Protein AF-A0A540MUZ3-F1 (afdb_monomer_lite)

Foldseek 3Di:
DDDDPVRVVVVVVVCVVCVVLPPCDQDPFQQWDWDWDADQQQKIFTATSSPRDTPDIDRDPQQDDDPVANHKGWDDKDFFADDDDVPPPDATKIKTKIFRDDDQFGWIKIWIAGRNPRDTPDIDGHPFGFPDKDFDPDAFPRRTTWIWGQGPQRKTFIPPPDPRSLVVCVVCQQVDKDWDQPQVQQKIWIKGWDAFDDDPDGPSRITDIDTPDMDHDPLQFKGWQDKEFEDPQFAAQDQWDQALVQFIWGFDFDRQKMKIKIWRNLLADDPPSDDQQSIKIKIFIAGRHNRDTLDIDMDGQWHDPKAKYDHGQKIWIWTARNVVRFIKIKMKGKTFCQCRVQGHVCCVVPNPDPPVDDDDPVDDTRMDMQMDMATEHFDFQHWDKAGANNNPAFIWIWTCTPQQWTFTDTCLLRDSPAAQDDDPSCVVVVRDHDDRHDDGDLVRTPCNPDGQPQWHYKDWAHISQRQKIWIWTHGPHTDIDIDRRRPRPVDDDPPDPPVVVVVVVVVVVVVVVVVVVVVVVVVVVVVVVVVDDPPDDDDDDDDDDDDDDDDDDDDDDDDDDDDDDDDDDDDDDDDDDDDDDDDDDDDDDDDDDDDDDDDDDDDDDDDDDDDDDDDDDDDDDDDDDDDPVVVVVVVVVVPDDDDDDDDDDDDPDPVVVVVPDDPVVVVVVVVVVVVVVVVVVDDDDDDDDDDDDDDPDPPPPPPPVVVVVVVVVVVVVVVVVVPPDDPDDDDDD

Structure (mmCIF, N/CA/C/O backbone):
data_AF-A0A540MUZ3-F1
#
_entry.id   AF-A0A540MUZ3-F1
#
loop_
_atom_site.group_PDB
_atom_site.id
_atom_site.type_symbol
_atom_site.label_atom_id
_atom_site.label_alt_id
_atom_site.label_comp_id
_atom_site.label_asym_id
_atom_site.label_entity_id
_atom_site.label_seq_id
_atom_site.pdbx_PDB_ins_code
_atom_site.Cartn_x
_atom_site.Cartn_y
_atom_site.Cartn_z
_atom_site.occupancy
_atom_site.B_iso_or_equiv
_atom_site.auth_seq_id
_atom_site.auth_comp_id
_atom_site.auth_asym_id
_atom_site.auth_atom_id
_atom_site.pdbx_PDB_model_num
ATOM 1 N N . MET A 1 1 ? -1.872 4.480 -45.339 1.00 46.44 1 MET A N 1
ATOM 2 C CA . MET A 1 1 ? -1.581 5.928 -45.387 1.00 46.44 1 MET A CA 1
ATOM 3 C C . MET A 1 1 ? -0.204 6.134 -44.788 1.00 46.44 1 MET A C 1
ATOM 5 O O . MET A 1 1 ? 0.028 5.624 -43.700 1.00 46.44 1 MET A O 1
ATOM 9 N N . LEU A 1 2 ? 0.709 6.789 -45.503 1.00 63.44 2 LEU A N 1
ATOM 10 C CA . LEU A 1 2 ? 1.987 7.240 -44.943 1.00 63.44 2 LEU A CA 1
ATOM 11 C C . LEU A 1 2 ? 1.787 8.666 -44.415 1.00 63.44 2 LEU A C 1
ATOM 13 O O . LEU A 1 2 ? 1.036 9.430 -45.019 1.00 63.44 2 LEU A O 1
ATOM 17 N N . ALA A 1 3 ? 2.407 8.992 -43.281 1.00 78.62 3 ALA A N 1
ATOM 18 C CA . ALA A 1 3 ? 2.303 10.312 -42.662 1.00 78.62 3 ALA A CA 1
ATOM 19 C C . ALA A 1 3 ? 2.871 11.400 -43.594 1.00 78.62 3 ALA A C 1
ATOM 21 O O . ALA A 1 3 ? 3.857 11.155 -44.294 1.00 78.62 3 ALA A O 1
ATOM 22 N N . SER A 1 4 ? 2.265 12.590 -43.614 1.00 90.56 4 SER A N 1
ATOM 23 C CA . SER A 1 4 ? 2.773 13.703 -44.421 1.00 90.56 4 SER A CA 1
ATOM 24 C C . SER A 1 4 ? 4.097 14.234 -43.858 1.00 90.56 4 SER A C 1
ATOM 26 O O . SER A 1 4 ? 4.431 14.011 -42.694 1.00 90.56 4 SER A O 1
ATOM 28 N N . ALA A 1 5 ? 4.859 14.983 -44.660 1.00 88.19 5 ALA A N 1
ATOM 29 C CA . ALA A 1 5 ? 6.105 15.595 -44.191 1.00 88.19 5 ALA A CA 1
ATOM 30 C C . ALA A 1 5 ? 5.888 16.531 -42.980 1.00 88.19 5 ALA A C 1
ATOM 32 O O . ALA A 1 5 ? 6.741 16.594 -42.096 1.00 88.19 5 ALA A O 1
ATOM 33 N N . ALA A 1 6 ? 4.728 17.195 -42.904 1.00 88.44 6 ALA A N 1
ATOM 34 C CA . ALA A 1 6 ? 4.339 18.019 -41.761 1.00 88.44 6 ALA A CA 1
ATOM 35 C C . ALA A 1 6 ? 4.062 17.172 -40.505 1.00 88.44 6 ALA A C 1
ATOM 37 O O . ALA A 1 6 ? 4.548 17.506 -39.426 1.00 88.44 6 ALA A O 1
ATOM 38 N N . ASP A 1 7 ? 3.365 16.039 -40.648 1.00 88.12 7 ASP A N 1
ATOM 39 C CA . ASP A 1 7 ? 3.127 15.103 -39.540 1.00 88.12 7 ASP A CA 1
ATOM 40 C C . ASP A 1 7 ? 4.447 14.525 -39.010 1.00 88.12 7 ASP A C 1
ATOM 42 O O . ASP A 1 7 ? 4.651 14.424 -37.802 1.00 88.12 7 ASP A O 1
ATOM 46 N N . VAL A 1 8 ? 5.379 14.177 -39.907 1.00 85.69 8 VAL A N 1
ATOM 47 C CA . VAL A 1 8 ? 6.711 13.675 -39.536 1.00 85.69 8 VAL A CA 1
ATOM 48 C C . VAL A 1 8 ? 7.514 14.742 -38.789 1.00 85.69 8 VAL A C 1
ATOM 50 O O . VAL A 1 8 ? 8.117 14.419 -37.765 1.00 85.69 8 VAL A O 1
ATOM 53 N N . ALA A 1 9 ? 7.487 16.001 -39.237 1.00 86.94 9 ALA A N 1
ATOM 54 C CA . ALA A 1 9 ? 8.139 17.111 -38.543 1.00 86.94 9 ALA A CA 1
ATOM 55 C C . ALA A 1 9 ? 7.531 17.353 -37.147 1.00 86.94 9 ALA A C 1
ATOM 57 O O . ALA A 1 9 ? 8.267 17.449 -36.166 1.00 86.94 9 ALA A O 1
ATOM 58 N N . ALA A 1 10 ? 6.199 17.341 -37.023 1.00 85.75 10 ALA A N 1
ATOM 59 C CA . ALA A 1 10 ? 5.514 17.454 -35.734 1.00 85.75 10 ALA A CA 1
ATOM 60 C C . ALA A 1 10 ? 5.858 16.284 -34.789 1.00 85.75 10 ALA A C 1
ATOM 62 O O . ALA A 1 10 ? 6.106 16.489 -33.600 1.00 85.75 10 ALA A O 1
ATOM 63 N N . ILE A 1 11 ? 5.945 15.053 -35.308 1.00 82.44 11 ILE A N 1
ATOM 64 C CA . ILE A 1 11 ? 6.397 13.872 -34.552 1.00 82.44 11 ILE A CA 1
ATOM 65 C C . ILE A 1 11 ? 7.861 14.014 -34.115 1.00 82.44 11 ILE A C 1
ATOM 67 O O . ILE A 1 11 ? 8.195 13.630 -32.994 1.00 82.44 11 ILE A O 1
ATOM 71 N N . GLN A 1 12 ? 8.741 14.567 -34.952 1.00 82.38 12 GLN A N 1
ATOM 72 C CA . GLN A 1 12 ? 10.135 14.836 -34.584 1.00 82.38 12 GLN A CA 1
ATOM 73 C C . GLN A 1 12 ? 10.239 15.906 -33.490 1.00 82.38 12 GLN A C 1
ATOM 75 O O . GLN A 1 12 ? 10.951 15.694 -32.510 1.00 82.38 12 GLN A O 1
ATOM 80 N N . GLU A 1 13 ? 9.485 17.001 -33.588 1.00 83.62 13 GLU A N 1
ATOM 81 C CA . GLU A 1 13 ? 9.453 18.050 -32.564 1.00 83.62 13 GLU A CA 1
ATOM 82 C C . GLU A 1 13 ? 8.910 17.520 -31.224 1.00 83.62 13 GLU A C 1
ATOM 84 O O . GLU A 1 13 ? 9.505 17.753 -30.169 1.00 83.62 13 GLU A O 1
ATOM 89 N N . MET A 1 14 ? 7.829 16.728 -31.260 1.00 77.69 14 MET A N 1
ATOM 90 C CA . MET A 1 14 ? 7.305 16.027 -30.083 1.00 77.69 14 MET A CA 1
ATOM 91 C C . MET A 1 14 ? 8.348 15.081 -29.474 1.00 77.69 14 MET A C 1
ATOM 93 O O . MET A 1 14 ? 8.531 15.091 -28.257 1.00 77.69 14 MET A O 1
ATOM 97 N N . ARG A 1 15 ? 9.077 14.314 -30.300 1.00 76.06 15 ARG A N 1
ATOM 98 C CA . ARG A 1 15 ? 10.155 13.417 -29.845 1.00 76.06 15 ARG A CA 1
ATOM 99 C C . ARG A 1 15 ? 11.307 14.172 -29.188 1.00 76.06 15 ARG A C 1
ATOM 101 O O . ARG A 1 15 ? 11.771 13.744 -28.135 1.00 76.06 15 ARG A O 1
ATOM 108 N N . LEU A 1 16 ? 11.742 15.294 -29.763 1.00 77.00 16 LEU A N 1
ATOM 109 C CA . LEU A 1 16 ? 12.796 16.143 -29.194 1.00 77.00 16 LEU A CA 1
ATOM 110 C C . LEU A 1 16 ? 12.362 16.729 -27.843 1.00 77.00 16 LEU A C 1
ATOM 112 O O . LEU A 1 16 ? 13.089 16.600 -26.860 1.00 77.00 16 LEU A O 1
ATOM 116 N N . LYS A 1 17 ? 11.135 17.259 -27.752 1.00 74.00 17 LYS A N 1
ATOM 117 C CA . LYS A 1 17 ? 10.535 17.724 -26.487 1.00 74.00 17 LYS A CA 1
ATOM 118 C C . LYS A 1 17 ? 10.377 16.600 -25.452 1.00 74.00 17 LYS A C 1
ATOM 120 O O . LYS A 1 17 ? 10.470 16.857 -24.252 1.00 74.00 17 LYS A O 1
ATOM 125 N N . SER A 1 18 ? 10.152 15.355 -25.883 1.00 66.81 18 SER A N 1
ATOM 126 C CA . SER A 1 18 ? 10.038 14.196 -24.988 1.00 66.81 18 SER A CA 1
ATOM 127 C C . SER A 1 18 ? 11.369 13.532 -24.629 1.00 66.81 18 SER A C 1
ATOM 129 O O . SER A 1 18 ? 11.394 12.776 -23.662 1.00 66.81 18 SER A O 1
ATOM 131 N N . PHE A 1 19 ? 12.461 13.795 -25.358 1.00 71.88 19 PHE A N 1
ATOM 132 C CA . PHE A 1 19 ? 13.738 13.081 -25.210 1.00 71.88 19 PHE A CA 1
ATOM 133 C C . PHE A 1 19 ? 14.279 13.141 -23.776 1.00 71.88 19 PHE A C 1
ATOM 135 O O . PHE A 1 19 ? 14.654 12.120 -23.206 1.00 71.88 19 PHE A O 1
ATOM 142 N N . GLU A 1 20 ? 14.212 14.319 -23.146 1.00 73.56 20 GLU A N 1
ATOM 143 C CA . GLU A 1 20 ? 14.474 14.518 -21.713 1.00 73.56 20 GLU A CA 1
ATOM 144 C C . GLU A 1 20 ? 13.715 13.522 -20.821 1.00 73.56 20 GLU A C 1
ATOM 146 O O . GLU A 1 20 ? 14.281 12.946 -19.893 1.00 73.56 20 GLU A O 1
ATOM 151 N N . LYS A 1 21 ? 12.428 13.293 -21.106 1.00 72.75 21 LYS A N 1
ATOM 152 C CA . LYS A 1 21 ? 11.524 12.437 -20.323 1.00 72.75 21 LYS A CA 1
ATOM 153 C C . LYS A 1 21 ? 11.673 10.945 -20.633 1.00 72.75 21 LYS A C 1
ATOM 155 O O . LYS A 1 21 ? 11.189 10.140 -19.843 1.00 72.75 21 LYS A O 1
ATOM 160 N N . SER A 1 22 ? 12.318 10.569 -21.738 1.00 74.69 22 SER A N 1
ATOM 161 C CA . SER A 1 22 ? 12.561 9.174 -22.141 1.00 74.69 22 SER A CA 1
ATOM 162 C C . SER A 1 22 ? 13.989 8.682 -21.872 1.00 74.69 22 SER A C 1
ATOM 164 O O . SER A 1 22 ? 14.303 7.539 -22.196 1.00 74.69 22 SER A O 1
ATOM 166 N N . LYS A 1 23 ? 14.867 9.512 -21.290 1.00 82.31 23 LYS A N 1
ATOM 167 C CA . LYS A 1 23 ? 16.208 9.089 -20.854 1.00 82.31 23 LYS A CA 1
ATOM 168 C C . LYS A 1 23 ? 16.097 7.947 -19.837 1.00 82.31 23 LYS A C 1
ATOM 170 O O . LYS A 1 23 ? 15.541 8.147 -18.761 1.00 82.31 23 LYS A O 1
ATOM 175 N N . LEU A 1 24 ? 16.714 6.803 -20.145 1.00 81.94 24 LEU A N 1
ATOM 176 C CA . LEU A 1 24 ? 16.804 5.618 -19.271 1.00 81.94 24 LEU A CA 1
ATOM 177 C C . LEU A 1 24 ? 17.699 5.822 -18.029 1.00 81.94 24 LEU A C 1
ATOM 179 O O . LEU A 1 24 ? 17.937 4.885 -17.272 1.00 81.94 24 LEU A O 1
ATOM 183 N N . THR A 1 25 ? 18.201 7.038 -17.803 1.00 83.50 25 THR A N 1
ATOM 184 C CA . THR A 1 25 ? 18.960 7.399 -16.607 1.00 83.50 25 THR A CA 1
ATOM 185 C C . THR A 1 25 ? 18.035 7.868 -15.489 1.00 83.50 25 THR A C 1
ATOM 187 O O . THR A 1 25 ? 17.092 8.639 -15.705 1.00 83.50 25 THR A O 1
ATOM 190 N N . ARG A 1 26 ? 18.340 7.429 -14.263 1.00 82.94 26 ARG A N 1
ATOM 191 C CA . ARG A 1 26 ? 17.652 7.861 -13.043 1.00 82.94 26 ARG A CA 1
ATOM 192 C C . ARG A 1 26 ? 17.727 9.384 -12.903 1.00 82.94 26 ARG A C 1
ATOM 194 O O . ARG A 1 26 ? 18.805 9.969 -12.954 1.00 82.94 26 ARG A O 1
ATOM 201 N N . ASP A 1 27 ? 16.581 10.021 -12.701 1.00 87.00 27 ASP A N 1
ATOM 202 C CA . ASP A 1 27 ? 16.487 11.451 -12.421 1.00 87.00 27 ASP A CA 1
ATOM 203 C C . ASP A 1 27 ? 16.794 11.764 -10.948 1.00 87.00 27 ASP A C 1
ATOM 205 O O . ASP A 1 27 ? 16.731 10.895 -10.073 1.00 87.00 27 ASP A O 1
ATOM 209 N N . HIS A 1 28 ? 17.077 13.037 -10.650 1.00 85.94 28 HIS A N 1
ATOM 210 C CA . HIS A 1 28 ? 17.389 13.461 -9.285 1.00 85.94 28 HIS A CA 1
ATOM 211 C C . HIS A 1 28 ? 16.250 13.162 -8.292 1.00 85.94 28 HIS A C 1
ATOM 213 O O . HIS A 1 28 ? 16.545 12.797 -7.152 1.00 85.94 28 HIS A O 1
ATOM 219 N N . ASN A 1 29 ? 14.987 13.260 -8.728 1.00 87.56 29 ASN A N 1
ATOM 220 C CA . ASN A 1 29 ? 13.781 13.164 -7.893 1.00 87.56 29 ASN A CA 1
ATOM 221 C C . ASN A 1 29 ? 13.195 11.736 -7.820 1.00 87.56 29 ASN A C 1
ATOM 223 O O . ASN A 1 29 ? 12.315 11.456 -7.001 1.00 87.56 29 ASN A O 1
ATOM 227 N N . GLY A 1 30 ? 13.711 10.801 -8.624 1.00 86.12 30 GLY A N 1
ATOM 228 C CA . GLY A 1 30 ? 13.271 9.405 -8.668 1.00 86.12 30 GLY A CA 1
ATOM 229 C C . GLY A 1 30 ? 11.891 9.192 -9.298 1.00 86.12 30 GLY A C 1
ATOM 230 O O . GLY A 1 30 ? 11.210 8.228 -8.937 1.00 86.12 30 GLY A O 1
ATOM 231 N N . PHE A 1 31 ? 11.470 10.079 -10.203 1.00 89.31 31 PHE A N 1
ATOM 232 C CA . PHE A 1 31 ? 10.242 9.951 -10.993 1.00 89.31 31 PHE A CA 1
ATOM 233 C C . PHE A 1 31 ? 10.398 8.993 -12.187 1.00 89.31 31 PHE A C 1
ATOM 235 O O . PHE A 1 31 ? 9.433 8.334 -12.586 1.00 89.31 31 PHE A O 1
ATOM 242 N N . ARG A 1 32 ? 11.605 8.897 -12.761 1.00 89.38 32 ARG A N 1
ATOM 243 C CA . ARG A 1 32 ? 11.942 7.988 -13.865 1.00 89.38 32 ARG A CA 1
ATOM 244 C C . ARG A 1 32 ? 12.206 6.595 -13.310 1.00 89.38 32 ARG A C 1
ATOM 246 O O . ARG A 1 32 ? 13.138 6.383 -12.534 1.00 89.38 32 ARG A O 1
ATOM 253 N N . LYS A 1 33 ? 11.355 5.649 -13.700 1.00 89.88 33 LYS A N 1
ATOM 254 C CA . LYS A 1 33 ? 11.427 4.232 -13.340 1.00 89.88 33 LYS A CA 1
ATOM 255 C C . LYS A 1 33 ? 10.989 3.383 -14.532 1.00 89.88 33 LYS A C 1
ATOM 257 O O . LYS A 1 33 ? 10.289 3.861 -15.427 1.00 89.88 33 LYS A O 1
ATOM 262 N N . LEU A 1 34 ? 11.365 2.110 -14.505 1.00 91.06 34 LEU A N 1
ATOM 263 C CA . LEU A 1 34 ? 10.821 1.091 -15.396 1.00 91.06 34 LEU A CA 1
ATOM 264 C C . LEU A 1 34 ? 9.684 0.362 -14.673 1.00 91.06 34 LEU A C 1
ATOM 266 O O . LEU A 1 34 ? 9.878 -0.192 -13.592 1.00 91.06 34 LEU A O 1
ATOM 270 N N . LEU A 1 35 ? 8.487 0.392 -15.257 1.00 92.94 35 LEU A N 1
ATOM 271 C CA . LEU A 1 35 ? 7.344 -0.404 -14.820 1.00 92.94 35 LEU A CA 1
ATOM 272 C C . LEU A 1 35 ? 7.405 -1.748 -15.542 1.00 92.94 35 LEU A C 1
ATOM 274 O O . LEU A 1 35 ? 7.167 -1.809 -16.748 1.00 92.94 35 LEU A O 1
ATOM 278 N N . ILE A 1 36 ? 7.725 -2.814 -14.811 1.00 93.44 36 ILE A N 1
ATOM 279 C CA . ILE A 1 36 ? 7.732 -4.175 -15.351 1.00 93.44 36 ILE A CA 1
ATOM 280 C C . ILE A 1 36 ? 6.342 -4.777 -15.148 1.00 93.44 36 ILE A C 1
ATOM 282 O O . ILE A 1 36 ? 5.878 -4.928 -14.019 1.00 93.44 36 ILE A O 1
ATOM 286 N N . VAL A 1 37 ? 5.669 -5.092 -16.253 1.00 93.44 37 VAL A N 1
ATOM 287 C CA . VAL A 1 37 ? 4.282 -5.566 -16.280 1.00 93.44 37 VAL A CA 1
ATOM 288 C C . VAL A 1 37 ? 4.229 -6.956 -16.905 1.00 93.44 37 VAL A C 1
ATOM 290 O O . VAL A 1 37 ? 4.627 -7.142 -18.054 1.00 93.44 37 VAL A O 1
ATOM 293 N N . LEU A 1 38 ? 3.701 -7.926 -16.157 1.00 92.31 38 LEU A N 1
ATOM 294 C CA . LEU A 1 38 ? 3.408 -9.279 -16.629 1.00 92.31 38 LEU A CA 1
ATOM 295 C C . LEU A 1 38 ? 1.941 -9.363 -17.046 1.00 92.31 38 LEU A C 1
ATOM 297 O O . LEU A 1 38 ? 1.037 -9.068 -16.267 1.00 92.31 38 LEU A O 1
ATOM 301 N N . THR A 1 39 ? 1.705 -9.789 -18.281 1.00 91.12 39 THR A N 1
ATOM 302 C CA . THR A 1 39 ? 0.358 -10.044 -18.798 1.00 91.12 39 THR A CA 1
ATOM 303 C C . THR A 1 39 ? -0.075 -11.487 -18.540 1.00 91.12 39 THR A C 1
ATOM 305 O O . THR A 1 39 ? 0.750 -12.398 -18.479 1.00 91.12 39 THR A O 1
ATOM 308 N N . ARG A 1 40 ? -1.394 -11.727 -18.487 1.00 85.38 40 ARG A N 1
ATOM 309 C CA . ARG A 1 40 ? -1.979 -13.081 -18.366 1.00 85.38 40 ARG A CA 1
ATOM 310 C C . ARG A 1 40 ? -1.540 -14.038 -19.490 1.00 85.38 40 ARG A C 1
ATOM 312 O O . ARG A 1 40 ? -1.595 -15.245 -19.304 1.00 85.38 40 ARG A O 1
ATOM 319 N N . ALA A 1 41 ? -1.085 -13.507 -20.626 1.00 85.44 41 ALA A N 1
ATOM 320 C CA . ALA A 1 41 ? -0.565 -14.266 -21.763 1.00 85.44 41 ALA A CA 1
ATOM 321 C C . ALA A 1 41 ? 0.922 -14.677 -21.630 1.00 85.44 41 ALA A C 1
ATOM 323 O O . ALA A 1 41 ? 1.511 -15.118 -22.612 1.00 85.44 41 ALA A O 1
ATOM 324 N N . GLY A 1 42 ? 1.560 -14.479 -20.468 1.00 86.94 42 GLY A N 1
ATOM 325 C CA . GLY A 1 42 ? 2.974 -14.825 -20.251 1.00 86.94 42 GLY A CA 1
ATOM 326 C C . GLY A 1 42 ? 3.974 -13.840 -20.873 1.00 86.94 42 GLY A C 1
ATOM 327 O O . GLY A 1 42 ? 5.175 -14.103 -20.893 1.00 86.94 42 GLY A O 1
ATOM 328 N N . LYS A 1 43 ? 3.505 -12.692 -21.382 1.00 91.69 43 LYS A N 1
ATOM 329 C CA . LYS A 1 43 ? 4.361 -11.645 -21.953 1.00 91.69 43 LYS A CA 1
ATOM 330 C C . LYS A 1 43 ? 4.672 -10.557 -20.924 1.00 91.69 43 LYS A C 1
ATOM 332 O O . LYS A 1 43 ? 3.750 -9.999 -20.325 1.00 91.69 43 LYS A O 1
ATOM 337 N N . LEU A 1 44 ? 5.957 -10.252 -20.772 1.00 93.94 44 LEU A N 1
ATOM 338 C CA . LEU A 1 44 ? 6.508 -9.135 -20.012 1.00 93.94 44 LEU A CA 1
ATOM 339 C C . LEU A 1 44 ? 6.693 -7.897 -20.894 1.00 93.94 44 LEU A C 1
ATOM 341 O O . LEU A 1 44 ? 7.067 -7.993 -22.066 1.00 93.94 44 LEU A O 1
ATOM 345 N N . PHE A 1 45 ? 6.507 -6.731 -20.287 1.00 94.38 45 PHE A N 1
ATOM 346 C CA . PHE A 1 45 ? 6.820 -5.425 -20.859 1.00 94.38 45 PHE A CA 1
ATOM 347 C C . PHE A 1 45 ? 7.546 -4.573 -19.819 1.00 94.38 45 PHE A C 1
ATOM 349 O O . PHE A 1 45 ? 7.120 -4.545 -18.666 1.00 94.38 45 PHE A O 1
ATOM 356 N N . ALA A 1 46 ? 8.570 -3.827 -20.235 1.00 94.50 46 ALA A N 1
ATOM 357 C CA . ALA A 1 46 ? 9.074 -2.689 -19.472 1.00 94.50 46 ALA A CA 1
ATOM 358 C C . ALA A 1 46 ? 8.548 -1.388 -20.083 1.00 94.50 46 ALA A C 1
ATOM 360 O O . ALA A 1 46 ? 8.840 -1.076 -21.238 1.00 94.50 46 ALA A O 1
ATOM 361 N N . LEU A 1 47 ? 7.778 -0.629 -19.304 1.00 93.31 47 LEU A N 1
ATOM 362 C CA . LEU A 1 47 ? 7.239 0.675 -19.690 1.00 93.31 47 LEU A CA 1
ATOM 363 C C . LEU A 1 47 ? 8.009 1.785 -18.967 1.00 93.31 47 LEU A C 1
ATOM 365 O O . LEU A 1 47 ? 8.184 1.727 -17.749 1.00 93.31 47 LEU A O 1
ATOM 369 N N . HIS A 1 48 ? 8.447 2.817 -19.686 1.00 91.81 48 HIS A N 1
ATOM 370 C CA . HIS A 1 48 ? 9.118 3.962 -19.066 1.00 91.81 48 HIS A CA 1
ATOM 371 C C . HIS A 1 48 ? 8.102 4.940 -18.453 1.00 91.81 48 HIS A C 1
ATOM 373 O O . HIS A 1 48 ? 7.251 5.464 -19.174 1.00 91.81 48 HIS A O 1
ATOM 379 N N . THR A 1 49 ? 8.206 5.263 -17.156 1.00 90.56 49 THR A N 1
ATOM 380 C CA . THR A 1 49 ? 7.222 6.132 -16.460 1.00 90.56 49 THR A CA 1
ATOM 381 C C . THR A 1 49 ? 7.064 7.532 -17.059 1.00 90.56 49 THR A C 1
ATOM 383 O O . THR A 1 49 ? 6.025 8.157 -16.873 1.00 90.56 49 THR A O 1
ATOM 386 N N . GLY A 1 50 ? 8.069 8.044 -17.778 1.00 83.88 50 GLY A N 1
ATOM 387 C CA . GLY A 1 50 ? 8.047 9.409 -18.320 1.00 83.88 50 GLY A CA 1
ATOM 388 C C . GLY A 1 50 ? 7.095 9.645 -19.504 1.00 83.88 50 GLY A C 1
ATOM 389 O O . GLY A 1 50 ? 6.692 10.787 -19.719 1.00 83.88 50 GLY A O 1
ATOM 390 N N . TYR A 1 51 ? 6.750 8.602 -20.273 1.00 80.69 51 TYR A N 1
ATOM 391 C CA . TYR A 1 51 ? 5.831 8.700 -21.429 1.00 80.69 51 TYR A CA 1
ATOM 392 C C . TYR A 1 51 ? 5.031 7.407 -21.710 1.00 80.69 51 TYR A C 1
ATOM 394 O O . TYR A 1 51 ? 4.236 7.358 -22.639 1.00 80.69 51 TYR A O 1
ATOM 402 N N . GLY A 1 52 ? 5.242 6.327 -20.950 1.00 85.00 52 GLY A N 1
ATOM 403 C CA . GLY A 1 52 ? 4.576 5.035 -21.165 1.00 85.00 52 GLY A CA 1
ATOM 404 C C . GLY A 1 52 ? 5.130 4.200 -22.328 1.00 85.00 52 GLY A C 1
ATOM 405 O O . GLY A 1 52 ? 4.585 3.139 -22.620 1.00 85.00 52 GLY A O 1
ATOM 406 N N . GLN A 1 53 ? 6.213 4.634 -22.985 1.00 87.81 53 GLN A N 1
ATOM 407 C CA . GLN A 1 53 ? 6.830 3.879 -24.079 1.00 87.81 53 GLN A CA 1
ATOM 408 C C . GLN A 1 53 ? 7.328 2.504 -23.602 1.00 87.81 53 GLN A C 1
ATOM 410 O O . GLN A 1 53 ? 7.997 2.400 -22.571 1.00 87.81 53 GLN A O 1
ATOM 415 N N . VAL A 1 54 ? 7.055 1.468 -24.403 1.00 92.62 54 VAL A N 1
ATOM 416 C CA . VAL A 1 54 ? 7.662 0.137 -24.269 1.00 92.62 54 VAL A CA 1
ATOM 417 C C . VAL A 1 54 ? 9.154 0.235 -24.595 1.00 92.62 54 VAL A C 1
ATOM 419 O O . VAL A 1 54 ? 9.520 0.532 -25.731 1.00 92.62 54 VAL A O 1
ATOM 422 N N . VAL A 1 55 ? 10.006 -0.011 -23.600 1.00 91.88 55 VAL A N 1
ATOM 423 C CA . VAL A 1 55 ? 11.471 -0.063 -23.752 1.00 91.88 55 VAL A CA 1
ATOM 424 C C . VAL A 1 55 ? 11.880 -1.408 -24.346 1.00 91.88 55 VAL A C 1
ATOM 426 O O . VAL A 1 55 ? 12.605 -1.464 -25.334 1.00 91.88 55 VAL A O 1
ATOM 429 N N . TRP A 1 56 ? 11.346 -2.490 -23.780 1.00 93.81 56 TRP A N 1
ATOM 430 C CA . TRP A 1 56 ? 11.489 -3.853 -24.276 1.00 93.81 56 TRP A CA 1
ATOM 431 C C . TRP A 1 56 ? 10.226 -4.664 -23.968 1.00 93.81 56 TRP A C 1
ATOM 433 O O . TRP A 1 56 ? 9.425 -4.308 -23.095 1.00 93.81 56 TRP A O 1
ATOM 443 N N . SER A 1 57 ? 10.037 -5.772 -24.686 1.00 94.69 57 SER A N 1
ATOM 444 C CA . SER A 1 57 ? 9.001 -6.755 -24.364 1.00 94.69 57 SER A CA 1
ATOM 445 C C . SER A 1 57 ? 9.507 -8.171 -24.617 1.00 94.69 57 SER A C 1
ATOM 447 O O . SER A 1 57 ? 9.963 -8.451 -25.725 1.00 94.69 57 SER A O 1
ATOM 449 N N . LEU A 1 58 ? 9.373 -9.053 -23.629 1.00 93.06 58 LEU A N 1
ATOM 450 C CA . LEU A 1 58 ? 9.785 -10.455 -23.699 1.00 93.06 58 LEU A CA 1
ATOM 451 C C . LEU A 1 58 ? 8.547 -11.346 -23.580 1.00 93.06 58 LEU A C 1
ATOM 453 O O . LEU A 1 58 ? 7.791 -11.227 -22.619 1.00 93.06 58 LEU A O 1
ATOM 457 N N . LEU A 1 59 ? 8.332 -12.255 -24.530 1.00 91.25 59 LEU A N 1
ATOM 458 C CA . LEU A 1 59 ? 7.434 -13.389 -24.304 1.00 91.25 59 LEU A CA 1
ATOM 459 C C . LEU A 1 59 ? 8.253 -14.481 -23.616 1.00 91.25 59 LEU A C 1
ATOM 461 O O . LEU A 1 59 ? 9.192 -14.985 -24.226 1.00 91.25 59 LEU A O 1
ATOM 465 N N . LEU A 1 60 ? 7.918 -14.815 -22.369 1.00 86.94 60 LEU A N 1
ATOM 466 C CA . LEU A 1 60 ? 8.675 -15.795 -21.594 1.00 86.94 60 LEU A CA 1
ATOM 467 C C . LEU A 1 60 ? 8.548 -17.195 -22.223 1.00 86.94 60 LEU A C 1
ATOM 469 O O . LEU A 1 60 ? 7.427 -17.708 -22.291 1.00 86.94 60 LEU A O 1
ATOM 473 N N . PRO A 1 61 ? 9.652 -17.842 -22.649 1.00 83.44 61 PRO A N 1
ATOM 474 C CA . PRO A 1 61 ? 9.642 -19.232 -23.112 1.00 83.44 61 PRO A CA 1
ATOM 475 C C . PRO A 1 61 ? 9.085 -20.177 -22.043 1.00 83.44 61 PRO A C 1
ATOM 477 O O . PRO A 1 61 ? 8.267 -21.040 -22.339 1.00 83.44 61 PRO A O 1
ATOM 480 N N . THR A 1 62 ? 9.461 -19.930 -20.788 1.00 78.12 62 THR A N 1
ATOM 481 C CA . THR A 1 62 ? 8.997 -20.613 -19.572 1.00 78.12 62 THR A CA 1
ATOM 482 C C . THR A 1 62 ? 7.489 -20.516 -19.321 1.00 78.12 62 THR A C 1
ATOM 484 O O . THR A 1 62 ? 6.926 -21.395 -18.676 1.00 78.12 62 THR A O 1
ATOM 487 N N . LEU A 1 63 ? 6.814 -19.481 -19.838 1.00 80.94 63 LEU A N 1
ATOM 488 C CA . LEU A 1 63 ? 5.354 -19.324 -19.755 1.00 80.94 63 LEU A CA 1
ATOM 489 C C . LEU A 1 63 ? 4.654 -19.518 -21.110 1.00 80.94 63 LEU A C 1
ATOM 491 O O . LEU A 1 63 ? 3.504 -19.108 -21.285 1.00 80.94 63 LEU A O 1
ATOM 495 N N . ARG A 1 64 ? 5.330 -20.142 -22.080 1.00 81.88 64 ARG A N 1
ATOM 496 C CA . ARG A 1 64 ? 4.760 -20.513 -23.376 1.00 81.88 64 ARG A CA 1
ATOM 497 C C . ARG A 1 64 ? 4.278 -21.961 -23.335 1.00 81.88 64 ARG A C 1
ATOM 499 O O . ARG A 1 64 ? 4.907 -22.807 -22.713 1.00 81.88 64 ARG A O 1
ATOM 506 N N . LYS A 1 65 ? 3.177 -22.249 -24.037 1.00 78.62 65 LYS A N 1
ATOM 507 C CA . LYS A 1 65 ? 2.713 -23.628 -24.233 1.00 78.62 65 LYS A CA 1
ATOM 508 C C . LYS A 1 65 ? 3.818 -24.480 -24.870 1.00 78.62 65 LYS A C 1
ATOM 510 O O . LYS A 1 65 ? 4.328 -24.111 -25.931 1.00 78.62 65 LYS A O 1
ATOM 515 N N . SER A 1 66 ? 4.134 -25.602 -24.240 1.00 74.12 66 SER A N 1
ATOM 516 C CA . SER A 1 66 ? 5.105 -26.612 -24.673 1.00 74.12 66 SER A CA 1
ATOM 517 C C . SER A 1 66 ? 4.508 -28.011 -24.499 1.00 74.12 66 SER A C 1
ATOM 519 O O . SER A 1 66 ? 3.494 -28.173 -23.825 1.00 74.12 66 SER A O 1
ATOM 521 N N . GLU A 1 67 ? 5.151 -29.038 -25.055 1.00 68.44 67 GLU A N 1
ATOM 522 C CA . GLU A 1 67 ? 4.768 -30.444 -24.816 1.00 68.44 67 GLU A CA 1
ATOM 523 C C . GLU A 1 67 ? 4.864 -30.825 -23.329 1.00 68.44 67 GLU A C 1
ATOM 525 O O . GLU A 1 67 ? 4.078 -31.624 -22.832 1.00 68.44 67 GLU A O 1
ATOM 530 N N . THR A 1 68 ? 5.785 -30.193 -22.596 1.00 71.50 68 THR A N 1
ATOM 531 C CA . THR A 1 68 ? 5.928 -30.324 -21.139 1.00 71.50 68 THR A CA 1
ATOM 532 C C . THR A 1 68 ? 4.921 -29.493 -20.341 1.00 71.50 68 THR A C 1
ATOM 534 O O . THR A 1 68 ? 4.770 -29.723 -19.144 1.00 71.50 68 THR A O 1
ATOM 537 N N . CYS A 1 69 ? 4.263 -28.505 -20.960 1.00 73.62 69 CYS A N 1
ATOM 538 C CA . CYS A 1 69 ? 3.401 -27.558 -20.267 1.00 73.62 69 CYS A CA 1
ATOM 539 C C . CYS A 1 69 ? 2.269 -27.003 -21.144 1.00 73.62 69 CYS A C 1
ATOM 541 O O . CYS A 1 69 ? 2.426 -26.011 -21.859 1.00 73.62 69 CYS A O 1
ATOM 543 N N . GLU A 1 70 ? 1.080 -27.597 -21.040 1.00 75.81 70 GLU A N 1
ATOM 544 C CA . GLU A 1 70 ? -0.075 -27.201 -21.858 1.00 75.81 70 GLU A CA 1
ATOM 545 C C . GLU A 1 70 ? -0.742 -25.885 -21.387 1.00 75.81 70 GLU A C 1
ATOM 547 O O . GLU A 1 70 ? -1.258 -25.107 -22.202 1.00 75.81 70 GLU A O 1
ATOM 552 N N . TYR A 1 71 ? -0.702 -25.607 -20.074 1.00 79.56 71 TYR A N 1
ATOM 553 C CA . TYR A 1 71 ? -1.365 -24.4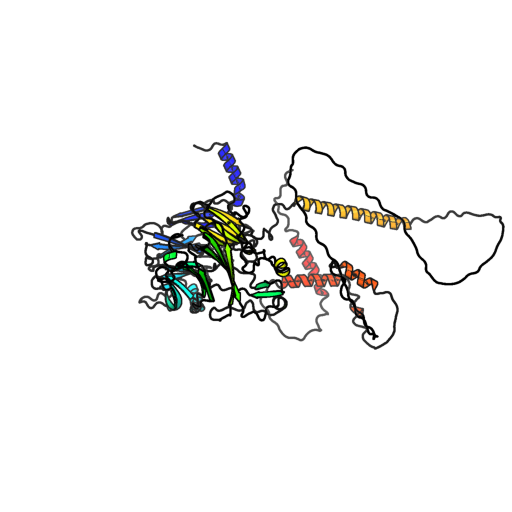61 -19.426 1.00 79.56 71 TYR A CA 1
ATOM 554 C C . TYR A 1 71 ? -0.444 -23.680 -18.463 1.00 79.56 71 TYR A C 1
ATOM 556 O O . TYR A 1 71 ? -0.720 -23.613 -17.261 1.00 79.56 71 TYR A O 1
ATOM 564 N N . PRO A 1 72 ? 0.636 -23.049 -18.955 1.00 81.00 72 PRO A N 1
ATOM 565 C CA . PRO A 1 72 ? 1.428 -22.133 -18.143 1.00 81.00 72 PRO A CA 1
ATOM 566 C C . PRO A 1 72 ? 0.604 -20.904 -17.741 1.00 81.00 72 PRO A C 1
ATOM 568 O O . PRO A 1 72 ? -0.068 -20.283 -18.567 1.00 81.00 72 PRO A O 1
ATOM 571 N N . THR A 1 73 ? 0.681 -20.514 -16.469 1.00 82.44 73 THR A N 1
ATOM 572 C CA . THR A 1 73 ? 0.086 -19.269 -15.965 1.00 82.44 73 THR A CA 1
ATOM 573 C C . THR A 1 73 ? 1.085 -18.508 -15.099 1.00 82.44 73 THR A C 1
ATOM 575 O O . THR A 1 73 ? 1.641 -19.047 -14.144 1.00 82.44 73 THR A O 1
ATOM 578 N N . GLY A 1 74 ? 1.325 -17.238 -15.437 1.00 80.12 74 GLY A N 1
ATOM 579 C CA . GLY A 1 74 ? 2.111 -16.329 -14.604 1.00 80.12 74 GLY A CA 1
ATOM 580 C C . GLY A 1 74 ? 1.314 -15.916 -13.368 1.00 80.12 74 GLY A C 1
ATOM 581 O O . GLY A 1 74 ? 0.177 -15.465 -13.501 1.00 80.12 74 GLY A O 1
ATOM 582 N N . LEU A 1 75 ? 1.902 -16.076 -12.183 1.00 82.00 75 LEU A N 1
ATOM 583 C CA . LEU A 1 75 ? 1.262 -15.781 -10.902 1.00 82.00 75 LEU A CA 1
ATOM 584 C C . LEU A 1 75 ? 1.604 -14.367 -10.428 1.00 82.00 75 LEU A C 1
ATOM 586 O O . LEU A 1 75 ? 0.711 -13.538 -10.257 1.00 82.00 75 LEU A O 1
ATOM 590 N N . LYS A 1 76 ? 2.892 -14.093 -10.181 1.00 88.50 76 LYS A N 1
ATOM 591 C CA . LYS A 1 76 ? 3.369 -12.854 -9.541 1.00 88.50 76 LYS A CA 1
ATOM 592 C C . LYS A 1 76 ? 4.780 -12.486 -10.006 1.00 88.50 76 LYS A C 1
ATOM 594 O O . LYS A 1 76 ? 5.550 -13.343 -10.435 1.00 88.50 76 LYS A O 1
ATOM 599 N N . ILE A 1 77 ? 5.107 -11.201 -9.880 1.00 92.00 77 ILE A N 1
ATOM 600 C CA . ILE A 1 77 ? 6.457 -10.655 -10.069 1.00 92.00 77 ILE A CA 1
ATOM 601 C C . ILE A 1 77 ? 6.994 -10.254 -8.697 1.00 92.00 77 ILE A C 1
ATOM 603 O O . ILE A 1 77 ? 6.295 -9.583 -7.934 1.00 92.00 77 ILE A O 1
ATOM 607 N N . TYR A 1 78 ? 8.237 -10.620 -8.414 1.00 91.69 78 TYR A N 1
ATOM 608 C CA . TYR A 1 78 ? 8.980 -10.206 -7.233 1.00 91.69 78 TYR A CA 1
ATOM 609 C C . TYR A 1 78 ? 10.305 -9.554 -7.643 1.00 91.69 78 TYR A C 1
ATOM 611 O O . TYR A 1 78 ? 10.836 -9.792 -8.728 1.00 91.69 78 TYR A O 1
ATOM 619 N N . GLN A 1 79 ? 10.843 -8.703 -6.773 1.00 89.94 79 GLN A N 1
ATOM 620 C CA . GLN A 1 79 ? 12.168 -8.126 -6.971 1.00 89.94 79 GLN A CA 1
ATOM 621 C C . GLN A 1 79 ? 13.221 -9.151 -6.547 1.00 89.94 79 GLN A C 1
ATOM 623 O O . GLN A 1 79 ? 13.270 -9.501 -5.368 1.00 89.94 79 GLN A O 1
ATOM 628 N N . TRP A 1 80 ? 14.037 -9.620 -7.494 1.00 90.19 80 TRP A N 1
ATOM 629 C CA . TRP A 1 80 ? 15.088 -10.600 -7.219 1.00 90.19 80 TRP A CA 1
ATOM 630 C C . TRP A 1 80 ? 16.332 -9.924 -6.658 1.00 90.19 80 TRP A C 1
ATOM 632 O O . TRP A 1 80 ? 16.809 -10.317 -5.605 1.00 90.19 80 TRP A O 1
ATOM 642 N N . GLN A 1 81 ? 16.800 -8.857 -7.303 1.00 87.19 81 GLN A N 1
ATOM 643 C CA . GLN A 1 81 ? 18.001 -8.130 -6.899 1.00 87.19 81 GLN A CA 1
ATOM 644 C C . GLN A 1 81 ? 17.674 -6.641 -6.737 1.00 87.19 81 GLN A C 1
ATOM 646 O O . GLN A 1 81 ? 16.924 -6.051 -7.528 1.00 87.19 81 GLN A O 1
ATOM 651 N N . VAL A 1 82 ? 18.181 -6.027 -5.670 1.00 72.69 82 VAL A N 1
ATOM 652 C CA . VAL A 1 82 ? 18.012 -4.591 -5.410 1.00 72.69 82 VAL A CA 1
ATOM 653 C C . VAL A 1 82 ? 19.335 -3.911 -5.736 1.00 72.69 82 VAL A C 1
ATOM 655 O O . VAL A 1 82 ? 20.312 -4.262 -5.099 1.00 72.69 82 VAL A O 1
ATOM 658 N N . PRO A 1 83 ? 19.399 -2.932 -6.655 1.00 65.81 83 PRO A N 1
ATOM 659 C CA . PRO A 1 83 ? 20.655 -2.243 -6.914 1.00 65.81 83 PRO A CA 1
ATOM 660 C C . PRO A 1 83 ? 21.002 -1.351 -5.713 1.00 65.81 83 PRO A C 1
ATOM 662 O O . PRO A 1 83 ? 20.332 -0.331 -5.478 1.00 65.81 83 PRO A O 1
ATOM 665 N N . HIS A 1 84 ? 22.022 -1.732 -4.941 1.00 63.53 84 HIS A N 1
ATOM 666 C CA . HIS A 1 84 ? 22.608 -0.889 -3.904 1.00 63.53 84 HIS A CA 1
ATOM 667 C C . HIS A 1 84 ? 24.069 -0.526 -4.189 1.00 63.53 84 HIS A C 1
ATOM 669 O O . HIS A 1 84 ? 24.447 -0.407 -5.350 1.00 63.53 84 HIS A O 1
ATOM 675 N N . HIS A 1 85 ? 24.840 -0.108 -3.182 1.00 50.50 85 HIS A N 1
ATOM 676 C CA . HIS A 1 85 ? 26.004 0.769 -3.395 1.00 50.50 85 HIS A CA 1
ATOM 677 C C . HIS A 1 85 ? 27.202 0.107 -4.112 1.00 50.50 85 HIS A C 1
ATOM 679 O O . HIS A 1 85 ? 28.141 0.816 -4.469 1.00 50.50 85 HIS A O 1
ATOM 685 N N . HIS A 1 86 ? 27.141 -1.199 -4.392 1.00 51.28 86 HIS A N 1
ATOM 686 C CA . HIS A 1 86 ? 28.092 -1.919 -5.250 1.00 51.28 86 HIS A CA 1
ATOM 687 C C . HIS A 1 86 ? 27.636 -2.040 -6.724 1.00 51.28 86 HIS A C 1
ATOM 689 O O . HIS A 1 86 ? 28.381 -2.543 -7.562 1.00 51.28 86 HIS A O 1
ATOM 695 N N . ALA A 1 87 ? 26.443 -1.542 -7.076 1.00 50.06 87 ALA A N 1
ATOM 696 C CA . ALA A 1 87 ? 25.822 -1.676 -8.397 1.00 50.06 87 ALA A CA 1
ATOM 697 C C . ALA A 1 87 ? 26.420 -0.750 -9.482 1.00 50.06 87 ALA A C 1
ATOM 699 O O . ALA A 1 87 ? 25.748 0.142 -10.010 1.00 50.06 87 ALA A O 1
ATOM 700 N N . LEU A 1 88 ? 27.684 -0.994 -9.834 1.00 53.81 88 LEU A N 1
ATOM 701 C CA . LEU A 1 88 ? 28.253 -0.646 -11.142 1.00 53.81 88 LEU A CA 1
ATOM 702 C C . LEU A 1 88 ? 28.554 -1.883 -12.008 1.00 53.81 88 LEU A C 1
ATOM 704 O O . LEU A 1 88 ? 28.614 -1.731 -13.226 1.00 53.81 88 LEU A O 1
ATOM 708 N N . ASP A 1 89 ? 28.663 -3.078 -11.413 1.00 58.19 89 ASP A N 1
ATOM 709 C CA . ASP A 1 89 ? 29.050 -4.304 -12.133 1.00 58.19 89 ASP A CA 1
ATOM 710 C C . ASP A 1 89 ? 27.868 -5.213 -12.541 1.00 58.19 89 ASP A C 1
ATOM 712 O O . ASP A 1 89 ? 27.976 -5.927 -13.538 1.00 58.19 89 ASP A O 1
ATOM 716 N N . GLU A 1 90 ? 26.723 -5.181 -11.839 1.00 71.44 90 GLU A N 1
ATOM 717 C CA . GLU A 1 90 ? 25.570 -6.063 -12.121 1.00 71.44 90 GLU A CA 1
ATOM 718 C C . GLU A 1 90 ? 24.247 -5.325 -12.402 1.00 71.44 90 GLU A C 1
ATOM 720 O O . GLU A 1 90 ? 23.913 -4.304 -11.793 1.00 71.44 90 GLU A O 1
ATOM 725 N N . ASN A 1 91 ? 23.453 -5.887 -13.325 1.00 79.62 91 ASN A N 1
ATOM 726 C CA . ASN A 1 91 ? 22.128 -5.378 -13.682 1.00 79.62 91 ASN A CA 1
ATOM 727 C C . ASN A 1 91 ? 21.051 -5.859 -12.687 1.00 79.62 91 ASN A C 1
ATOM 729 O O . ASN A 1 91 ? 20.979 -7.054 -12.400 1.00 79.62 91 ASN A O 1
ATOM 733 N N . PRO A 1 92 ? 20.125 -4.987 -12.241 1.00 87.81 92 PRO A N 1
ATOM 734 C CA . PRO A 1 92 ? 18.986 -5.395 -11.428 1.00 87.81 92 PRO A CA 1
ATOM 735 C C . PRO A 1 92 ? 18.093 -6.397 -12.164 1.00 87.81 92 PRO A C 1
ATOM 737 O O . PRO A 1 92 ? 17.787 -6.246 -13.348 1.00 87.81 92 PRO A O 1
ATOM 740 N N . SER A 1 93 ? 17.602 -7.385 -11.427 1.00 91.25 93 SER A N 1
ATOM 741 C CA . SER A 1 93 ? 16.828 -8.503 -11.962 1.00 91.25 93 SER A CA 1
ATOM 742 C C . SER A 1 93 ? 15.515 -8.722 -11.199 1.00 91.25 93 SER A C 1
ATOM 744 O O . SER A 1 93 ? 15.350 -8.342 -10.031 1.00 91.25 93 SER A O 1
ATOM 746 N N . VAL A 1 94 ? 14.536 -9.315 -11.884 1.00 93.31 94 VAL A N 1
ATOM 747 C CA . VAL A 1 94 ? 13.204 -9.639 -11.355 1.00 93.31 94 VAL A CA 1
ATOM 748 C C . VAL A 1 94 ? 12.929 -11.133 -11.434 1.00 93.31 94 VAL A C 1
ATOM 750 O O . VAL A 1 94 ? 13.290 -11.788 -12.410 1.00 93.31 94 VAL A O 1
ATOM 753 N N . LEU A 1 95 ? 12.246 -11.652 -10.415 1.00 93.00 95 LEU A N 1
ATOM 754 C CA . LEU A 1 95 ? 11.768 -13.026 -10.355 1.00 93.00 95 LEU A CA 1
ATOM 755 C C . LEU A 1 95 ? 10.313 -13.063 -10.824 1.00 93.00 95 LEU A C 1
ATOM 757 O O . LEU A 1 95 ? 9.429 -12.472 -10.200 1.00 93.00 95 LEU A O 1
ATOM 761 N N . ILE A 1 96 ? 10.056 -13.792 -11.901 1.00 92.94 96 ILE A N 1
ATOM 762 C CA . ILE A 1 96 ? 8.718 -14.162 -12.338 1.00 92.94 96 ILE A CA 1
ATOM 763 C C . ILE A 1 96 ? 8.417 -15.548 -11.790 1.00 92.94 96 ILE A C 1
ATOM 765 O O . ILE A 1 96 ? 9.148 -16.504 -12.042 1.00 92.94 96 ILE A O 1
ATOM 769 N N . VAL A 1 97 ? 7.307 -15.642 -11.065 1.00 90.81 97 VAL A N 1
ATOM 770 C CA . VAL A 1 97 ? 6.764 -16.898 -10.557 1.00 90.81 97 VAL A CA 1
ATOM 771 C C . VAL A 1 97 ? 5.540 -17.252 -11.387 1.00 90.81 97 VAL A C 1
ATOM 773 O O . VAL A 1 97 ? 4.606 -16.453 -11.505 1.00 90.81 97 VAL A O 1
ATOM 776 N N . GLY A 1 98 ? 5.528 -18.455 -11.943 1.00 88.50 98 GLY A N 1
ATOM 777 C CA . GLY A 1 98 ? 4.392 -19.063 -12.618 1.00 88.50 98 GLY A CA 1
ATOM 778 C C . GLY A 1 98 ? 4.157 -20.496 -12.151 1.00 88.50 98 GLY A C 1
ATOM 779 O O . GLY A 1 98 ? 4.897 -21.038 -11.332 1.00 88.50 98 GLY A O 1
ATOM 780 N N . ARG A 1 99 ? 3.109 -21.107 -12.695 1.00 87.44 99 ARG A N 1
ATOM 781 C CA . ARG A 1 99 ? 2.773 -22.523 -12.514 1.00 87.44 99 ARG A CA 1
ATOM 782 C C . ARG A 1 99 ? 2.392 -23.146 -13.848 1.00 87.44 99 ARG A C 1
ATOM 784 O O . ARG A 1 99 ? 1.843 -22.464 -14.720 1.00 87.44 99 ARG A O 1
ATOM 791 N N . CYS A 1 100 ? 2.641 -24.437 -13.981 1.00 83.94 100 CYS A N 1
ATOM 792 C CA . CYS A 1 100 ? 2.350 -25.212 -15.172 1.00 83.94 100 CYS A CA 1
ATOM 793 C C . CYS A 1 100 ? 1.108 -26.097 -14.976 1.00 83.94 100 CYS A C 1
ATOM 795 O O . CYS A 1 100 ? 1.211 -27.286 -14.696 1.00 83.94 100 CYS A O 1
ATOM 797 N N . GLY A 1 101 ? -0.085 -25.511 -15.099 1.00 79.19 101 GLY A N 1
ATOM 798 C CA . GLY A 1 101 ? -1.356 -26.208 -14.900 1.00 79.19 101 GLY A CA 1
ATOM 799 C C . GLY A 1 101 ? -2.421 -25.343 -14.228 1.00 79.19 101 GLY A C 1
ATOM 800 O O . GLY A 1 101 ? -2.176 -24.204 -13.824 1.00 79.19 101 GLY A O 1
ATOM 801 N N . GLN A 1 102 ? -3.633 -25.892 -14.121 1.00 74.81 102 GLN A N 1
ATOM 802 C CA . GLN A 1 102 ? -4.773 -25.203 -13.500 1.00 74.81 102 GLN A CA 1
ATOM 803 C C . GLN A 1 102 ? -4.902 -25.480 -11.989 1.00 74.81 102 GLN A C 1
ATOM 805 O O . GLN A 1 102 ? -5.396 -24.612 -11.266 1.00 74.81 102 GLN A O 1
ATOM 810 N N . SER A 1 103 ? -4.413 -26.633 -11.512 1.00 77.62 103 SER A N 1
ATOM 811 C CA . SER A 1 103 ? -4.375 -27.008 -10.086 1.00 77.62 103 SER A CA 1
ATOM 812 C C . SER A 1 103 ? -3.362 -26.171 -9.280 1.00 77.62 103 SER A C 1
ATOM 814 O O . SER A 1 103 ? -2.449 -25.559 -9.840 1.00 77.62 103 SER A O 1
ATOM 816 N N . SER A 1 104 ? -3.526 -26.131 -7.958 1.00 72.94 104 SER A N 1
ATOM 817 C CA . SER A 1 104 ? -2.539 -25.638 -6.979 1.00 72.94 104 SER A CA 1
ATOM 818 C C . SER A 1 104 ? -1.355 -26.600 -6.789 1.00 72.94 104 SER A C 1
ATOM 820 O O . SER A 1 104 ? -0.265 -26.172 -6.418 1.00 72.94 104 SER A O 1
ATOM 822 N N . GLU A 1 105 ? -1.551 -27.884 -7.086 1.00 78.06 105 GLU A N 1
ATOM 823 C CA . GLU A 1 105 ? -0.535 -28.950 -7.030 1.00 78.06 105 GLU A CA 1
ATOM 824 C C . GLU A 1 105 ? 0.346 -29.001 -8.291 1.00 78.06 105 GLU A C 1
ATOM 826 O O . GLU A 1 105 ? 1.293 -29.777 -8.379 1.00 78.06 105 GLU A O 1
ATOM 831 N N . ALA A 1 106 ? 0.037 -28.173 -9.290 1.00 81.56 106 ALA A N 1
ATOM 832 C CA . ALA A 1 106 ? 0.753 -28.134 -10.555 1.00 81.56 106 ALA A CA 1
ATOM 833 C C . ALA A 1 106 ? 2.193 -27.595 -10.385 1.00 81.56 106 ALA A C 1
ATOM 835 O O . ALA A 1 106 ? 2.384 -26.627 -9.639 1.00 81.56 106 ALA A O 1
ATOM 836 N N . PRO A 1 107 ? 3.197 -28.156 -11.091 1.00 84.00 107 PRO A N 1
ATOM 837 C CA . PRO A 1 107 ? 4.598 -27.805 -10.880 1.00 84.00 107 PRO A CA 1
ATOM 838 C C . PRO A 1 107 ? 4.871 -26.325 -11.159 1.00 84.00 107 PRO A C 1
ATOM 840 O O . PRO A 1 107 ? 4.323 -25.712 -12.084 1.00 84.00 107 PRO A O 1
ATOM 843 N N . GLY A 1 108 ? 5.720 -25.742 -10.319 1.00 85.06 108 GLY A N 1
ATOM 844 C CA . GLY A 1 108 ? 6.125 -24.352 -10.396 1.00 85.06 108 GLY A CA 1
ATOM 845 C C . GLY A 1 108 ? 7.061 -24.063 -11.565 1.00 85.06 108 GLY A C 1
ATOM 846 O O . GLY A 1 108 ? 7.791 -24.926 -12.043 1.00 85.06 108 GLY A O 1
ATOM 847 N N . VAL A 1 109 ? 7.083 -22.805 -12.001 1.00 88.31 109 VAL A N 1
ATOM 848 C CA . VAL A 1 109 ? 8.056 -22.308 -12.979 1.00 88.31 109 VAL A CA 1
ATOM 849 C C . VAL A 1 109 ? 8.592 -20.964 -12.500 1.00 88.31 109 VAL A C 1
ATOM 851 O O . VAL A 1 109 ? 7.823 -20.058 -12.179 1.00 88.31 109 VAL A O 1
ATOM 854 N N . LEU A 1 110 ? 9.914 -20.833 -12.450 1.00 89.69 110 LEU A N 1
ATOM 855 C CA . LEU A 1 110 ? 10.630 -19.633 -12.040 1.00 89.69 110 LEU A CA 1
ATOM 856 C C . LEU A 1 110 ? 11.476 -19.123 -13.205 1.00 89.69 110 LEU A C 1
ATOM 858 O O . LEU A 1 110 ? 12.215 -19.878 -13.836 1.00 89.69 110 LEU A O 1
ATOM 862 N N . SER A 1 111 ? 11.393 -17.827 -13.473 1.00 91.50 111 SER A N 1
ATOM 863 C CA . SER A 1 111 ? 12.203 -17.155 -14.487 1.00 91.50 111 SER A CA 1
ATOM 864 C C . SER A 1 111 ? 12.814 -15.896 -13.888 1.00 91.50 111 SER A C 1
ATOM 866 O O . SER A 1 111 ? 12.110 -15.097 -13.269 1.00 91.50 111 SER A O 1
ATOM 868 N N . ILE A 1 112 ? 14.125 -15.733 -14.041 1.00 93.06 112 ILE A N 1
ATOM 869 C CA . ILE A 1 112 ? 14.873 -14.556 -13.598 1.00 93.06 112 ILE A CA 1
ATOM 870 C C . ILE A 1 112 ? 15.211 -13.740 -14.842 1.00 93.06 112 ILE A C 1
ATOM 872 O O . ILE A 1 112 ? 15.900 -14.224 -15.741 1.00 93.06 112 ILE A O 1
ATOM 876 N N . VAL A 1 113 ? 14.727 -12.500 -14.899 1.00 92.75 113 VAL A N 1
ATOM 877 C CA . VAL A 1 113 ? 14.864 -11.606 -16.059 1.00 92.75 113 VAL A CA 1
ATOM 878 C C . VAL A 1 113 ? 15.592 -10.327 -15.655 1.00 92.75 113 VAL A C 1
ATOM 880 O O . VAL A 1 113 ? 15.292 -9.734 -14.619 1.00 92.75 113 VAL A O 1
ATOM 883 N N . ASP A 1 114 ? 16.526 -9.883 -16.493 1.00 91.69 114 ASP A N 1
ATOM 884 C CA . ASP A 1 114 ? 17.187 -8.579 -16.385 1.00 91.69 114 ASP A CA 1
ATOM 885 C C . ASP A 1 114 ? 16.166 -7.448 -16.611 1.00 91.69 114 ASP A C 1
ATOM 887 O O . ASP A 1 114 ? 15.506 -7.378 -17.652 1.00 91.69 114 ASP A O 1
ATOM 891 N N . ALA A 1 115 ? 16.040 -6.544 -15.638 1.00 89.75 115 ALA A N 1
ATOM 892 C CA . ALA A 1 115 ? 15.093 -5.435 -15.674 1.00 89.75 115 ALA A CA 1
ATOM 893 C C . ALA A 1 115 ? 15.410 -4.386 -16.761 1.00 89.75 115 ALA A C 1
ATOM 895 O O . ALA A 1 115 ? 14.490 -3.734 -17.265 1.00 89.75 115 ALA A O 1
ATOM 896 N N . TYR A 1 116 ? 16.683 -4.210 -17.130 1.00 87.31 116 TYR A N 1
ATOM 897 C CA . TYR A 1 116 ? 17.111 -3.247 -18.147 1.00 87.31 116 TYR A CA 1
ATOM 898 C C . TYR A 1 116 ? 17.067 -3.823 -19.557 1.00 87.31 116 TYR A C 1
ATOM 900 O O . TYR A 1 116 ? 16.528 -3.168 -20.449 1.00 87.31 116 TYR A O 1
ATOM 908 N N . THR A 1 117 ? 17.622 -5.019 -19.774 1.00 88.38 117 THR A N 1
ATOM 909 C CA . THR A 1 117 ? 17.710 -5.600 -21.128 1.00 88.38 117 THR A CA 1
ATOM 910 C C . THR A 1 117 ? 16.477 -6.407 -21.524 1.00 88.38 117 THR A C 1
ATOM 912 O O . THR A 1 117 ? 16.227 -6.589 -22.716 1.00 88.38 117 THR A O 1
ATOM 915 N N . GLY A 1 118 ? 15.702 -6.904 -20.555 1.00 89.88 118 GLY A N 1
ATOM 916 C CA . GLY A 1 118 ? 14.590 -7.813 -20.818 1.00 89.88 118 GLY A CA 1
ATOM 917 C C . GLY A 1 118 ? 15.025 -9.205 -21.265 1.00 89.88 118 GLY A C 1
ATOM 918 O O . GLY A 1 118 ? 14.227 -9.920 -21.868 1.00 89.88 118 GLY A O 1
ATOM 919 N N . LYS A 1 119 ? 16.282 -9.592 -21.013 1.00 91.81 119 LYS A N 1
ATOM 920 C CA . LYS A 1 119 ? 16.792 -10.940 -21.278 1.00 91.81 119 LYS A CA 1
ATOM 921 C C . LYS A 1 119 ? 16.505 -11.858 -20.085 1.00 91.81 119 LYS A C 1
ATOM 923 O O . LYS A 1 119 ? 16.762 -11.490 -18.941 1.00 91.81 119 LYS A O 1
ATOM 928 N N . GLU A 1 120 ? 16.012 -13.065 -20.353 1.00 90.50 120 GLU A N 1
ATOM 929 C CA . GLU A 1 120 ? 15.965 -14.146 -19.361 1.00 90.50 120 GLU A CA 1
ATOM 930 C C . GLU A 1 120 ? 17.405 -14.581 -19.036 1.00 90.50 120 GLU A C 1
ATOM 932 O O . GLU A 1 120 ? 18.160 -14.982 -19.924 1.00 90.50 120 GLU A O 1
ATOM 937 N N . ILE A 1 121 ? 17.803 -14.408 -17.775 1.00 88.50 121 ILE A N 1
ATOM 938 C CA . ILE A 1 121 ? 19.133 -14.747 -17.252 1.00 88.50 121 ILE A CA 1
ATOM 939 C C . ILE A 1 121 ? 19.175 -16.235 -16.914 1.00 88.50 121 ILE A C 1
ATOM 941 O O . ILE A 1 121 ? 20.110 -16.936 -17.290 1.00 88.50 121 ILE A O 1
ATOM 945 N N . ASN A 1 122 ? 18.153 -16.707 -16.197 1.00 86.12 122 ASN A N 1
ATOM 946 C CA . ASN A 1 122 ? 18.038 -18.085 -15.748 1.00 86.12 122 ASN A CA 1
ATOM 947 C C . ASN A 1 122 ? 16.564 -18.504 -15.707 1.00 86.12 122 ASN A C 1
ATOM 949 O O . ASN A 1 122 ? 15.692 -17.722 -15.326 1.00 86.12 122 ASN A O 1
ATOM 953 N N . SER A 1 123 ? 16.306 -19.756 -16.054 1.00 83.94 123 SER A N 1
ATOM 954 C CA . SER A 1 123 ? 14.992 -20.390 -16.030 1.00 83.94 123 SER A CA 1
ATOM 955 C C . SER A 1 123 ? 15.091 -21.680 -15.229 1.00 83.94 123 SER A C 1
ATOM 957 O O . SER A 1 123 ? 15.875 -22.563 -15.573 1.00 83.94 123 SER A O 1
ATOM 959 N N . MET A 1 124 ? 14.284 -21.801 -14.182 1.00 82.44 124 MET A N 1
ATOM 960 C CA . MET A 1 124 ? 14.238 -22.964 -13.302 1.00 82.44 124 MET A CA 1
ATOM 961 C C . MET A 1 124 ? 12.804 -23.488 -13.274 1.00 82.44 124 MET A C 1
ATOM 963 O O . MET A 1 124 ? 11.885 -22.761 -12.907 1.00 82.44 124 MET A O 1
ATOM 967 N N . ALA A 1 125 ? 12.601 -24.754 -13.622 1.00 73.00 125 ALA A N 1
ATOM 968 C CA . ALA A 1 125 ? 11.347 -25.455 -13.368 1.00 73.00 125 ALA A CA 1
ATOM 969 C C . ALA A 1 125 ? 11.511 -26.263 -12.067 1.00 73.00 125 ALA A C 1
ATOM 971 O O . ALA A 1 125 ? 12.033 -27.377 -12.128 1.00 73.00 125 ALA A O 1
ATOM 972 N N . PRO A 1 126 ? 11.184 -25.712 -10.878 1.00 65.19 126 PRO A N 1
ATOM 973 C CA . PRO A 1 126 ? 11.175 -26.509 -9.657 1.00 65.19 126 PRO A CA 1
ATOM 974 C C . PRO A 1 126 ? 10.221 -27.700 -9.811 1.00 65.19 126 PRO A C 1
ATOM 976 O O . PRO A 1 126 ? 9.101 -27.554 -10.292 1.00 65.19 126 PRO A O 1
ATOM 979 N N . ALA A 1 127 ? 10.649 -28.874 -9.347 1.00 63.50 127 ALA A N 1
ATOM 980 C CA . ALA A 1 127 ? 9.850 -30.102 -9.384 1.00 63.50 127 ALA A CA 1
ATOM 981 C C . ALA A 1 127 ? 8.658 -30.103 -8.397 1.00 63.50 127 ALA A C 1
ATOM 983 O O . ALA A 1 127 ? 7.935 -31.090 -8.301 1.00 63.50 127 ALA A O 1
ATOM 984 N N . HIS A 1 128 ? 8.474 -29.012 -7.652 1.00 79.12 128 HIS A N 1
ATOM 985 C CA . HIS A 1 128 ? 7.478 -28.836 -6.595 1.00 79.12 128 HIS A CA 1
ATOM 986 C C . HIS A 1 128 ? 6.401 -27.849 -7.052 1.00 79.12 128 HIS A C 1
ATOM 988 O O . HIS A 1 128 ? 6.645 -27.024 -7.942 1.00 79.12 128 HIS A O 1
ATOM 994 N N . SER A 1 129 ? 5.214 -27.905 -6.452 1.00 85.81 129 SER A N 1
ATOM 995 C CA . SER A 1 129 ? 4.172 -26.921 -6.725 1.00 85.81 129 SER A CA 1
ATOM 996 C C . SER A 1 129 ? 4.483 -25.594 -6.023 1.00 85.81 129 SER A C 1
ATOM 998 O O . SER A 1 129 ? 5.383 -25.494 -5.187 1.00 85.81 129 SER A O 1
ATOM 1000 N N . ILE A 1 130 ? 3.779 -24.524 -6.403 1.00 86.12 130 ILE A N 1
ATOM 1001 C CA . ILE A 1 130 ? 3.931 -23.210 -5.768 1.00 86.12 130 ILE A CA 1
ATOM 1002 C C . ILE A 1 130 ? 2.549 -22.680 -5.398 1.00 86.12 130 ILE A C 1
ATOM 1004 O O . ILE A 1 130 ? 1.815 -22.170 -6.247 1.00 86.12 130 ILE A O 1
ATOM 1008 N N . VAL A 1 131 ? 2.224 -22.755 -4.108 1.00 87.00 131 VAL A N 1
ATOM 1009 C CA . VAL A 1 131 ? 1.003 -22.181 -3.527 1.00 87.00 131 VAL A CA 1
ATOM 1010 C C . VAL A 1 131 ? 1.237 -20.721 -3.133 1.00 87.00 131 VAL A C 1
ATOM 1012 O O . VAL A 1 131 ? 0.438 -19.841 -3.459 1.00 87.00 131 VAL A O 1
ATOM 1015 N N . GLN A 1 132 ? 2.355 -20.434 -2.461 1.00 88.50 132 GLN A N 1
ATOM 1016 C CA . GLN A 1 132 ? 2.653 -19.107 -1.920 1.00 88.50 132 GLN A CA 1
ATOM 1017 C C . GLN A 1 132 ? 4.146 -18.784 -2.018 1.00 88.50 132 GLN A C 1
ATOM 1019 O O . GLN A 1 132 ? 4.992 -19.651 -1.841 1.00 88.50 132 GLN A O 1
ATOM 1024 N N . VAL A 1 133 ? 4.476 -17.515 -2.280 1.00 91.19 133 VAL A N 1
ATOM 1025 C CA . VAL A 1 133 ? 5.862 -17.020 -2.295 1.00 91.19 133 VAL A CA 1
ATOM 1026 C C . VAL A 1 133 ? 5.997 -15.847 -1.337 1.00 91.19 133 VAL A C 1
ATOM 1028 O O . VAL A 1 133 ? 5.273 -14.849 -1.446 1.00 91.19 133 VAL A O 1
ATOM 1031 N N . ILE A 1 134 ? 6.930 -15.991 -0.398 1.00 91.75 134 ILE A N 1
ATOM 1032 C CA . ILE A 1 134 ? 7.170 -15.089 0.724 1.00 91.75 134 ILE A CA 1
ATOM 1033 C C . ILE A 1 134 ? 8.551 -14.441 0.531 1.00 91.75 134 ILE A C 1
ATOM 1035 O O . ILE A 1 134 ? 9.570 -15.108 0.713 1.00 91.75 134 ILE A O 1
ATOM 1039 N N . PRO A 1 135 ? 8.620 -13.153 0.144 1.00 92.19 135 PRO A N 1
ATOM 1040 C CA . PRO A 1 135 ? 9.887 -12.445 0.002 1.00 92.19 135 PRO A CA 1
ATOM 1041 C C . PRO A 1 135 ? 10.421 -12.057 1.387 1.00 92.19 135 PRO A C 1
ATOM 1043 O O . PRO A 1 135 ? 9.872 -11.174 2.055 1.00 92.19 135 PRO A O 1
ATOM 1046 N N . LEU A 1 136 ? 11.512 -12.691 1.811 1.00 91.81 136 LEU A N 1
ATOM 1047 C CA . LEU A 1 136 ? 12.163 -12.428 3.094 1.00 91.81 136 LEU A CA 1
ATOM 1048 C C . LEU A 1 136 ? 12.813 -11.027 3.091 1.00 91.81 136 LEU A C 1
ATOM 1050 O O . LEU A 1 136 ? 12.986 -10.426 2.027 1.00 91.81 136 LEU A O 1
ATOM 1054 N N . PRO A 1 137 ? 13.118 -10.428 4.256 1.00 88.88 137 PRO A N 1
ATOM 1055 C CA . PRO A 1 137 ? 13.774 -9.118 4.322 1.00 88.88 137 PRO A CA 1
ATOM 1056 C C . PRO A 1 137 ? 15.293 -9.181 4.085 1.00 88.88 137 PRO A C 1
ATOM 1058 O O . PRO A 1 137 ? 15.931 -8.134 4.059 1.00 88.88 137 PRO A O 1
ATOM 1061 N N . PHE A 1 138 ? 15.857 -10.382 3.942 1.00 89.94 138 PHE A N 1
ATOM 1062 C CA . PHE A 1 138 ? 17.292 -10.629 3.838 1.00 89.94 138 PHE A CA 1
ATOM 1063 C C . PHE A 1 138 ? 17.779 -10.636 2.385 1.00 89.94 138 PHE A C 1
ATOM 1065 O O . PHE A 1 138 ? 17.036 -11.005 1.468 1.00 89.94 138 PHE A O 1
ATOM 1072 N N . THR A 1 139 ? 19.042 -10.264 2.199 1.00 89.12 139 THR A N 1
ATOM 1073 C CA . THR A 1 139 ? 19.764 -10.309 0.924 1.00 89.12 139 THR A CA 1
ATOM 1074 C C . THR A 1 139 ? 21.060 -11.085 1.086 1.00 89.12 139 THR A C 1
ATOM 1076 O O . THR A 1 139 ? 21.712 -10.986 2.123 1.00 89.12 139 THR A O 1
ATOM 1079 N N . ASP A 1 140 ? 21.411 -11.822 0.044 1.00 87.62 140 ASP A N 1
ATOM 1080 C CA . ASP A 1 140 ? 22.650 -12.571 -0.101 1.00 87.62 140 ASP A CA 1
ATOM 1081 C C . ASP A 1 140 ? 23.862 -11.644 -0.350 1.00 87.62 140 ASP A C 1
ATOM 1083 O O . ASP A 1 140 ? 23.698 -10.444 -0.596 1.00 87.62 140 ASP A O 1
ATOM 1087 N N . SER A 1 141 ? 25.076 -12.202 -0.349 1.00 85.38 141 SER A N 1
ATOM 1088 C CA . SER A 1 141 ? 26.334 -11.513 -0.686 1.00 85.38 141 SER A CA 1
ATOM 1089 C C . SER A 1 141 ? 26.328 -10.870 -2.084 1.00 85.38 141 SER A C 1
ATOM 1091 O O . SER A 1 141 ? 26.993 -9.862 -2.308 1.00 85.38 141 SER A O 1
ATOM 1093 N N . THR A 1 142 ? 25.504 -11.392 -2.998 1.00 83.38 142 THR A N 1
ATOM 1094 C CA . THR A 1 142 ? 25.250 -10.875 -4.359 1.00 83.38 142 THR A CA 1
ATOM 1095 C C . THR A 1 142 ? 24.100 -9.847 -4.440 1.00 83.38 142 THR A C 1
ATOM 1097 O O . THR A 1 142 ? 23.555 -9.589 -5.513 1.00 83.38 142 THR A O 1
ATOM 1100 N N . GLU A 1 143 ? 23.657 -9.285 -3.308 1.00 85.56 143 GLU A N 1
ATOM 1101 C CA . GLU A 1 143 ? 22.464 -8.419 -3.178 1.00 85.56 143 GLU A CA 1
ATOM 1102 C C . GLU A 1 143 ? 21.139 -9.085 -3.652 1.00 85.56 143 GLU A C 1
ATOM 1104 O O . GLU A 1 143 ? 20.102 -8.423 -3.801 1.00 85.56 143 GLU A O 1
ATOM 1109 N N . GLN A 1 144 ? 21.133 -10.412 -3.856 1.00 88.44 144 GLN A N 1
ATOM 1110 C CA . GLN A 1 144 ? 19.943 -11.192 -4.215 1.00 88.44 144 GLN A CA 1
ATOM 1111 C C . GLN A 1 144 ? 19.041 -11.398 -2.998 1.00 88.44 144 GLN A C 1
ATOM 1113 O O . GLN A 1 144 ? 19.463 -11.866 -1.947 1.00 88.44 144 GLN A O 1
ATOM 1118 N N . ARG A 1 145 ? 17.765 -11.054 -3.127 1.00 90.69 145 ARG A N 1
ATOM 1119 C CA . ARG A 1 145 ? 16.776 -11.149 -2.059 1.00 90.69 145 ARG A CA 1
ATOM 1120 C C . ARG A 1 145 ? 16.307 -12.588 -1.870 1.00 90.69 145 ARG A C 1
ATOM 1122 O O . ARG A 1 145 ? 15.867 -13.232 -2.822 1.00 90.69 145 ARG A O 1
ATOM 1129 N N . LEU A 1 146 ? 16.300 -13.053 -0.623 1.00 92.94 146 LEU A N 1
ATOM 1130 C CA . LEU A 1 146 ? 15.829 -14.395 -0.289 1.00 92.94 146 LEU A CA 1
ATOM 1131 C C . LEU A 1 146 ? 14.297 -14.496 -0.413 1.00 92.94 146 LEU A C 1
ATOM 1133 O O . LEU A 1 146 ? 13.545 -13.613 0.013 1.00 92.94 146 LEU A O 1
ATOM 1137 N N . HIS A 1 147 ? 13.831 -15.604 -0.976 1.00 92.75 147 HIS A N 1
ATOM 1138 C CA . HIS A 1 147 ? 12.431 -15.947 -1.194 1.00 92.75 147 HIS A CA 1
ATOM 1139 C C . HIS A 1 147 ? 12.170 -17.366 -0.685 1.00 92.75 147 HIS A C 1
ATOM 1141 O O . HIS A 1 147 ? 12.884 -18.301 -1.044 1.00 92.75 147 HIS A O 1
ATOM 1147 N N . LEU A 1 148 ? 11.118 -17.528 0.116 1.00 92.62 148 LEU A N 1
ATOM 1148 C CA . LEU A 1 148 ? 10.620 -18.831 0.549 1.00 92.62 148 LEU A CA 1
ATOM 1149 C C . LEU A 1 148 ? 9.382 -19.187 -0.281 1.00 92.62 148 LEU A C 1
ATOM 1151 O O . LEU A 1 148 ? 8.398 -18.439 -0.283 1.00 92.62 148 LEU A O 1
ATOM 1155 N N . LEU A 1 149 ? 9.436 -20.304 -1.004 1.00 91.88 149 LEU A N 1
ATOM 1156 C CA . LEU A 1 149 ? 8.327 -20.827 -1.801 1.00 91.88 149 LEU A CA 1
ATOM 1157 C C . LEU A 1 149 ? 7.668 -21.991 -1.067 1.00 91.88 149 LEU A C 1
ATOM 1159 O O . LEU A 1 149 ? 8.347 -22.939 -0.696 1.00 91.88 149 LEU A O 1
ATOM 1163 N N . ILE A 1 150 ? 6.357 -21.911 -0.862 1.00 91.25 150 ILE A N 1
ATOM 1164 C CA . ILE A 1 150 ? 5.568 -22.930 -0.171 1.00 91.25 150 ILE A CA 1
ATOM 1165 C C . ILE A 1 150 ? 4.890 -23.840 -1.203 1.00 91.25 150 ILE A C 1
ATOM 1167 O O . ILE A 1 150 ? 4.112 -23.362 -2.037 1.00 91.25 150 ILE A O 1
ATOM 1171 N N . ASP A 1 151 ? 5.192 -25.133 -1.119 1.00 89.44 151 ASP A N 1
ATOM 1172 C CA . ASP A 1 151 ? 4.608 -26.230 -1.901 1.00 89.44 151 ASP A CA 1
ATOM 1173 C C . ASP A 1 151 ? 3.217 -26.645 -1.372 1.00 89.44 151 ASP A C 1
ATOM 1175 O O . ASP A 1 151 ? 2.848 -26.321 -0.240 1.00 89.44 151 ASP A O 1
ATOM 1179 N N . ALA A 1 152 ? 2.439 -27.397 -2.160 1.00 87.25 152 ALA A N 1
ATOM 1180 C CA . ALA A 1 152 ? 1.147 -27.947 -1.726 1.00 87.25 152 ALA A CA 1
ATOM 1181 C C . ALA A 1 152 ? 1.264 -28.841 -0.476 1.00 87.25 152 ALA A C 1
ATOM 1183 O O . ALA A 1 152 ? 0.374 -28.827 0.374 1.00 87.25 152 ALA A O 1
ATOM 1184 N N . ASN A 1 153 ? 2.398 -29.532 -0.297 1.00 87.19 153 ASN A N 1
ATOM 1185 C CA . ASN A 1 153 ? 2.705 -30.306 0.911 1.00 87.19 153 ASN A CA 1
ATOM 1186 C C . ASN A 1 153 ? 3.153 -29.434 2.104 1.00 87.19 153 ASN A C 1
ATOM 1188 O O . ASN A 1 153 ? 3.713 -29.956 3.067 1.00 87.19 153 ASN A O 1
ATOM 1192 N N . GLN A 1 154 ? 2.965 -28.111 2.028 1.00 87.69 154 GLN A N 1
ATOM 1193 C CA . GLN A 1 154 ? 3.339 -27.112 3.039 1.00 87.69 154 GLN A CA 1
ATOM 1194 C C . GLN A 1 154 ? 4.851 -27.038 3.335 1.00 87.69 154 GLN A C 1
ATOM 1196 O O . GLN A 1 154 ? 5.285 -26.431 4.311 1.00 87.69 154 GLN A O 1
ATOM 1201 N N . ARG A 1 155 ? 5.688 -27.599 2.456 1.00 89.62 155 ARG A N 1
ATOM 1202 C CA . ARG A 1 155 ? 7.151 -27.503 2.545 1.00 89.62 155 ARG A CA 1
ATOM 1203 C C . ARG A 1 155 ? 7.628 -26.161 2.004 1.00 89.62 155 ARG A C 1
ATOM 1205 O O . ARG A 1 155 ? 7.130 -25.688 0.985 1.00 89.62 155 ARG A O 1
ATOM 1212 N N . GLY A 1 156 ? 8.590 -25.552 2.689 1.00 91.00 156 GLY A N 1
ATOM 1213 C CA . GLY A 1 156 ? 9.229 -24.308 2.279 1.00 91.00 156 GLY A CA 1
ATOM 1214 C C . GLY A 1 156 ? 10.543 -24.570 1.552 1.00 91.00 156 GLY A C 1
ATOM 1215 O O . GLY A 1 156 ? 11.451 -25.157 2.127 1.00 91.00 156 GLY A O 1
ATOM 1216 N N . HIS A 1 157 ? 10.669 -24.096 0.316 1.00 91.38 157 HIS A N 1
ATOM 1217 C CA . HIS A 1 157 ? 11.892 -24.168 -0.481 1.00 91.38 157 HIS A CA 1
ATOM 1218 C C . HIS A 1 157 ? 12.556 -22.788 -0.563 1.00 91.38 157 HIS A C 1
ATOM 1220 O O . HIS A 1 157 ? 11.913 -21.808 -0.955 1.00 91.38 157 HIS A O 1
ATOM 1226 N N . LEU A 1 158 ? 13.835 -22.704 -0.194 1.00 92.25 158 LEU A N 1
ATOM 1227 C CA . LEU A 1 158 ? 14.609 -21.462 -0.168 1.00 92.25 158 LEU A CA 1
ATOM 1228 C C . LEU A 1 158 ? 15.283 -21.173 -1.517 1.00 92.25 158 LEU A C 1
ATOM 1230 O O . LEU A 1 158 ? 15.892 -22.050 -2.129 1.00 92.25 158 LEU A O 1
ATOM 1234 N N . TYR A 1 159 ? 15.189 -19.918 -1.959 1.00 90.94 159 TYR A N 1
ATOM 1235 C CA . TYR A 1 159 ? 15.854 -19.385 -3.148 1.00 90.94 159 TYR A CA 1
ATOM 1236 C C . TYR A 1 159 ? 16.433 -17.982 -2.846 1.00 90.94 159 TYR A C 1
ATOM 1238 O O . TYR A 1 159 ? 15.754 -17.218 -2.157 1.00 90.94 159 TYR A O 1
ATOM 1246 N N . PRO A 1 160 ? 17.617 -17.583 -3.361 1.00 90.75 160 PRO A N 1
ATOM 1247 C CA . PRO A 1 160 ? 18.550 -18.361 -4.185 1.00 90.75 160 PRO A CA 1
ATOM 1248 C C . PRO A 1 160 ? 19.084 -19.616 -3.488 1.00 90.75 160 PRO A C 1
ATOM 1250 O O . PRO A 1 160 ? 19.089 -19.709 -2.264 1.00 90.75 160 PRO A O 1
ATOM 1253 N N . ARG A 1 161 ? 19.508 -20.599 -4.292 1.00 89.81 161 ARG A N 1
ATOM 1254 C CA . ARG A 1 161 ? 20.143 -21.827 -3.799 1.00 89.81 161 ARG A CA 1
ATOM 1255 C C . ARG A 1 161 ? 21.662 -21.625 -3.670 1.00 89.81 161 ARG A C 1
ATOM 1257 O O . ARG A 1 161 ? 22.428 -22.173 -4.458 1.00 89.81 161 ARG A O 1
ATOM 1264 N N . THR A 1 162 ? 22.066 -20.768 -2.733 1.00 90.56 162 THR A N 1
ATOM 1265 C CA . THR A 1 162 ? 23.466 -20.447 -2.390 1.00 90.56 162 THR A CA 1
ATOM 1266 C C . THR A 1 162 ? 23.775 -20.829 -0.937 1.00 90.56 162 THR A C 1
ATOM 1268 O O . THR A 1 162 ? 22.882 -20.828 -0.087 1.00 90.56 162 THR A O 1
ATOM 1271 N N . SER A 1 163 ? 25.044 -21.138 -0.641 1.00 91.00 163 SER A N 1
ATOM 1272 C CA . SER A 1 163 ? 25.530 -21.422 0.724 1.00 91.00 163 SER A CA 1
ATOM 1273 C C . SER A 1 163 ? 25.213 -20.278 1.682 1.00 91.00 163 SER A C 1
ATOM 1275 O O . SER A 1 163 ? 24.624 -20.476 2.739 1.00 91.00 163 SER A O 1
ATOM 1277 N N . ASP A 1 164 ? 25.542 -19.067 1.252 1.00 91.00 164 ASP A N 1
ATOM 1278 C CA . ASP A 1 164 ? 25.397 -17.827 1.998 1.00 91.00 164 ASP A CA 1
ATOM 1279 C C . ASP A 1 164 ? 23.919 -17.563 2.353 1.00 91.00 164 ASP A C 1
ATOM 1281 O O . ASP A 1 164 ? 23.600 -17.190 3.485 1.00 91.00 164 ASP A O 1
ATOM 1285 N N . ALA A 1 165 ? 22.987 -17.847 1.431 1.00 91.25 165 ALA A N 1
ATOM 1286 C CA . ALA A 1 165 ? 21.554 -17.750 1.695 1.00 91.25 165 ALA A CA 1
ATOM 1287 C C . ALA A 1 165 ? 21.067 -18.775 2.734 1.00 91.25 165 ALA A C 1
ATOM 1289 O O . ALA A 1 165 ? 20.246 -18.413 3.581 1.00 91.25 165 ALA A O 1
ATOM 1290 N N . ILE A 1 166 ? 21.576 -20.017 2.718 1.00 91.69 166 ILE A N 1
ATOM 1291 C CA . ILE A 1 166 ? 21.309 -20.994 3.789 1.00 91.69 166 ILE A CA 1
ATOM 1292 C C . ILE A 1 166 ? 21.860 -20.479 5.120 1.00 91.69 166 ILE A C 1
ATOM 1294 O O . ILE A 1 166 ? 21.120 -20.456 6.100 1.00 91.69 166 ILE A O 1
ATOM 1298 N N . ASP A 1 167 ? 23.113 -20.028 5.169 1.00 92.56 167 ASP A N 1
ATOM 1299 C CA . ASP A 1 167 ? 23.765 -19.570 6.403 1.00 92.56 167 ASP A CA 1
ATOM 1300 C C . ASP A 1 167 ? 23.034 -18.383 7.046 1.00 92.56 167 ASP A C 1
ATOM 1302 O O . ASP A 1 167 ? 22.920 -18.300 8.273 1.00 92.56 167 ASP A O 1
ATOM 1306 N N . ILE A 1 168 ? 22.517 -17.458 6.232 1.00 92.00 168 ILE A N 1
ATOM 1307 C CA . ILE A 1 168 ? 21.675 -16.344 6.687 1.00 92.00 168 ILE A CA 1
ATOM 1308 C C . ILE A 1 168 ? 20.324 -16.869 7.195 1.00 92.00 168 ILE A C 1
ATOM 1310 O O . ILE A 1 168 ? 19.862 -16.464 8.263 1.00 92.00 168 ILE A O 1
ATOM 1314 N N . PHE A 1 169 ? 19.691 -17.782 6.456 1.00 92.19 169 PHE A N 1
ATOM 1315 C CA . PHE A 1 169 ? 18.377 -18.328 6.790 1.00 92.19 169 PHE A CA 1
ATOM 1316 C C . PHE A 1 169 ? 18.392 -19.190 8.061 1.00 92.19 169 PHE A C 1
ATOM 1318 O O . PHE A 1 169 ? 17.495 -19.064 8.890 1.00 92.19 169 PHE A O 1
ATOM 1325 N N . GLN A 1 170 ? 19.425 -20.014 8.263 1.00 89.94 170 GLN A N 1
ATOM 1326 C CA . GLN A 1 170 ? 19.579 -20.867 9.445 1.00 89.94 170 GLN A CA 1
ATOM 1327 C C . GLN A 1 170 ? 19.704 -20.052 10.742 1.00 89.94 170 GLN A C 1
ATOM 1329 O O . GLN A 1 170 ? 19.153 -20.453 11.766 1.00 89.94 170 GLN A O 1
ATOM 1334 N N . ARG A 1 171 ? 20.360 -18.881 10.703 1.00 91.25 171 ARG A N 1
ATOM 1335 C CA . ARG A 1 171 ? 20.472 -17.971 11.864 1.00 91.25 171 ARG A CA 1
ATOM 1336 C C . ARG A 1 171 ? 19.119 -17.428 12.326 1.00 91.25 171 ARG A C 1
ATOM 1338 O O . ARG A 1 171 ? 18.922 -17.228 13.519 1.00 91.25 171 ARG A O 1
ATOM 1345 N N . GLU A 1 172 ? 18.201 -17.206 11.390 1.00 88.88 172 GLU A N 1
ATOM 1346 C CA . GLU A 1 172 ? 16.881 -16.605 11.631 1.00 88.88 172 GLU A CA 1
ATOM 1347 C C . GLU A 1 172 ? 15.731 -17.626 11.564 1.00 88.88 172 GLU A C 1
ATOM 1349 O O . GLU A 1 172 ? 14.559 -17.259 11.643 1.00 88.88 172 GLU A O 1
ATOM 1354 N N . PHE A 1 173 ? 16.048 -18.919 11.449 1.00 87.25 173 PHE A N 1
ATOM 1355 C CA . PHE A 1 173 ? 15.098 -20.000 11.170 1.00 87.25 173 PHE A CA 1
ATOM 1356 C C . PHE A 1 173 ? 13.896 -20.036 12.129 1.00 87.25 173 PHE A C 1
ATOM 1358 O O . PHE A 1 173 ? 12.752 -20.203 11.708 1.00 87.25 173 PHE A O 1
ATOM 1365 N N . THR A 1 174 ? 14.141 -19.812 13.423 1.00 87.00 174 THR A N 1
ATOM 1366 C CA . THR A 1 174 ? 13.124 -19.812 14.492 1.00 87.00 174 THR A CA 1
ATOM 1367 C C . THR A 1 174 ? 12.210 -18.579 14.491 1.00 87.00 174 THR A C 1
ATOM 1369 O O . THR A 1 174 ? 11.185 -18.567 15.179 1.00 87.00 174 THR A O 1
ATOM 1372 N N . ASN A 1 175 ? 12.562 -17.545 13.722 1.00 88.25 175 ASN A N 1
ATOM 1373 C CA . ASN A 1 175 ? 11.836 -16.280 13.628 1.00 88.25 175 ASN A CA 1
ATOM 1374 C C . ASN A 1 175 ? 10.935 -16.200 12.380 1.00 88.25 175 ASN A C 1
ATOM 1376 O O . ASN A 1 175 ? 10.237 -15.199 12.190 1.00 88.25 175 ASN A O 1
ATOM 1380 N N . ILE A 1 176 ? 10.930 -17.234 11.530 1.00 90.81 176 ILE A N 1
ATOM 1381 C CA . ILE A 1 176 ? 10.180 -17.263 10.270 1.00 90.81 176 ILE A CA 1
ATOM 1382 C C . ILE A 1 176 ? 8.842 -17.986 10.464 1.00 90.81 176 ILE A C 1
ATOM 1384 O O . ILE A 1 176 ? 8.773 -19.198 10.666 1.00 90.81 176 ILE A O 1
ATOM 1388 N N . TYR A 1 177 ? 7.769 -17.206 10.340 1.00 92.38 177 TYR A N 1
ATOM 1389 C CA . TYR A 1 177 ? 6.379 -17.647 10.435 1.00 92.38 177 TYR A CA 1
ATOM 1390 C C . TYR A 1 177 ? 5.646 -17.324 9.140 1.00 92.38 177 TYR A C 1
ATOM 1392 O O . TYR A 1 177 ? 5.895 -16.291 8.510 1.00 92.38 177 TYR A O 1
ATOM 1400 N N . TRP A 1 178 ? 4.693 -18.170 8.769 1.00 93.12 178 TRP A N 1
ATOM 1401 C CA . TRP A 1 178 ? 3.775 -17.903 7.668 1.00 93.12 178 TRP A CA 1
ATOM 1402 C C . TRP A 1 178 ? 2.361 -18.361 8.018 1.00 93.12 178 TRP A C 1
ATOM 1404 O O . TRP A 1 178 ? 2.144 -19.032 9.022 1.00 93.12 178 TRP A O 1
ATOM 1414 N N . TYR A 1 179 ? 1.378 -17.948 7.224 1.00 94.06 179 TYR A N 1
ATOM 1415 C CA . TYR A 1 179 ? -0.020 -18.307 7.432 1.00 94.06 179 TYR A CA 1
ATOM 1416 C C . TYR A 1 179 ? -0.666 -18.685 6.097 1.00 94.06 179 TYR A C 1
ATOM 1418 O O . TYR A 1 179 ? -0.337 -18.090 5.066 1.00 94.06 179 TYR A O 1
ATOM 1426 N N . SER A 1 180 ? -1.586 -19.648 6.131 1.00 93.38 180 SER A N 1
ATOM 1427 C CA . SER A 1 180 ? -2.452 -20.022 5.011 1.00 93.38 180 SER A CA 1
ATOM 1428 C C . SER A 1 180 ? -3.894 -19.593 5.286 1.00 93.38 180 SER A C 1
ATOM 1430 O O . SER A 1 180 ? -4.357 -19.609 6.427 1.00 93.38 180 SER A O 1
ATOM 1432 N N . VAL A 1 181 ? -4.607 -19.206 4.227 1.00 92.62 181 VAL A N 1
ATOM 1433 C CA . VAL A 1 181 ? -6.047 -18.913 4.253 1.00 92.62 181 VAL A CA 1
ATOM 1434 C C . VAL A 1 181 ? -6.720 -19.859 3.265 1.00 92.62 181 VAL A C 1
ATOM 1436 O O . VAL A 1 181 ? -6.577 -19.701 2.054 1.00 92.62 181 VAL A O 1
ATOM 1439 N N . GLU A 1 182 ? -7.438 -20.846 3.785 1.00 90.69 182 GLU A N 1
ATOM 1440 C CA . GLU A 1 182 ? -8.240 -21.803 3.024 1.00 90.69 182 GLU A CA 1
ATOM 1441 C C . GLU A 1 182 ? -9.675 -21.271 2.946 1.00 90.69 182 GLU A C 1
ATOM 1443 O O . GLU A 1 182 ? -10.530 -21.633 3.751 1.00 90.69 182 GLU A O 1
ATOM 1448 N N . ALA A 1 183 ? -9.929 -20.364 1.997 1.00 85.12 183 ALA A N 1
ATOM 1449 C CA . ALA A 1 183 ? -11.217 -19.674 1.869 1.00 85.12 183 ALA A CA 1
ATOM 1450 C C . ALA A 1 183 ? -12.394 -20.597 1.488 1.00 85.12 183 ALA A C 1
ATOM 1452 O O . ALA A 1 183 ? -13.540 -20.233 1.721 1.00 85.12 183 ALA A O 1
ATOM 1453 N N . ASP A 1 184 ? -12.125 -21.779 0.925 1.00 85.75 184 ASP A N 1
ATOM 1454 C CA . ASP A 1 184 ? -13.159 -22.770 0.592 1.00 85.75 184 ASP A CA 1
ATOM 1455 C C . ASP A 1 184 ? -13.614 -23.591 1.813 1.00 85.75 184 ASP A C 1
ATOM 1457 O O . ASP A 1 184 ? -14.754 -24.044 1.857 1.00 85.75 184 ASP A O 1
ATOM 1461 N N . ASN A 1 185 ? -12.729 -23.754 2.807 1.00 87.69 185 ASN A N 1
ATOM 1462 C CA . ASN A 1 185 ? -12.990 -24.470 4.064 1.00 87.69 185 ASN A CA 1
ATOM 1463 C C . ASN A 1 185 ? -13.288 -23.517 5.239 1.00 87.69 185 ASN A C 1
ATOM 1465 O O . ASN A 1 185 ? -13.527 -23.979 6.352 1.00 87.69 185 ASN A O 1
ATOM 1469 N N . ASP A 1 186 ? -13.176 -22.203 5.020 1.00 92.00 186 ASP A N 1
ATOM 1470 C CA . ASP A 1 186 ? -13.223 -21.154 6.045 1.00 92.00 186 ASP A CA 1
ATOM 1471 C C . ASP A 1 186 ? -12.202 -21.340 7.196 1.00 92.00 186 ASP A C 1
ATOM 1473 O O . ASP A 1 186 ? -12.463 -21.017 8.359 1.00 92.00 186 ASP A O 1
ATOM 1477 N N . ILE A 1 187 ? -10.993 -21.831 6.877 1.00 94.50 187 ILE A N 1
ATOM 1478 C CA . ILE A 1 187 ? -9.915 -22.072 7.857 1.00 94.50 187 ILE A CA 1
ATOM 1479 C C . ILE A 1 187 ? -8.722 -21.141 7.614 1.00 94.50 187 ILE A C 1
ATOM 1481 O O . ILE A 1 187 ? -8.249 -20.975 6.490 1.00 94.50 187 ILE A O 1
ATOM 1485 N N . ILE A 1 188 ? -8.170 -20.581 8.692 1.00 95.31 188 ILE A N 1
ATOM 1486 C CA . ILE A 1 188 ? -6.877 -19.888 8.693 1.00 95.31 188 ILE A CA 1
ATOM 1487 C C . ILE A 1 188 ? -5.913 -20.655 9.596 1.00 95.31 188 ILE A C 1
ATOM 1489 O O . ILE A 1 188 ? -6.228 -20.900 10.759 1.00 95.31 188 ILE A O 1
ATOM 1493 N N . LYS A 1 189 ? -4.728 -21.004 9.087 1.00 95.12 189 LYS A N 1
ATOM 1494 C CA . LYS A 1 189 ? -3.678 -21.706 9.847 1.00 95.12 189 LYS A CA 1
ATOM 1495 C C . LYS A 1 189 ? -2.414 -20.862 9.906 1.00 95.12 189 LYS A C 1
ATOM 1497 O O . LYS A 1 189 ? -2.078 -20.183 8.936 1.00 95.12 189 LYS A O 1
ATOM 1502 N N . GLY A 1 190 ? -1.705 -20.927 11.027 1.00 95.19 190 GLY A N 1
ATOM 1503 C CA . GLY A 1 190 ? -0.370 -20.358 11.183 1.00 95.19 190 GLY A CA 1
ATOM 1504 C C . GLY A 1 190 ? 0.679 -21.439 11.378 1.00 95.19 190 GLY A C 1
ATOM 1505 O O . GLY A 1 190 ? 0.479 -22.387 12.137 1.00 95.19 190 GLY A O 1
ATOM 1506 N N . HIS A 1 191 ? 1.810 -21.253 10.712 1.00 93.44 191 HIS A N 1
ATOM 1507 C CA . HIS A 1 191 ? 2.853 -22.247 10.508 1.00 93.44 191 HIS A CA 1
ATOM 1508 C C . HIS A 1 191 ? 4.215 -21.703 10.940 1.00 93.44 191 HIS A C 1
ATOM 1510 O O . HIS A 1 191 ? 4.588 -20.583 10.581 1.00 93.44 191 HIS A O 1
ATOM 1516 N N . ALA A 1 192 ? 4.976 -22.517 11.669 1.00 92.94 192 ALA A N 1
ATOM 1517 C CA . ALA A 1 192 ? 6.409 -22.319 11.897 1.00 92.94 192 ALA A CA 1
ATOM 1518 C C . ALA A 1 192 ? 7.202 -23.261 10.993 1.00 92.94 192 ALA A C 1
ATOM 1520 O O . ALA A 1 192 ? 6.707 -24.319 10.604 1.00 92.94 192 ALA A O 1
ATOM 1521 N N . LEU A 1 193 ? 8.455 -22.918 10.713 1.00 90.56 193 LEU A N 1
ATOM 1522 C CA . LEU A 1 193 ? 9.415 -23.874 10.169 1.00 90.56 193 LEU A CA 1
ATOM 1523 C C . LEU A 1 193 ? 9.972 -24.752 11.300 1.00 90.56 193 LEU A C 1
ATOM 1525 O O . LEU A 1 193 ? 10.205 -24.277 12.412 1.00 90.56 193 LEU A O 1
ATOM 1529 N N . LYS A 1 194 ? 10.131 -26.053 11.036 1.00 83.69 194 LYS A N 1
ATOM 1530 C CA . LYS A 1 194 ? 10.469 -27.073 12.045 1.00 83.69 194 LYS A CA 1
ATOM 1531 C C . LYS A 1 194 ? 11.884 -27.632 11.876 1.00 83.69 194 LYS A C 1
ATOM 1533 O O . LYS A 1 194 ? 12.586 -27.793 12.868 1.00 83.69 194 LYS A O 1
ATOM 1538 N N . GLY A 1 195 ? 12.283 -27.946 10.647 1.00 82.62 195 GLY A N 1
ATOM 1539 C CA . GLY A 1 195 ? 13.605 -28.480 10.304 1.00 82.62 195 GLY A CA 1
ATOM 1540 C C . GLY A 1 195 ? 13.753 -28.678 8.795 1.00 82.62 195 GLY A C 1
ATOM 1541 O O . GLY A 1 195 ? 12.857 -28.297 8.042 1.00 82.62 195 GLY A O 1
ATOM 1542 N N . THR A 1 196 ? 14.864 -29.265 8.355 1.00 82.69 196 THR A N 1
ATOM 1543 C CA . THR A 1 196 ? 15.080 -29.661 6.954 1.00 82.69 196 THR A CA 1
ATOM 1544 C C . THR A 1 196 ? 14.213 -30.863 6.555 1.00 82.69 196 THR A C 1
ATOM 1546 O O . THR A 1 196 ? 13.746 -31.624 7.406 1.00 82.69 196 THR A O 1
ATOM 1549 N N . CYS A 1 197 ? 13.963 -31.023 5.255 1.00 80.69 197 CYS A N 1
ATOM 1550 C CA . CYS A 1 197 ? 13.163 -32.120 4.710 1.00 80.69 197 CYS A CA 1
ATOM 1551 C C . CYS A 1 197 ? 13.907 -33.462 4.763 1.00 80.69 197 CYS A C 1
ATOM 1553 O O . CYS A 1 197 ? 14.974 -33.614 4.172 1.00 80.69 197 CYS A O 1
ATOM 1555 N N . ASN A 1 198 ? 13.294 -34.471 5.386 1.00 65.38 198 ASN A N 1
ATOM 1556 C CA . ASN A 1 198 ? 13.848 -35.826 5.436 1.00 65.38 198 ASN A CA 1
ATOM 1557 C C . ASN A 1 198 ? 13.419 -36.638 4.200 1.00 65.38 198 ASN A C 1
ATOM 1559 O O . ASN A 1 198 ? 12.434 -37.376 4.245 1.00 65.38 198 ASN A O 1
ATOM 1563 N N . GLN A 1 199 ? 14.137 -36.493 3.084 1.00 61.81 199 GLN A N 1
ATOM 1564 C CA . GLN A 1 199 ? 13.987 -37.347 1.896 1.00 61.81 199 GLN A CA 1
ATOM 1565 C C . GLN A 1 199 ? 15.317 -38.014 1.515 1.00 61.81 199 GLN A C 1
ATOM 1567 O O . GLN A 1 199 ? 16.380 -37.624 1.988 1.00 61.81 199 GLN A O 1
ATOM 1572 N N . GLU A 1 200 ? 15.245 -39.051 0.674 1.00 52.59 200 GLU A N 1
ATOM 1573 C CA . GLU A 1 200 ? 16.384 -39.909 0.290 1.00 52.59 200 GLU A CA 1
ATOM 1574 C C . GLU A 1 200 ? 17.523 -39.149 -0.416 1.00 52.59 200 GLU A C 1
ATOM 1576 O O . GLU A 1 200 ? 18.666 -39.601 -0.411 1.00 52.59 200 GLU A O 1
ATOM 1581 N N . ALA A 1 201 ? 17.223 -37.970 -0.968 1.00 56.31 201 ALA A N 1
ATOM 1582 C CA . ALA A 1 201 ? 18.202 -36.941 -1.283 1.00 56.31 201 ALA A CA 1
ATOM 1583 C C . ALA A 1 201 ? 18.048 -35.785 -0.283 1.00 56.31 201 ALA A C 1
ATOM 1585 O O . ALA A 1 201 ? 16.961 -35.216 -0.150 1.00 56.31 201 ALA A O 1
ATOM 1586 N N . VAL A 1 202 ? 19.140 -35.430 0.396 1.00 62.03 202 VAL A N 1
ATOM 1587 C CA . VAL A 1 202 ? 19.192 -34.293 1.324 1.00 62.03 202 VAL A CA 1
ATOM 1588 C C . VAL A 1 202 ? 19.173 -32.993 0.510 1.00 62.03 202 VAL A C 1
ATOM 1590 O O . VAL A 1 202 ? 20.205 -32.560 0.005 1.00 62.03 202 VAL A O 1
ATOM 1593 N N . ASP A 1 203 ? 17.993 -32.387 0.333 1.00 75.25 203 ASP A N 1
ATOM 1594 C CA . ASP A 1 203 ? 17.872 -31.017 -0.186 1.00 75.25 203 ASP A CA 1
ATOM 1595 C C . ASP A 1 203 ? 17.948 -30.037 0.992 1.00 75.25 203 ASP A C 1
ATOM 1597 O O . ASP A 1 203 ? 16.936 -29.741 1.630 1.00 75.25 203 ASP A O 1
ATOM 1601 N N . ASP A 1 204 ? 19.152 -29.528 1.275 1.00 80.69 204 ASP A N 1
ATOM 1602 C CA . ASP A 1 204 ? 19.420 -28.554 2.349 1.00 80.69 204 ASP A CA 1
ATOM 1603 C C . ASP A 1 204 ? 18.602 -27.250 2.216 1.00 80.69 204 ASP A C 1
ATOM 1605 O O . ASP A 1 204 ? 18.482 -26.481 3.171 1.00 80.69 204 ASP A O 1
ATOM 1609 N N . TYR A 1 205 ? 18.010 -27.001 1.041 1.00 86.38 205 TYR A N 1
ATOM 1610 C CA . TYR A 1 205 ? 17.152 -25.851 0.749 1.00 86.38 205 TYR A CA 1
ATOM 1611 C C . TYR A 1 205 ? 15.656 -26.130 0.990 1.00 86.38 205 TYR A C 1
ATOM 1613 O O . TYR A 1 205 ? 14.833 -25.239 0.764 1.00 86.38 205 TYR A O 1
ATOM 1621 N N . CYS A 1 206 ? 15.284 -27.344 1.412 1.00 89.25 206 CYS A N 1
ATOM 1622 C CA . CYS A 1 206 ? 13.912 -27.758 1.707 1.00 89.25 206 CYS A CA 1
ATOM 1623 C C . CYS A 1 206 ? 13.672 -27.820 3.221 1.00 89.25 206 CYS A C 1
ATOM 1625 O O . CYS A 1 206 ? 14.403 -28.489 3.952 1.00 89.25 206 CYS A O 1
ATOM 1627 N N . PHE A 1 207 ? 12.592 -27.187 3.683 1.00 89.88 207 PHE A N 1
ATOM 1628 C CA . PHE A 1 207 ? 12.212 -27.104 5.092 1.00 89.88 207 PHE A CA 1
ATOM 1629 C C . PHE A 1 207 ? 10.775 -27.587 5.330 1.00 89.88 207 PHE A C 1
ATOM 1631 O O . PHE A 1 207 ? 9.837 -27.167 4.651 1.00 89.88 207 PHE A O 1
ATOM 1638 N N . GLU A 1 208 ? 10.581 -28.442 6.333 1.00 90.81 208 GLU A N 1
ATOM 1639 C CA . GLU A 1 208 ? 9.255 -28.847 6.811 1.00 90.81 208 GLU A CA 1
ATOM 1640 C C . GLU A 1 208 ? 8.627 -27.724 7.650 1.00 90.81 208 GLU A C 1
ATOM 1642 O O . GLU A 1 208 ? 9.270 -27.188 8.562 1.00 90.81 208 GLU A O 1
ATOM 1647 N N . SER A 1 209 ? 7.357 -27.397 7.392 1.00 91.06 209 SER A N 1
ATOM 1648 C CA . SER A 1 209 ? 6.557 -26.571 8.299 1.00 91.06 209 SER A CA 1
ATOM 1649 C C . SER A 1 209 ? 5.829 -27.416 9.349 1.00 91.06 209 SER A C 1
ATOM 1651 O O . SER A 1 209 ? 5.747 -28.643 9.270 1.00 91.06 209 SER A O 1
ATOM 1653 N N . LYS A 1 210 ? 5.306 -26.736 10.367 1.00 91.69 210 LYS A N 1
ATOM 1654 C CA . LYS A 1 210 ? 4.433 -27.296 11.392 1.00 91.69 210 LYS A CA 1
ATOM 1655 C C . LYS A 1 210 ? 3.359 -26.277 11.766 1.00 91.69 210 LYS A C 1
ATOM 1657 O O . LYS A 1 210 ? 3.690 -25.162 12.177 1.00 91.69 210 LYS A O 1
ATOM 1662 N N . ASP A 1 211 ? 2.103 -26.706 11.728 1.00 93.31 211 ASP A N 1
ATOM 1663 C CA . ASP A 1 211 ? 0.954 -25.983 12.267 1.00 93.31 211 ASP A CA 1
ATOM 1664 C C . ASP A 1 211 ? 1.174 -25.634 13.754 1.00 93.31 211 ASP A C 1
ATOM 1666 O O . ASP A 1 211 ? 1.454 -26.496 14.597 1.00 93.31 211 ASP A O 1
ATOM 1670 N N . ILE A 1 212 ? 1.043 -24.349 14.081 1.00 94.00 212 ILE A N 1
ATOM 1671 C CA . ILE A 1 212 ? 1.104 -23.812 15.449 1.00 94.00 212 ILE A CA 1
ATOM 1672 C C . ILE A 1 212 ? -0.311 -23.594 15.981 1.00 94.00 212 ILE A C 1
ATOM 1674 O O . ILE A 1 212 ? -0.616 -23.925 17.126 1.00 94.00 212 ILE A O 1
ATOM 1678 N N . TRP A 1 213 ? -1.155 -22.980 15.153 1.00 95.12 213 TRP A N 1
ATOM 1679 C CA . TRP A 1 213 ? -2.503 -22.554 15.494 1.00 95.12 213 TRP A CA 1
ATOM 1680 C C . TRP A 1 213 ? -3.406 -22.647 14.265 1.00 95.12 213 TRP A C 1
ATOM 1682 O O . TRP A 1 213 ? -2.954 -22.511 13.128 1.00 95.12 213 TRP A O 1
ATOM 1692 N N . SER A 1 214 ? -4.697 -22.850 14.509 1.00 96.06 214 SER A N 1
ATOM 1693 C CA . SER A 1 214 ? -5.739 -22.847 13.486 1.00 96.06 214 SER A CA 1
ATOM 1694 C C . SER A 1 214 ? -6.969 -22.124 14.025 1.00 96.06 214 SER A C 1
ATOM 1696 O O . SER A 1 214 ? -7.333 -22.294 15.190 1.00 96.06 214 SER A O 1
ATOM 1698 N N . ILE A 1 215 ? -7.586 -21.302 13.183 1.00 95.19 215 ILE A N 1
ATOM 1699 C CA . ILE A 1 215 ? -8.860 -20.631 13.421 1.00 95.19 215 ILE A CA 1
ATOM 1700 C C . ILE A 1 215 ? -9.818 -21.156 12.358 1.00 95.19 215 ILE A C 1
ATOM 1702 O O . ILE A 1 215 ? -9.597 -20.950 11.166 1.00 95.19 215 ILE A O 1
ATOM 1706 N N . VAL A 1 216 ? -10.866 -21.841 12.803 1.00 94.88 216 VAL A N 1
ATOM 1707 C CA . VAL A 1 216 ? -11.942 -22.356 11.953 1.00 94.88 216 VAL A CA 1
ATOM 1708 C C . VAL A 1 216 ? -13.147 -21.445 12.143 1.00 94.88 216 VAL A C 1
ATOM 1710 O O . VAL A 1 216 ? -13.636 -21.311 13.268 1.00 94.88 216 VAL A O 1
ATOM 1713 N N . PHE A 1 217 ? -13.622 -20.822 11.068 1.00 93.19 217 PHE A N 1
ATOM 1714 C CA . PHE A 1 217 ? -14.909 -20.133 11.066 1.00 93.19 217 PHE A CA 1
ATOM 1715 C C . PHE A 1 217 ? -15.980 -21.154 10.649 1.00 93.19 217 PHE A C 1
ATOM 1717 O O . PHE A 1 217 ? -15.797 -21.827 9.638 1.00 93.19 217 PHE A O 1
ATOM 1724 N N . PRO A 1 218 ? -17.067 -21.359 11.418 1.00 92.12 218 PRO A N 1
ATOM 1725 C CA . PRO A 1 218 ? -18.054 -22.370 11.053 1.00 92.12 218 PRO A CA 1
ATOM 1726 C C . PRO A 1 218 ? -18.827 -21.927 9.807 1.00 92.12 218 PRO A C 1
ATOM 1728 O O . PRO A 1 218 ? -19.605 -20.971 9.888 1.00 92.12 218 PRO A O 1
ATOM 1731 N N . SER A 1 219 ? -18.658 -22.646 8.692 1.00 85.81 219 SER A N 1
ATOM 1732 C CA . SER A 1 219 ? -19.242 -22.323 7.378 1.00 85.81 219 SER A CA 1
ATOM 1733 C C . SER A 1 219 ? -20.775 -22.260 7.343 1.00 85.81 219 SER A C 1
ATOM 1735 O O . SER A 1 219 ? -21.335 -21.702 6.404 1.00 85.81 219 SER A O 1
ATOM 1737 N N . ASP A 1 220 ? -21.471 -22.769 8.366 1.00 85.94 220 ASP A N 1
ATOM 1738 C CA . ASP A 1 220 ? -22.918 -22.569 8.559 1.00 85.94 220 ASP A CA 1
ATOM 1739 C C . ASP A 1 220 ? -23.277 -21.121 8.960 1.00 85.94 220 ASP A C 1
ATOM 1741 O O . ASP A 1 220 ? -24.422 -20.688 8.821 1.00 85.94 220 ASP A O 1
ATOM 1745 N N . SER A 1 221 ? -22.306 -20.368 9.489 1.00 87.25 221 SER A N 1
ATOM 1746 C CA . SER A 1 221 ? -22.503 -19.089 10.188 1.00 87.25 221 SER A CA 1
ATOM 1747 C C . SER A 1 221 ? -21.646 -17.937 9.660 1.00 87.25 221 SER A C 1
ATOM 1749 O O . SER A 1 221 ? -22.123 -16.804 9.609 1.00 87.25 221 SER A O 1
ATOM 1751 N N . GLU A 1 222 ? -20.408 -18.204 9.242 1.00 90.88 222 GLU A N 1
ATOM 1752 C CA . GLU A 1 222 ? -19.461 -17.203 8.751 1.00 90.88 222 GLU A CA 1
ATOM 1753 C C . GLU A 1 222 ? -18.641 -17.789 7.599 1.00 90.88 222 GLU A C 1
ATOM 1755 O O . GLU A 1 222 ? -18.101 -18.885 7.716 1.00 90.88 222 GLU A O 1
ATOM 1760 N N . LYS A 1 223 ? -18.535 -17.034 6.502 1.00 92.06 223 LYS A N 1
ATOM 1761 C CA . LYS A 1 223 ? -17.730 -17.353 5.320 1.00 92.06 223 LYS A CA 1
ATOM 1762 C C . LYS A 1 223 ? -16.718 -16.245 5.040 1.00 92.06 223 LYS A C 1
ATOM 1764 O O . LYS A 1 223 ? -17.092 -15.069 5.037 1.00 92.06 223 LYS A O 1
ATOM 1769 N N . ILE A 1 224 ? -15.460 -16.587 4.771 1.00 93.81 224 ILE A N 1
ATOM 1770 C CA . ILE A 1 224 ? -14.385 -15.626 4.482 1.00 93.81 224 ILE A CA 1
ATOM 1771 C C . ILE A 1 224 ? -14.604 -14.982 3.099 1.00 93.81 224 ILE A C 1
ATOM 1773 O O . ILE A 1 224 ? -14.705 -15.673 2.089 1.00 93.81 224 ILE A O 1
ATOM 1777 N N . ILE A 1 225 ? -14.636 -13.643 3.036 1.00 92.31 225 ILE A N 1
ATOM 1778 C CA . ILE A 1 225 ? -14.725 -12.883 1.769 1.00 92.31 225 ILE A CA 1
ATOM 1779 C C . ILE A 1 225 ? -13.429 -12.152 1.431 1.00 92.31 225 ILE A C 1
ATOM 1781 O O . ILE A 1 225 ? -13.009 -12.149 0.275 1.00 92.31 225 ILE A O 1
ATOM 1785 N N . ALA A 1 226 ? -12.806 -11.490 2.408 1.00 92.94 226 ALA A N 1
ATOM 1786 C CA . ALA A 1 226 ? -11.644 -10.647 2.145 1.00 92.94 226 ALA A CA 1
ATOM 1787 C C . ALA A 1 226 ? -10.607 -10.750 3.259 1.00 92.94 226 ALA A C 1
ATOM 1789 O O . ALA A 1 226 ? -10.923 -10.626 4.441 1.00 92.94 226 ALA A O 1
ATOM 1790 N N . THR A 1 227 ? -9.344 -10.899 2.864 1.00 95.38 227 THR A N 1
ATOM 1791 C CA . THR A 1 227 ? -8.193 -10.880 3.770 1.00 95.38 227 THR A CA 1
ATOM 1792 C C . THR A 1 227 ? -7.164 -9.869 3.296 1.00 95.38 227 THR A C 1
ATOM 1794 O O . THR A 1 227 ? -6.800 -9.873 2.119 1.00 95.38 227 THR A O 1
ATOM 1797 N N . VAL A 1 228 ? -6.670 -9.018 4.195 1.00 95.25 228 VAL A N 1
ATOM 1798 C CA . VAL A 1 228 ? -5.725 -7.945 3.855 1.00 95.25 228 VAL A CA 1
ATOM 1799 C C . VAL A 1 228 ? -4.626 -7.842 4.904 1.00 95.25 228 VAL A C 1
ATOM 1801 O O . VAL A 1 228 ? -4.893 -7.803 6.102 1.00 95.25 228 VAL A O 1
ATOM 1804 N N . THR A 1 229 ? -3.382 -7.742 4.446 1.00 93.69 229 THR A N 1
ATOM 1805 C CA . THR A 1 229 ? -2.212 -7.447 5.280 1.00 93.69 229 THR A CA 1
ATOM 1806 C C . THR A 1 229 ? -1.627 -6.084 4.946 1.00 93.69 229 THR A C 1
ATOM 1808 O O . THR A 1 229 ? -1.876 -5.501 3.885 1.00 93.69 229 THR A O 1
ATOM 1811 N N . ARG A 1 230 ? -0.811 -5.565 5.865 1.00 92.12 230 ARG A N 1
ATOM 1812 C CA . ARG A 1 230 ? -0.007 -4.367 5.626 1.00 92.12 230 ARG A CA 1
ATOM 1813 C C . ARG A 1 230 ? 1.021 -4.626 4.517 1.00 92.12 230 ARG A C 1
ATOM 1815 O O . ARG A 1 230 ? 1.644 -5.685 4.468 1.00 92.12 230 ARG A O 1
ATOM 1822 N N . LYS A 1 231 ? 1.266 -3.639 3.648 1.00 89.75 231 LYS A N 1
ATOM 1823 C CA . LYS A 1 231 ? 2.333 -3.734 2.636 1.00 89.75 231 LYS A CA 1
ATOM 1824 C C . LYS A 1 231 ? 3.704 -3.807 3.324 1.00 89.75 231 LYS A C 1
ATOM 1826 O O . LYS A 1 231 ? 4.069 -2.903 4.072 1.00 89.75 231 LYS A O 1
ATOM 1831 N N . LEU A 1 232 ? 4.496 -4.843 3.028 1.00 86.56 232 LEU A N 1
ATOM 1832 C CA . LEU A 1 232 ? 5.815 -5.068 3.651 1.00 86.56 232 LEU A CA 1
ATOM 1833 C C . LEU A 1 232 ? 6.831 -3.936 3.399 1.00 86.56 232 LEU A C 1
ATOM 1835 O O . LEU A 1 232 ? 7.740 -3.746 4.204 1.00 86.56 232 LEU A O 1
ATOM 1839 N N . SER A 1 233 ? 6.668 -3.187 2.305 1.00 86.62 233 SER A N 1
ATOM 1840 C CA . SER A 1 233 ? 7.479 -2.016 1.944 1.00 86.62 233 SER A CA 1
ATOM 1841 C C . SER A 1 233 ? 7.028 -0.704 2.605 1.00 86.62 233 SER A C 1
ATOM 1843 O O . SER A 1 233 ? 7.629 0.337 2.354 1.00 86.62 233 SER A O 1
ATOM 1845 N N . GLU A 1 234 ? 5.971 -0.715 3.426 1.00 91.75 234 GLU A N 1
ATOM 1846 C CA . GLU A 1 234 ? 5.483 0.485 4.109 1.00 91.75 234 GLU A CA 1
ATOM 1847 C C . GLU A 1 234 ? 6.354 0.846 5.323 1.00 91.75 234 GLU A C 1
ATOM 1849 O O . GLU A 1 234 ? 6.378 0.133 6.338 1.00 91.75 234 GLU A O 1
ATOM 1854 N N . VAL A 1 235 ? 6.993 2.014 5.228 1.00 91.25 235 VAL A N 1
ATOM 1855 C CA . VAL A 1 235 ? 7.685 2.704 6.322 1.00 91.25 235 VAL A CA 1
ATOM 1856 C C . VAL A 1 235 ? 6.690 3.593 7.082 1.00 91.25 235 VAL A C 1
ATOM 1858 O O . VAL A 1 235 ? 5.774 4.167 6.490 1.00 91.25 235 VAL A O 1
ATOM 1861 N N . VAL A 1 236 ? 6.863 3.691 8.403 1.00 90.75 236 VAL A N 1
ATOM 1862 C CA . VAL A 1 236 ? 6.048 4.528 9.296 1.00 90.75 236 VAL A CA 1
ATOM 1863 C C . VAL A 1 236 ? 6.984 5.430 10.094 1.00 90.75 236 VAL A C 1
ATOM 1865 O O . VAL A 1 236 ? 7.766 4.928 10.899 1.00 90.75 236 VAL A O 1
ATOM 1868 N N . HIS A 1 237 ? 6.910 6.746 9.884 1.00 88.44 237 HIS A N 1
ATOM 1869 C CA . HIS A 1 237 ? 7.762 7.703 10.596 1.00 88.44 237 HIS A CA 1
ATOM 1870 C C . HIS A 1 237 ? 7.259 7.986 12.018 1.00 88.44 237 HIS A C 1
ATOM 1872 O O . HIS A 1 237 ? 8.014 7.965 12.986 1.00 88.44 237 HIS A O 1
ATOM 1878 N N . THR A 1 238 ? 5.961 8.268 12.156 1.00 85.62 238 THR A N 1
ATOM 1879 C CA . THR A 1 238 ? 5.360 8.684 13.429 1.00 85.62 238 THR A CA 1
ATOM 1880 C C . THR A 1 238 ? 4.789 7.480 14.174 1.00 85.62 238 THR A C 1
ATOM 1882 O O . THR A 1 238 ? 3.727 6.970 13.820 1.00 85.62 238 THR A O 1
ATOM 1885 N N . GLN A 1 239 ? 5.476 7.029 15.228 1.00 84.38 239 GLN A N 1
ATOM 1886 C CA . GLN A 1 239 ? 4.998 5.935 16.092 1.00 84.38 239 GLN A CA 1
ATOM 1887 C C . GLN A 1 239 ? 3.876 6.355 17.057 1.00 84.38 239 GLN A C 1
ATOM 1889 O O . GLN A 1 239 ? 3.229 5.505 17.664 1.00 84.38 239 GLN A O 1
ATOM 1894 N N . ALA A 1 240 ? 3.633 7.655 17.219 1.00 86.69 240 ALA A N 1
ATOM 1895 C CA . ALA A 1 240 ? 2.660 8.183 18.163 1.00 86.69 240 ALA A CA 1
ATOM 1896 C C . ALA A 1 240 ? 1.866 9.352 17.563 1.00 86.69 240 ALA A C 1
ATOM 1898 O O . ALA A 1 240 ? 2.318 10.003 16.619 1.00 86.69 240 ALA A O 1
ATOM 1899 N N . LYS A 1 241 ? 0.673 9.594 18.108 1.00 87.25 241 LYS A N 1
ATOM 1900 C CA . LYS A 1 241 ? -0.262 10.655 17.720 1.00 87.25 241 LYS A CA 1
ATOM 1901 C C . LYS A 1 241 ? -0.535 11.523 18.947 1.00 87.25 241 LYS A C 1
ATOM 1903 O O . LYS A 1 241 ? -1.000 11.011 19.963 1.00 87.25 241 LYS A O 1
ATOM 1908 N N . VAL A 1 242 ? -0.215 12.810 18.855 1.00 86.12 242 VAL A N 1
ATOM 1909 C CA . VAL A 1 242 ? -0.491 13.792 19.914 1.00 86.12 242 VAL A CA 1
ATOM 1910 C C . VAL A 1 242 ? -1.964 14.193 19.831 1.00 86.12 242 VAL A C 1
ATOM 1912 O O . VAL A 1 242 ? -2.444 14.512 18.745 1.00 86.12 242 VAL A O 1
ATOM 1915 N N . ILE A 1 243 ? -2.668 14.146 20.959 1.00 85.38 243 ILE A N 1
ATOM 1916 C CA . ILE A 1 243 ? -4.026 14.672 21.136 1.00 85.38 243 ILE A CA 1
ATOM 1917 C C . ILE A 1 243 ? -3.925 16.107 21.666 1.00 85.38 243 ILE A C 1
ATOM 1919 O O . ILE A 1 243 ? -2.966 16.464 22.351 1.00 85.38 243 ILE A O 1
ATOM 1923 N N . ALA A 1 244 ? -4.943 16.917 21.392 1.00 74.94 244 ALA A N 1
ATOM 1924 C CA . ALA A 1 244 ? -5.035 18.307 21.829 1.00 74.94 244 ALA A CA 1
ATOM 1925 C C . ALA A 1 244 ? -4.793 18.564 23.338 1.00 74.94 244 ALA A C 1
ATOM 1927 O O . ALA A 1 244 ? -4.208 19.588 23.683 1.00 74.94 244 ALA A O 1
ATOM 1928 N N . ASP A 1 245 ? -5.138 17.629 24.233 1.00 73.25 245 ASP A N 1
ATOM 1929 C CA . ASP A 1 245 ? -4.896 17.746 25.687 1.00 73.25 245 ASP A CA 1
ATOM 1930 C C . ASP A 1 245 ? -3.418 17.541 26.099 1.00 73.25 245 ASP A C 1
ATOM 1932 O O . ASP A 1 245 ? -3.107 17.362 27.274 1.00 73.25 245 ASP A O 1
ATOM 1936 N N . SER A 1 246 ? -2.481 17.550 25.141 1.00 72.12 246 SER A N 1
ATOM 1937 C CA . SER A 1 246 ? -1.061 17.198 25.337 1.00 72.12 246 SER A CA 1
ATOM 1938 C C . SER A 1 246 ? -0.832 15.764 25.844 1.00 72.12 246 SER A C 1
ATOM 1940 O O . SER A 1 246 ? 0.240 15.444 26.359 1.00 72.12 246 SER A O 1
ATOM 1942 N N . GLU A 1 247 ? -1.816 14.881 25.646 1.00 80.94 247 GLU A N 1
ATOM 1943 C CA . GLU A 1 247 ? -1.651 13.432 25.767 1.00 80.94 247 GLU A CA 1
ATOM 1944 C C . GLU A 1 247 ? -1.189 12.807 24.442 1.00 80.94 247 GLU A C 1
ATOM 1946 O O . GLU A 1 247 ? -1.500 13.280 23.349 1.00 80.94 247 GLU A O 1
ATOM 1951 N N . VAL A 1 248 ? -0.489 11.680 24.535 1.00 85.12 248 VAL A N 1
ATOM 1952 C CA . VAL A 1 248 ? 0.031 10.915 23.401 1.00 85.12 248 VAL A CA 1
ATOM 1953 C C . VAL A 1 248 ? -0.635 9.540 23.337 1.00 85.12 248 VAL A C 1
ATOM 1955 O O . VAL A 1 248 ? -0.576 8.769 24.293 1.00 85.12 248 VAL A O 1
ATOM 1958 N N . MET A 1 249 ? -1.200 9.185 22.179 1.00 87.75 249 MET A N 1
ATOM 1959 C CA . MET A 1 249 ? -1.563 7.799 21.859 1.00 87.75 249 MET A CA 1
ATOM 1960 C C . MET A 1 249 ? -0.448 7.143 21.043 1.00 87.75 249 MET A C 1
ATOM 1962 O O . MET A 1 249 ? -0.132 7.595 19.939 1.00 87.75 249 MET A O 1
ATOM 1966 N N . TYR A 1 250 ? 0.118 6.045 21.538 1.00 88.50 250 TYR A N 1
ATOM 1967 C CA . TYR A 1 250 ? 1.068 5.238 20.770 1.00 88.50 250 TYR A CA 1
ATOM 1968 C C . TYR A 1 250 ? 0.316 4.372 19.757 1.00 88.50 250 TYR A C 1
ATOM 1970 O O . TYR A 1 250 ? -0.633 3.674 20.107 1.00 88.50 250 TYR A O 1
ATOM 1978 N N . LYS A 1 251 ? 0.713 4.429 18.484 1.00 91.56 251 LYS A N 1
ATOM 1979 C CA . LYS A 1 251 ? 0.134 3.597 17.424 1.00 91.56 251 LYS A CA 1
ATOM 1980 C C . LYS A 1 251 ? 0.591 2.152 17.617 1.00 91.56 251 LYS A C 1
ATOM 1982 O O . LYS A 1 251 ? 1.784 1.908 17.788 1.00 91.56 251 LYS A O 1
ATOM 1987 N N . TYR A 1 252 ? -0.319 1.187 17.509 1.00 91.06 252 TYR A N 1
ATOM 1988 C CA . TYR A 1 252 ? 0.078 -0.219 17.481 1.00 91.06 252 TYR A CA 1
ATOM 1989 C C . TYR A 1 252 ? 0.553 -0.596 16.070 1.00 91.06 252 TYR A C 1
ATOM 1991 O O . TYR A 1 252 ? -0.251 -0.726 15.147 1.00 91.06 252 TYR A O 1
ATOM 1999 N N . ILE A 1 253 ? 1.870 -0.723 15.888 1.00 89.50 253 ILE A N 1
ATOM 2000 C CA . ILE A 1 253 ? 2.503 -0.971 14.585 1.00 89.50 253 ILE A CA 1
ATOM 2001 C C . ILE A 1 253 ? 3.122 -2.371 14.587 1.00 89.50 253 ILE A C 1
ATOM 2003 O O . ILE A 1 253 ? 4.238 -2.567 15.060 1.00 89.50 253 ILE A O 1
ATOM 2007 N N . SER A 1 254 ? 2.423 -3.334 13.991 1.00 88.94 254 SER A N 1
ATOM 2008 C CA . SER A 1 254 ? 2.957 -4.670 13.701 1.00 88.94 254 SER A CA 1
ATOM 2009 C C . SER A 1 254 ? 2.959 -4.927 12.188 1.00 88.94 254 SER A C 1
ATOM 2011 O O . SER A 1 254 ? 2.187 -4.326 11.435 1.00 88.94 254 SER A O 1
ATOM 2013 N N . LYS A 1 255 ? 3.890 -5.767 11.720 1.00 89.06 255 LYS A N 1
ATOM 2014 C CA . LYS A 1 255 ? 3.904 -6.300 10.342 1.00 89.06 255 LYS A CA 1
ATOM 2015 C C . LYS A 1 255 ? 3.091 -7.596 10.225 1.00 89.06 255 LYS A C 1
ATOM 2017 O O . LYS A 1 255 ? 2.699 -7.961 9.124 1.00 89.06 255 LYS A O 1
ATOM 2022 N N . ASN A 1 256 ? 2.808 -8.235 11.357 1.00 91.62 256 ASN A N 1
ATOM 2023 C CA . ASN A 1 256 ? 2.218 -9.566 11.472 1.00 91.62 256 ASN A CA 1
ATOM 2024 C C . ASN A 1 256 ? 0.692 -9.490 11.651 1.00 91.62 256 ASN A C 1
ATOM 2026 O O . ASN A 1 256 ? 0.109 -10.307 12.349 1.00 91.62 256 ASN A O 1
ATOM 2030 N N . LEU A 1 257 ? 0.038 -8.462 11.101 1.00 93.31 257 LEU A N 1
ATOM 2031 C CA . LEU A 1 257 ? -1.405 -8.268 11.250 1.00 93.31 257 LEU A CA 1
ATOM 2032 C C . LEU A 1 257 ? -2.146 -8.633 9.974 1.00 93.31 257 LEU A C 1
ATOM 2034 O O . LEU A 1 257 ? -1.862 -8.106 8.895 1.00 93.31 257 LEU A O 1
ATOM 2038 N N . LEU A 1 258 ? -3.140 -9.496 10.153 1.00 96.00 258 LEU A N 1
ATOM 2039 C CA . LEU A 1 258 ? -4.105 -9.900 9.151 1.00 96.00 258 LEU A CA 1
ATOM 2040 C C . LEU A 1 258 ? -5.473 -9.329 9.524 1.00 96.00 258 LEU A C 1
ATOM 2042 O O . LEU A 1 258 ? -6.021 -9.613 10.589 1.00 96.00 258 LEU A O 1
ATOM 2046 N N . PHE A 1 259 ? -6.027 -8.522 8.629 1.00 97.12 259 PHE A N 1
ATOM 2047 C CA . PHE A 1 259 ? -7.444 -8.193 8.628 1.00 97.12 259 PHE A CA 1
ATOM 2048 C C . PHE A 1 259 ? -8.201 -9.299 7.894 1.00 97.12 259 PHE A C 1
ATOM 2050 O O . PHE A 1 259 ? -7.814 -9.667 6.783 1.00 97.12 259 PHE A O 1
ATOM 2057 N N . VAL A 1 260 ? -9.283 -9.791 8.493 1.00 96.88 260 VAL A N 1
ATOM 2058 C CA . VAL A 1 260 ? -10.180 -10.796 7.910 1.00 96.88 260 VAL A CA 1
ATOM 2059 C C . VAL A 1 260 ? -11.608 -10.273 7.995 1.00 96.88 260 VAL A C 1
ATOM 2061 O O . VAL A 1 260 ? -12.059 -9.868 9.064 1.00 96.88 260 VAL A O 1
ATOM 2064 N N . ALA A 1 261 ? -12.321 -10.292 6.874 1.00 95.88 261 ALA A N 1
ATOM 2065 C CA . ALA A 1 261 ? -13.743 -10.001 6.797 1.00 95.88 261 ALA A CA 1
ATOM 2066 C C . ALA A 1 261 ? -14.509 -11.266 6.397 1.00 95.88 261 ALA A C 1
ATOM 2068 O O . ALA A 1 261 ? -14.206 -11.901 5.382 1.00 95.88 261 ALA A O 1
ATOM 2069 N N . THR A 1 262 ? -15.515 -11.588 7.201 1.00 94.88 262 THR A N 1
ATOM 2070 C CA . THR A 1 262 ? -16.406 -12.741 7.048 1.00 94.88 262 THR A CA 1
ATOM 2071 C C . THR A 1 262 ? -17.854 -12.269 6.978 1.00 94.88 262 THR A C 1
ATOM 2073 O O . THR A 1 262 ? -18.195 -11.246 7.573 1.00 94.88 262 THR A O 1
ATOM 2076 N N . VAL A 1 263 ? -18.720 -12.988 6.271 1.00 93.06 263 VAL A N 1
ATOM 2077 C CA . VAL A 1 263 ? -20.164 -12.696 6.234 1.00 93.06 263 VAL A CA 1
ATOM 2078 C C . VAL A 1 263 ? -20.988 -13.943 6.505 1.00 93.06 263 VAL A C 1
ATOM 2080 O O . VAL A 1 263 ? -20.512 -15.055 6.292 1.00 93.06 263 VAL A O 1
ATOM 2083 N N . ALA A 1 264 ? -22.252 -13.762 6.884 1.00 91.12 264 ALA A N 1
ATOM 2084 C CA . ALA A 1 264 ? -23.230 -14.846 6.857 1.00 91.12 264 ALA A CA 1
ATOM 2085 C C . ALA A 1 264 ? -23.266 -15.517 5.458 1.00 91.12 264 ALA A C 1
ATOM 2087 O O . ALA A 1 264 ? -23.327 -14.795 4.457 1.00 91.12 264 ALA A O 1
ATOM 2088 N N . PRO A 1 265 ? -23.287 -16.860 5.336 1.00 84.38 265 PRO A N 1
ATOM 2089 C CA . PRO A 1 265 ? -23.168 -17.560 4.049 1.00 84.38 265 PRO A CA 1
ATOM 2090 C C . PRO A 1 265 ? -24.177 -17.112 2.983 1.00 84.38 265 PRO A C 1
ATOM 2092 O O . PRO A 1 265 ? -23.809 -16.912 1.824 1.00 84.38 265 PRO A O 1
ATOM 2095 N N . LYS A 1 266 ? -25.431 -16.850 3.378 1.00 79.44 266 LYS A N 1
ATOM 2096 C CA . LYS A 1 266 ? -26.492 -16.308 2.502 1.00 79.44 266 LYS A CA 1
ATOM 2097 C C . LYS A 1 266 ? -26.166 -14.913 1.939 1.00 79.44 266 LYS A C 1
ATOM 2099 O O . LYS A 1 266 ? -26.602 -14.566 0.842 1.00 79.44 266 LYS A O 1
ATOM 2104 N N . GLY A 1 267 ? -25.384 -14.125 2.677 1.00 73.00 267 GLY A N 1
ATOM 2105 C CA . GLY A 1 267 ? -24.867 -12.814 2.282 1.00 73.00 267 GLY A CA 1
ATOM 2106 C C . GLY A 1 267 ? -23.582 -12.866 1.448 1.00 73.00 267 GLY A C 1
ATOM 2107 O O . GLY A 1 267 ? -23.062 -11.815 1.082 1.00 73.00 267 GLY A O 1
ATOM 2108 N N . SER A 1 268 ? -23.058 -14.054 1.121 1.00 73.50 268 SER A N 1
ATOM 2109 C CA . SER A 1 268 ? -21.908 -14.184 0.209 1.00 73.50 268 SER A CA 1
ATOM 2110 C C . SER A 1 268 ? -22.271 -14.073 -1.280 1.00 73.50 268 SER A C 1
ATOM 2112 O O . SER A 1 268 ? -21.374 -13.987 -2.117 1.00 73.50 268 SER A O 1
ATOM 2114 N N . GLY A 1 269 ? -23.569 -14.060 -1.608 1.00 72.69 269 GLY A N 1
ATOM 2115 C CA . GLY A 1 269 ? -24.086 -13.844 -2.961 1.00 72.69 269 GLY A CA 1
ATOM 2116 C C . GLY A 1 269 ? -24.128 -12.371 -3.384 1.00 72.69 269 GLY A C 1
ATOM 2117 O O . GLY A 1 269 ? -23.571 -11.491 -2.726 1.00 72.69 269 GLY A O 1
ATOM 2118 N N . GLU A 1 270 ? -24.816 -12.104 -4.496 1.00 75.44 270 GLU A N 1
ATOM 2119 C CA . GLU A 1 270 ? -25.060 -10.744 -4.993 1.00 75.44 270 GLU A CA 1
ATOM 2120 C C . GLU A 1 270 ? -25.910 -9.911 -4.017 1.00 75.44 270 GLU A C 1
ATOM 2122 O O . GLU A 1 270 ? -26.646 -10.442 -3.181 1.00 75.44 270 GLU A O 1
ATOM 2127 N N . ILE A 1 271 ? -25.813 -8.582 -4.115 1.00 77.44 271 ILE A N 1
ATOM 2128 C CA . ILE A 1 271 ? -26.514 -7.661 -3.211 1.00 77.44 271 ILE A CA 1
ATOM 2129 C C . ILE A 1 271 ? -28.029 -7.912 -3.277 1.00 77.44 271 ILE A C 1
ATOM 2131 O O . ILE A 1 271 ? -28.652 -7.704 -4.316 1.00 77.44 271 ILE A O 1
ATOM 2135 N N . GLY A 1 272 ? -28.615 -8.322 -2.148 1.00 71.12 272 GLY A N 1
ATOM 2136 C CA . GLY A 1 272 ? -30.045 -8.630 -2.027 1.00 71.12 272 GLY A CA 1
ATOM 2137 C C . GLY A 1 272 ? -30.410 -10.120 -2.002 1.00 71.12 272 GLY A C 1
ATOM 2138 O O . GLY A 1 272 ? -31.595 -10.428 -1.898 1.00 71.12 272 GLY A O 1
ATOM 2139 N N . THR A 1 273 ? -29.446 -11.052 -2.039 1.00 77.81 273 THR A N 1
ATOM 2140 C CA . THR A 1 273 ? -29.727 -12.493 -1.834 1.00 77.81 273 THR A CA 1
ATOM 2141 C C . THR A 1 273 ? -30.128 -12.847 -0.400 1.00 77.81 273 THR A C 1
ATOM 2143 O O . THR A 1 273 ? -30.793 -13.858 -0.186 1.00 77.81 273 THR A O 1
ATOM 2146 N N . ALA A 1 274 ? -29.719 -12.040 0.582 1.00 79.38 274 ALA A N 1
ATOM 2147 C CA . ALA A 1 274 ? -30.026 -12.228 1.998 1.00 79.38 274 ALA A CA 1
ATOM 2148 C C . ALA A 1 274 ? -31.012 -11.169 2.506 1.00 79.38 274 ALA A C 1
ATOM 2150 O O . ALA A 1 274 ? -30.979 -10.012 2.081 1.00 79.38 274 ALA A O 1
ATOM 2151 N N . THR A 1 275 ? -31.851 -11.544 3.473 1.00 84.06 275 THR A N 1
ATOM 2152 C CA . THR A 1 275 ? -32.661 -10.569 4.213 1.00 84.06 275 THR A CA 1
ATOM 2153 C C . THR A 1 275 ? -31.786 -9.801 5.220 1.00 84.06 275 THR A C 1
ATOM 2155 O O . THR A 1 275 ? -30.791 -10.347 5.706 1.00 84.06 275 THR A O 1
ATOM 2158 N N . PRO A 1 276 ? -32.149 -8.560 5.607 1.00 84.50 276 PRO A N 1
ATOM 2159 C CA . PRO A 1 276 ? -31.363 -7.765 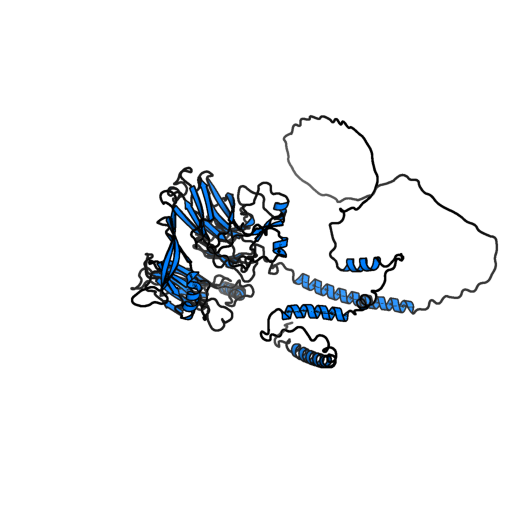6.560 1.00 84.50 276 PRO A CA 1
ATOM 2160 C C . PRO A 1 276 ? -31.215 -8.376 7.965 1.00 84.50 276 PRO A C 1
ATOM 2162 O O . PRO A 1 276 ? -30.403 -7.893 8.753 1.00 84.50 276 PRO A O 1
ATOM 2165 N N . GLU A 1 277 ? -32.021 -9.383 8.306 1.00 85.88 277 GLU A N 1
ATOM 2166 C CA . GLU A 1 277 ? -31.972 -10.100 9.588 1.00 85.88 277 GLU A CA 1
ATOM 2167 C C . GLU A 1 277 ? -31.012 -11.298 9.540 1.00 85.88 277 GLU A C 1
ATOM 2169 O O . GLU A 1 277 ? -30.347 -11.588 10.531 1.00 85.88 277 GLU A O 1
ATOM 2174 N N . GLU A 1 278 ? -30.880 -11.943 8.377 1.00 86.31 278 GLU A N 1
ATOM 2175 C CA . GLU A 1 278 ? -29.965 -13.071 8.151 1.00 86.31 278 GLU A CA 1
ATOM 2176 C C . GLU A 1 278 ? -28.561 -12.635 7.697 1.00 86.31 278 GLU A C 1
ATOM 2178 O O . GLU A 1 278 ? -27.643 -13.449 7.646 1.00 86.31 278 GLU A O 1
ATOM 2183 N N . SER A 1 279 ? -28.378 -11.360 7.343 1.00 90.06 279 SER A N 1
ATOM 2184 C CA . SER A 1 279 ? -27.091 -10.804 6.916 1.00 90.06 279 SER A CA 1
ATOM 2185 C C . SER A 1 279 ? -26.328 -10.143 8.069 1.00 90.06 279 SER A C 1
ATOM 2187 O O . SER A 1 279 ? -26.830 -9.208 8.703 1.00 90.06 279 SER A O 1
ATOM 2189 N N . TRP A 1 280 ? -25.073 -10.535 8.271 1.00 92.38 280 TRP A N 1
ATOM 2190 C CA . TRP A 1 280 ? -24.097 -9.776 9.051 1.00 92.38 280 TRP A CA 1
ATOM 2191 C C . TRP A 1 280 ? -22.700 -9.887 8.435 1.00 92.38 280 TRP A C 1
ATOM 2193 O O . TRP A 1 280 ? -22.389 -10.851 7.734 1.00 92.38 280 TRP A O 1
ATOM 2203 N N . LEU A 1 281 ? -21.869 -8.888 8.727 1.00 94.44 281 LEU A N 1
ATOM 2204 C CA . LEU A 1 281 ? -20.454 -8.804 8.370 1.00 94.44 281 LEU A CA 1
ATOM 2205 C C . LEU A 1 281 ? -19.633 -8.769 9.665 1.00 94.44 281 LEU A C 1
ATOM 2207 O O . LEU A 1 281 ? -19.702 -7.783 10.403 1.00 94.44 281 LEU A O 1
ATOM 2211 N N . THR A 1 282 ? -18.846 -9.811 9.931 1.00 95.75 282 THR A N 1
ATOM 2212 C CA . THR A 1 282 ? -17.915 -9.851 11.066 1.00 95.75 282 THR A CA 1
ATOM 2213 C C . THR A 1 282 ? -16.489 -9.611 10.587 1.00 95.75 282 THR A C 1
ATOM 2215 O O . THR A 1 282 ? -15.985 -10.262 9.669 1.00 95.75 282 THR A O 1
ATOM 2218 N N . VAL A 1 283 ? -15.825 -8.661 11.233 1.00 96.62 283 VAL A N 1
ATOM 2219 C CA . VAL A 1 283 ? -14.460 -8.227 10.955 1.00 96.62 283 VAL A CA 1
ATOM 2220 C C . VAL A 1 283 ? -13.555 -8.607 12.116 1.00 96.62 283 VAL A C 1
ATOM 2222 O O . VAL A 1 283 ? -13.860 -8.314 13.272 1.00 96.62 283 VAL A O 1
ATOM 2225 N N . TYR A 1 284 ? -12.411 -9.199 11.788 1.00 96.75 284 TYR A N 1
ATOM 2226 C CA . TYR A 1 284 ? -11.398 -9.670 12.721 1.00 96.75 284 TYR A CA 1
ATOM 2227 C C . TYR A 1 284 ? -10.035 -9.039 12.416 1.00 96.75 284 TYR A C 1
ATOM 2229 O O . TYR A 1 284 ? -9.635 -8.901 11.259 1.00 96.75 284 TYR A O 1
ATOM 2237 N N . LEU A 1 285 ? -9.297 -8.697 13.471 1.00 96.06 285 LEU A N 1
ATOM 2238 C CA . LEU A 1 285 ? -7.878 -8.342 13.409 1.00 96.06 285 LEU A CA 1
ATOM 2239 C C . LEU A 1 285 ? -7.085 -9.418 14.148 1.00 96.06 285 LEU A C 1
ATOM 2241 O O . LEU A 1 285 ? -7.264 -9.588 15.354 1.00 96.06 285 LEU A O 1
ATOM 2245 N N . ILE A 1 286 ? -6.240 -10.148 13.423 1.00 95.38 286 ILE A N 1
ATOM 2246 C CA . ILE A 1 286 ? -5.561 -11.363 13.889 1.00 95.38 286 ILE A CA 1
ATOM 2247 C C . ILE A 1 286 ? -4.045 -11.169 13.775 1.00 95.38 286 ILE A C 1
ATOM 2249 O O . ILE A 1 286 ? -3.557 -10.683 12.753 1.00 95.38 286 ILE A O 1
ATOM 2253 N N . ASP A 1 287 ? -3.294 -11.549 14.809 1.00 94.38 287 ASP A N 1
ATOM 2254 C CA . ASP A 1 287 ? -1.831 -11.657 14.735 1.00 94.38 287 ASP A CA 1
ATOM 2255 C C . ASP A 1 287 ? -1.423 -12.986 14.076 1.00 94.38 287 ASP A C 1
ATOM 2257 O O . ASP A 1 287 ? -1.760 -14.063 14.565 1.00 94.38 287 ASP A O 1
ATOM 2261 N N . THR A 1 288 ? -0.678 -12.916 12.973 1.00 93.94 288 THR A N 1
ATOM 2262 C CA . THR A 1 288 ? -0.322 -14.074 12.136 1.00 93.94 288 THR A CA 1
ATOM 2263 C C . THR A 1 288 ? 0.730 -14.986 12.760 1.00 93.94 288 THR A C 1
ATOM 2265 O O . THR A 1 288 ? 0.935 -16.091 12.269 1.00 93.94 288 THR A O 1
ATOM 2268 N N . VAL A 1 289 ? 1.417 -14.548 13.820 1.00 93.19 289 VAL A N 1
ATOM 2269 C CA . VAL A 1 289 ? 2.388 -15.386 14.542 1.00 93.19 289 VAL A CA 1
ATOM 2270 C C . VAL A 1 289 ? 1.681 -16.229 15.601 1.00 93.19 289 VAL A C 1
ATOM 2272 O O . VAL A 1 289 ? 1.873 -17.440 15.645 1.00 93.19 289 VAL A O 1
ATOM 2275 N N . THR A 1 290 ? 0.837 -15.615 16.436 1.00 92.38 290 THR A N 1
ATOM 2276 C CA . THR A 1 290 ? 0.210 -16.293 17.587 1.00 92.38 290 THR A CA 1
ATOM 2277 C C . THR A 1 290 ? -1.217 -16.791 17.354 1.00 92.38 290 THR A C 1
ATOM 2279 O O . THR A 1 290 ? -1.729 -17.531 18.192 1.00 92.38 290 THR A O 1
ATOM 2282 N N . GLY A 1 291 ? -1.890 -16.361 16.283 1.00 93.25 291 GLY A N 1
ATOM 2283 C CA . GLY A 1 291 ? -3.311 -16.643 16.048 1.00 93.25 291 GLY A CA 1
ATOM 2284 C C . GLY A 1 291 ? -4.250 -15.853 16.965 1.00 93.25 291 GLY A C 1
ATOM 2285 O O . GLY A 1 291 ? -5.456 -16.098 16.997 1.00 93.25 291 GLY A O 1
ATOM 2286 N N . ARG A 1 292 ? -3.731 -14.896 17.746 1.00 92.62 292 ARG A N 1
ATOM 2287 C CA . ARG A 1 292 ? -4.550 -14.102 18.665 1.00 92.62 292 ARG A CA 1
ATOM 2288 C C . ARG A 1 292 ? -5.428 -13.122 17.888 1.00 92.62 292 ARG A C 1
ATOM 2290 O O . ARG A 1 292 ? -4.925 -12.232 17.204 1.00 92.62 292 ARG A O 1
ATOM 2297 N N . ILE A 1 293 ? -6.739 -13.215 18.098 1.00 94.31 293 ILE A N 1
ATOM 2298 C CA . ILE A 1 293 ? -7.693 -12.172 17.709 1.00 94.31 293 ILE A CA 1
ATOM 2299 C C . ILE A 1 293 ? -7.493 -10.976 18.654 1.00 94.31 293 ILE A C 1
ATOM 2301 O O . ILE A 1 293 ? -7.723 -11.077 19.860 1.00 94.31 293 ILE A O 1
ATOM 2305 N N . LEU A 1 294 ? -7.030 -9.850 18.114 1.00 92.69 294 LEU A N 1
ATOM 2306 C CA . LEU A 1 294 ? -6.838 -8.594 18.845 1.00 92.69 294 LEU A CA 1
ATOM 2307 C C . LEU A 1 294 ? -8.134 -7.789 18.957 1.00 92.69 294 LEU A C 1
ATOM 2309 O O . LEU A 1 294 ? -8.360 -7.121 19.962 1.00 92.69 294 LEU A O 1
ATOM 2313 N N . HIS A 1 295 ? -8.978 -7.842 17.926 1.00 94.06 295 HIS A N 1
ATOM 2314 C CA . HIS A 1 295 ? -10.246 -7.123 17.878 1.00 94.06 295 HIS A CA 1
ATOM 2315 C C . HIS A 1 295 ? -11.250 -7.845 16.973 1.00 94.06 295 HIS A C 1
ATOM 2317 O O . HIS A 1 295 ? -10.863 -8.451 15.971 1.00 94.06 295 HIS A O 1
ATOM 2323 N N . ARG A 1 296 ? -12.535 -7.740 17.325 1.00 95.56 296 ARG A N 1
ATOM 2324 C CA . ARG A 1 296 ? -13.677 -8.249 16.561 1.00 95.56 296 ARG A CA 1
ATOM 2325 C C . ARG A 1 296 ? -14.783 -7.195 16.534 1.00 95.56 296 ARG A C 1
ATOM 2327 O O . ARG A 1 296 ? -15.133 -6.670 17.589 1.00 95.56 296 ARG A O 1
ATOM 2334 N N . MET A 1 297 ? -15.352 -6.938 15.361 1.00 95.00 297 MET A N 1
ATOM 2335 C CA . MET A 1 297 ? -16.467 -6.007 15.153 1.00 95.00 297 MET A CA 1
ATOM 2336 C C . MET A 1 297 ? -17.528 -6.649 14.253 1.00 95.00 297 MET A C 1
ATOM 2338 O O . MET A 1 297 ? -17.179 -7.270 13.256 1.00 95.00 297 MET A O 1
ATOM 2342 N N . THR A 1 298 ? -18.808 -6.494 14.588 1.00 94.94 298 THR A N 1
ATOM 2343 C CA . THR A 1 298 ? -19.946 -7.073 13.852 1.00 94.94 298 THR A CA 1
ATOM 2344 C C . THR A 1 298 ? -20.870 -5.976 13.332 1.00 94.94 298 THR A C 1
ATOM 2346 O O . THR A 1 298 ? -21.351 -5.158 14.116 1.00 94.94 298 THR A O 1
ATOM 2349 N N . HIS A 1 299 ? -21.175 -5.994 12.034 1.00 94.62 299 HIS A N 1
ATOM 2350 C CA . HIS A 1 299 ? -22.158 -5.114 11.399 1.00 94.62 299 HIS A CA 1
ATOM 2351 C C . HIS A 1 299 ? -23.401 -5.918 11.013 1.00 94.62 299 HIS A C 1
ATOM 2353 O O . HIS A 1 299 ? -23.344 -6.786 10.142 1.00 94.62 299 HIS A O 1
ATOM 2359 N N . HIS A 1 300 ? -24.530 -5.638 11.662 1.00 93.50 300 HIS A N 1
ATOM 2360 C CA . HIS A 1 300 ? -25.811 -6.290 11.372 1.00 93.50 300 HIS A CA 1
ATOM 2361 C C . HIS A 1 300 ? -26.484 -5.662 10.144 1.00 93.50 300 HIS A C 1
ATOM 2363 O O . HIS A 1 300 ? -26.414 -4.449 9.953 1.00 93.50 300 HIS A O 1
ATOM 2369 N N . GLY A 1 301 ? -27.168 -6.463 9.325 1.00 91.50 301 GLY A N 1
ATOM 2370 C CA . GLY A 1 301 ? -27.812 -5.972 8.103 1.00 91.50 301 GLY A CA 1
ATOM 2371 C C . GLY A 1 301 ? -26.829 -5.607 6.989 1.00 91.50 301 GLY A C 1
ATOM 2372 O O . GLY A 1 301 ? -27.158 -4.765 6.160 1.00 91.50 301 GLY A O 1
ATOM 2373 N N . SER A 1 302 ? -25.615 -6.166 6.993 1.00 91.88 302 SER A N 1
ATOM 2374 C CA . SER A 1 302 ? -24.535 -5.812 6.060 1.00 91.88 302 SER A CA 1
ATOM 2375 C C . SER A 1 302 ? -24.099 -6.993 5.192 1.00 91.88 302 SER A C 1
ATOM 2377 O O . SER A 1 302 ? -24.080 -8.134 5.652 1.00 91.88 302 SER A O 1
ATOM 2379 N N . GLN A 1 303 ? -23.734 -6.699 3.943 1.00 90.12 303 GLN A N 1
ATOM 2380 C CA . GLN A 1 303 ? -23.368 -7.655 2.898 1.00 90.12 303 GLN A CA 1
ATOM 2381 C C . GLN A 1 303 ? -22.078 -7.222 2.171 1.00 90.12 303 GLN A C 1
ATOM 2383 O O . GLN A 1 303 ? -21.714 -6.042 2.164 1.00 90.12 303 GLN A O 1
ATOM 2388 N N . GLY A 1 304 ? -21.389 -8.183 1.546 1.00 84.00 304 GLY A N 1
ATOM 2389 C CA . GLY A 1 304 ? -20.325 -7.907 0.577 1.00 84.00 304 GLY A CA 1
ATOM 2390 C C . GLY A 1 304 ? -20.844 -7.329 -0.758 1.00 84.00 304 GLY A C 1
ATOM 2391 O O . GLY A 1 304 ? -22.051 -7.140 -0.920 1.00 84.00 304 GLY A O 1
ATOM 2392 N N . PRO A 1 305 ? -19.953 -7.055 -1.732 1.00 90.56 305 PRO A N 1
ATOM 2393 C CA . PRO A 1 305 ? -18.509 -7.312 -1.707 1.00 90.56 305 PRO A CA 1
ATOM 2394 C C . PRO A 1 305 ? -17.765 -6.414 -0.711 1.00 90.56 305 PRO A C 1
ATOM 2396 O O . PRO A 1 305 ? -18.144 -5.266 -0.495 1.00 90.56 305 PRO A O 1
ATOM 2399 N N . VAL A 1 306 ? -16.702 -6.949 -0.100 1.00 93.44 306 VAL A N 1
ATOM 2400 C CA . VAL A 1 306 ? -15.881 -6.220 0.877 1.00 93.44 306 VAL A CA 1
ATOM 2401 C C . VAL A 1 306 ? -14.534 -5.861 0.263 1.00 93.44 306 VAL A C 1
ATOM 2403 O O . VAL A 1 306 ? -13.751 -6.743 -0.086 1.00 93.44 306 VAL A O 1
ATOM 2406 N N . HIS A 1 307 ? -14.228 -4.566 0.194 1.00 95.56 307 HIS A N 1
ATOM 2407 C CA . HIS A 1 307 ? -12.911 -4.072 -0.213 1.00 95.56 307 HIS A CA 1
ATOM 2408 C C . HIS A 1 307 ? -12.231 -3.392 0.970 1.00 95.56 307 HIS A C 1
ATOM 2410 O O . HIS A 1 307 ? -12.796 -2.476 1.558 1.00 95.56 307 HIS A O 1
ATOM 2416 N N . ALA A 1 308 ? -11.017 -3.818 1.319 1.00 96.38 308 ALA A N 1
ATOM 2417 C CA . ALA A 1 308 ? -10.297 -3.326 2.490 1.00 96.38 308 ALA A CA 1
ATOM 2418 C C . ALA A 1 308 ? -8.849 -2.935 2.167 1.00 96.38 308 ALA A C 1
ATOM 2420 O O . ALA A 1 308 ? -8.252 -3.433 1.213 1.00 96.38 308 ALA A O 1
ATOM 2421 N N . VAL A 1 309 ? -8.270 -2.055 2.985 1.00 96.75 309 VAL A N 1
ATOM 2422 C CA . VAL A 1 309 ? -6.849 -1.702 2.933 1.00 96.75 309 VAL A CA 1
ATOM 2423 C C . VAL A 1 309 ? -6.283 -1.482 4.335 1.00 96.75 309 VAL A C 1
ATOM 2425 O O . VAL A 1 309 ? -6.875 -0.776 5.151 1.00 96.75 309 VAL A O 1
ATOM 2428 N N . PHE A 1 310 ? -5.119 -2.077 4.596 1.00 96.12 310 PHE A N 1
ATOM 2429 C CA . PHE A 1 310 ? -4.363 -1.937 5.842 1.00 96.12 310 PHE A CA 1
ATOM 2430 C C . PHE A 1 310 ? -3.174 -0.992 5.610 1.00 96.12 310 PHE A C 1
ATOM 2432 O O . PHE A 1 310 ? -2.377 -1.219 4.697 1.00 96.12 310 PHE A O 1
ATOM 2439 N N . SER A 1 311 ? -3.030 0.046 6.438 1.00 95.06 311 SER A N 1
ATOM 2440 C CA . SER A 1 311 ? -1.884 0.966 6.420 1.00 95.06 311 SER A CA 1
ATOM 2441 C C . SER A 1 311 ? -1.532 1.418 7.840 1.00 95.06 311 SER A C 1
ATOM 2443 O O . SER A 1 311 ? -2.407 1.726 8.642 1.00 95.06 311 SER A O 1
ATOM 2445 N N . GLU A 1 312 ? -0.240 1.452 8.167 1.00 92.75 312 GLU A N 1
ATOM 2446 C CA . GLU A 1 312 ? 0.288 1.786 9.503 1.00 92.75 312 GLU A CA 1
ATOM 2447 C C . GLU A 1 312 ? -0.321 0.967 10.659 1.00 92.75 312 GLU A C 1
ATOM 2449 O O . GLU A 1 312 ? 0.115 -0.154 10.919 1.00 92.75 312 GLU A O 1
ATOM 2454 N N . ASN A 1 313 ? -1.291 1.558 11.361 1.00 94.38 313 ASN A N 1
ATOM 2455 C CA . ASN A 1 313 ? -2.013 1.051 12.525 1.00 94.38 313 ASN A CA 1
ATOM 2456 C C . ASN A 1 313 ? -3.535 1.060 12.299 1.00 94.38 313 ASN A C 1
ATOM 2458 O O . ASN A 1 313 ? -4.300 0.981 13.261 1.00 94.38 313 ASN A O 1
ATOM 2462 N N . TRP A 1 314 ? -3.982 1.246 11.056 1.00 96.12 314 TRP A N 1
ATOM 2463 C CA . TRP A 1 314 ? -5.385 1.427 10.722 1.00 96.12 314 TRP A CA 1
ATOM 2464 C C . TRP A 1 314 ? -5.814 0.602 9.514 1.00 96.12 314 TRP A C 1
ATOM 2466 O O . TRP A 1 314 ? -5.036 0.308 8.603 1.00 96.12 314 TRP A O 1
ATOM 2476 N N . VAL A 1 315 ? -7.095 0.249 9.510 1.00 97.44 315 VAL A N 1
ATOM 2477 C CA . VAL A 1 315 ? -7.747 -0.439 8.400 1.00 97.44 315 VAL A CA 1
ATOM 2478 C C . VAL A 1 315 ? -8.990 0.330 8.005 1.00 97.44 315 VAL A C 1
ATOM 2480 O O . VAL A 1 315 ? -9.780 0.718 8.863 1.00 97.44 315 VAL A O 1
ATOM 2483 N N . VAL A 1 316 ? -9.157 0.542 6.703 1.00 97.50 316 VAL A N 1
ATOM 2484 C CA . VAL A 1 316 ? -10.397 1.050 6.113 1.00 97.50 316 VAL A CA 1
ATOM 2485 C C . VAL A 1 316 ? -10.991 -0.048 5.247 1.00 97.50 316 VAL A C 1
ATOM 2487 O O . VAL A 1 316 ? -10.271 -0.657 4.457 1.00 97.50 316 VAL A O 1
ATOM 2490 N N . TYR A 1 317 ? -12.292 -0.289 5.383 1.00 96.88 317 TYR A N 1
ATOM 2491 C CA . TYR A 1 317 ? -13.018 -1.266 4.580 1.00 96.88 317 TYR A CA 1
ATOM 2492 C C . TYR A 1 317 ? -14.401 -0.756 4.176 1.00 96.88 317 TYR A C 1
ATOM 2494 O O . TYR A 1 317 ? -15.062 -0.037 4.922 1.00 96.88 317 TYR A O 1
ATOM 2502 N N . HIS A 1 318 ? -14.807 -1.119 2.964 1.00 96.19 318 HIS A N 1
ATOM 2503 C CA . HIS A 1 318 ? -16.065 -0.770 2.311 1.00 96.19 318 HIS A CA 1
ATOM 2504 C C . HIS A 1 318 ? -16.951 -2.010 2.189 1.00 96.19 318 HIS A C 1
ATOM 2506 O O . HIS A 1 318 ? -16.436 -3.098 1.932 1.00 96.19 318 HIS A O 1
ATOM 2512 N N . TYR A 1 319 ? -18.254 -1.836 2.407 1.00 95.00 319 TYR A N 1
ATOM 2513 C CA . TYR A 1 319 ? -19.293 -2.868 2.313 1.00 95.00 319 TYR A CA 1
ATOM 2514 C C . TYR A 1 319 ? -20.657 -2.221 2.017 1.00 95.00 319 TYR A C 1
ATOM 2516 O O . TYR A 1 319 ? -20.781 -0.992 1.952 1.00 95.00 319 TYR A O 1
ATOM 2524 N N . PHE A 1 320 ? -21.696 -3.037 1.832 1.00 94.50 320 PHE A N 1
ATOM 2525 C CA . PHE A 1 320 ? -23.064 -2.567 1.619 1.00 94.50 320 PHE A CA 1
ATOM 2526 C C . PHE A 1 320 ? -23.946 -2.835 2.843 1.00 94.50 320 PHE A C 1
ATOM 2528 O O . PHE A 1 320 ? -23.963 -3.947 3.366 1.00 94.50 320 PHE A O 1
ATOM 2535 N N . ASN A 1 321 ? -24.711 -1.838 3.286 1.00 93.88 321 ASN A N 1
ATOM 2536 C CA . ASN A 1 321 ? -25.723 -1.988 4.328 1.00 93.88 321 ASN A CA 1
ATOM 2537 C C . ASN A 1 321 ? -27.103 -2.176 3.674 1.00 93.88 321 ASN A C 1
ATOM 2539 O O . ASN A 1 321 ? -27.657 -1.245 3.084 1.00 93.88 321 ASN A O 1
ATOM 2543 N N . LEU A 1 322 ? -27.666 -3.381 3.808 1.00 92.50 322 LEU A N 1
ATOM 2544 C CA . LEU A 1 322 ? -28.983 -3.768 3.294 1.00 92.50 322 LEU A CA 1
ATOM 2545 C C . LEU A 1 322 ? -30.125 -3.041 4.012 1.00 92.50 322 LEU A C 1
ATOM 2547 O O . LEU A 1 322 ? -31.120 -2.717 3.376 1.00 92.50 322 LEU A O 1
ATOM 2551 N N . ARG A 1 323 ? -29.993 -2.751 5.315 1.00 91.19 323 ARG A N 1
ATOM 2552 C CA . ARG A 1 323 ? -31.024 -2.039 6.094 1.00 91.19 323 ARG A CA 1
ATOM 2553 C C . ARG A 1 323 ? -31.099 -0.555 5.729 1.00 91.19 323 ARG A C 1
ATOM 2555 O O . ARG A 1 323 ? -32.183 0.018 5.710 1.00 91.19 323 ARG A O 1
ATOM 2562 N N . ALA A 1 324 ? -29.954 0.071 5.462 1.00 90.81 324 ALA A N 1
ATOM 2563 C CA . ALA A 1 324 ? -29.872 1.477 5.060 1.00 90.81 324 ALA A CA 1
ATOM 2564 C C . ALA A 1 324 ? -29.963 1.687 3.534 1.00 90.81 324 ALA A C 1
ATOM 2566 O O . ALA A 1 324 ? -30.084 2.830 3.092 1.00 90.81 324 ALA A O 1
ATOM 2567 N N . HIS A 1 325 ? -29.872 0.610 2.742 1.00 91.81 325 HIS A N 1
ATOM 2568 C CA . HIS A 1 325 ? -29.716 0.614 1.280 1.00 91.81 325 HIS A CA 1
ATOM 2569 C C . HIS A 1 325 ? -28.593 1.549 0.789 1.00 91.81 325 HIS A C 1
ATOM 2571 O O . HIS A 1 325 ? -28.744 2.280 -0.193 1.00 91.81 325 HIS A O 1
ATOM 2577 N N . ARG A 1 326 ? -27.460 1.565 1.501 1.00 92.94 326 ARG A N 1
ATOM 2578 C CA . ARG A 1 326 ? -26.329 2.478 1.262 1.00 92.94 326 ARG A CA 1
ATOM 2579 C C . ARG A 1 326 ? -25.000 1.750 1.394 1.00 92.94 326 ARG A C 1
ATOM 2581 O O . ARG A 1 326 ? -24.882 0.788 2.147 1.00 92.94 326 ARG A O 1
ATOM 2588 N N . TYR A 1 327 ? -23.989 2.249 0.691 1.00 94.38 327 TYR A N 1
ATOM 2589 C CA . TYR A 1 327 ? -22.616 1.823 0.923 1.00 94.38 327 TYR A CA 1
ATOM 2590 C C . TYR A 1 327 ? -22.065 2.491 2.181 1.00 94.38 327 TYR A C 1
ATOM 2592 O O . TYR A 1 327 ? -22.305 3.673 2.444 1.00 94.38 327 TYR A O 1
ATOM 2600 N N . GLU A 1 328 ? -21.285 1.734 2.938 1.00 95.19 328 GLU A N 1
ATOM 2601 C CA . GLU A 1 328 ? -20.593 2.215 4.123 1.00 95.19 328 GLU A CA 1
ATOM 2602 C C . GLU A 1 328 ? -19.097 1.960 3.999 1.00 95.19 328 GLU A C 1
ATOM 2604 O O . GLU A 1 328 ? -18.644 0.998 3.379 1.00 95.19 328 GLU A O 1
ATOM 2609 N N . MET A 1 329 ? -18.324 2.860 4.593 1.00 95.25 329 MET A N 1
ATOM 2610 C CA . MET A 1 329 ? -16.887 2.745 4.739 1.00 95.25 329 MET A CA 1
ATOM 2611 C C . MET A 1 329 ? -16.549 2.906 6.218 1.00 95.25 329 MET A C 1
ATOM 2613 O O . MET A 1 329 ? -16.725 3.978 6.797 1.00 95.25 329 MET A O 1
ATOM 2617 N N . SER A 1 330 ? -16.083 1.824 6.831 1.00 96.00 330 SER A N 1
ATOM 2618 C CA . SER A 1 330 ? -15.691 1.789 8.237 1.00 96.00 330 SER A CA 1
ATOM 2619 C C . SER A 1 330 ? -14.178 1.883 8.380 1.00 96.00 330 SER A C 1
ATOM 2621 O O . SER A 1 330 ? -13.425 1.313 7.588 1.00 96.00 330 SER A O 1
ATOM 2623 N N . VAL A 1 331 ? -13.734 2.594 9.414 1.00 97.06 331 VAL A N 1
ATOM 2624 C CA . VAL A 1 331 ? -12.330 2.674 9.826 1.00 97.06 331 VAL A CA 1
ATOM 2625 C C . VAL A 1 331 ? -12.152 2.062 11.210 1.00 97.06 331 VAL A C 1
ATOM 2627 O O . VAL A 1 331 ? -12.990 2.250 12.091 1.00 97.06 331 VAL A O 1
ATOM 2630 N N . ILE A 1 332 ? -11.042 1.352 11.406 1.00 97.06 332 ILE A N 1
ATOM 2631 C CA . ILE A 1 332 ? -10.546 0.903 12.710 1.00 97.06 332 ILE A CA 1
ATOM 2632 C C . ILE A 1 332 ? -9.114 1.425 12.852 1.00 97.06 332 ILE A C 1
ATOM 2634 O O . ILE A 1 332 ? -8.283 1.168 11.985 1.00 97.06 332 ILE A O 1
ATOM 2638 N N . GLU A 1 333 ? -8.813 2.142 13.934 1.00 96.19 333 GLU A N 1
ATOM 2639 C CA . GLU A 1 333 ? -7.453 2.527 14.335 1.00 96.19 333 GLU A CA 1
ATOM 2640 C C . GLU A 1 333 ? -7.056 1.784 15.616 1.00 96.19 333 GLU A C 1
ATOM 2642 O O . GLU A 1 333 ? -7.830 1.744 16.574 1.00 96.19 333 GLU A O 1
ATOM 2647 N N . ILE A 1 334 ? -5.845 1.221 15.642 1.00 94.62 334 ILE A N 1
ATOM 2648 C CA . ILE A 1 334 ? -5.316 0.406 16.742 1.00 94.62 334 ILE A CA 1
ATOM 2649 C C . ILE A 1 334 ? -4.202 1.172 17.469 1.00 94.62 334 ILE A C 1
ATOM 2651 O O . ILE A 1 334 ? -3.267 1.691 16.850 1.00 94.62 334 ILE A O 1
ATOM 2655 N N . TYR A 1 335 ? -4.279 1.218 18.793 1.00 92.44 335 TYR A N 1
ATOM 2656 C CA . TYR A 1 335 ? -3.359 1.927 19.675 1.00 92.44 335 TYR A CA 1
ATOM 2657 C C . TYR A 1 335 ? -2.811 0.986 20.757 1.00 92.44 335 TYR A C 1
ATOM 2659 O O . TYR A 1 335 ? -3.502 0.071 21.197 1.00 92.44 335 TYR A O 1
ATOM 2667 N N . ASP A 1 336 ? -1.563 1.199 21.171 1.00 89.38 336 ASP A N 1
ATOM 2668 C CA . ASP A 1 336 ? -0.882 0.438 22.226 1.00 89.38 336 ASP A CA 1
ATOM 2669 C C . ASP A 1 336 ? -1.132 1.107 23.589 1.00 89.38 336 ASP A C 1
ATOM 2671 O O . ASP A 1 336 ? -0.677 2.229 23.833 1.00 89.38 336 ASP A O 1
ATOM 2675 N N . GLN A 1 337 ? -1.871 0.426 24.470 1.00 83.69 337 GLN A N 1
ATOM 2676 C CA . GLN A 1 337 ? -2.168 0.885 25.831 1.00 83.69 337 GLN A CA 1
ATOM 2677 C C . GLN A 1 337 ? -1.061 0.507 26.823 1.00 83.69 337 GLN A C 1
ATOM 2679 O O . GLN A 1 337 ? -0.904 1.192 27.830 1.00 83.69 337 GLN A O 1
ATOM 2684 N N . SER A 1 338 ? -0.216 -0.489 26.534 1.00 74.88 338 SER A N 1
ATOM 2685 C CA . SER A 1 338 ? 0.888 -0.866 27.437 1.00 74.88 338 SER A CA 1
ATOM 2686 C C . SER A 1 338 ? 1.925 0.255 27.634 1.00 74.88 338 SER A C 1
ATOM 2688 O O . SER A 1 338 ? 2.682 0.255 28.602 1.00 74.88 338 SER A O 1
ATOM 2690 N N . ARG A 1 339 ? 1.927 1.255 26.741 1.00 72.00 339 ARG A N 1
ATOM 2691 C CA . ARG A 1 339 ? 2.764 2.464 26.805 1.00 72.00 339 ARG A CA 1
ATOM 2692 C C . ARG A 1 339 ? 2.047 3.684 27.418 1.00 72.00 339 ARG A C 1
ATOM 2694 O O . ARG A 1 339 ? 2.622 4.774 27.431 1.00 72.00 339 ARG A O 1
ATOM 2701 N N . ALA A 1 340 ? 0.818 3.531 27.924 1.00 62.25 340 ALA A N 1
ATOM 2702 C CA . ALA A 1 340 ? -0.036 4.635 28.384 1.00 62.25 340 ALA A CA 1
ATOM 2703 C C . ALA A 1 340 ? 0.532 5.443 29.570 1.00 62.25 340 ALA A C 1
ATOM 2705 O O . ALA A 1 340 ? 0.267 6.640 29.665 1.00 62.25 340 ALA A O 1
ATOM 2706 N N . ASP A 1 341 ? 1.385 4.864 30.417 1.00 61.53 341 ASP A N 1
ATOM 2707 C CA . ASP A 1 341 ? 2.015 5.591 31.539 1.00 61.53 341 ASP A CA 1
ATOM 2708 C C . ASP A 1 341 ? 3.008 6.689 31.078 1.00 61.53 341 ASP A C 1
ATOM 2710 O O . ASP A 1 341 ? 3.413 7.576 31.843 1.00 61.53 341 ASP A O 1
ATOM 2714 N N . ASN A 1 342 ? 3.378 6.670 29.791 1.00 63.00 342 ASN A N 1
ATOM 2715 C CA . ASN A 1 342 ? 4.228 7.658 29.123 1.00 63.00 342 ASN A CA 1
ATOM 2716 C C . ASN A 1 342 ? 3.445 8.552 28.139 1.00 63.00 342 ASN A C 1
ATOM 2718 O O . ASN A 1 342 ? 3.979 8.949 27.103 1.00 63.00 342 ASN A O 1
ATOM 2722 N N . LYS A 1 343 ? 2.187 8.876 28.466 1.00 66.19 343 LYS A N 1
ATOM 2723 C CA . LYS A 1 343 ? 1.304 9.784 27.705 1.00 66.19 343 LYS A CA 1
ATOM 2724 C C . LYS A 1 343 ? 1.776 11.237 27.582 1.00 66.19 343 LYS A C 1
ATOM 2726 O O . LYS A 1 343 ? 1.281 11.938 26.712 1.00 66.19 343 LYS A O 1
ATOM 2731 N N . ASP A 1 344 ? 2.662 11.710 28.451 1.00 66.94 344 ASP A N 1
ATOM 2732 C CA . ASP A 1 344 ? 3.089 13.115 28.477 1.00 66.94 344 ASP A CA 1
ATOM 2733 C C . ASP A 1 344 ? 3.993 13.453 27.274 1.00 66.94 344 ASP A C 1
ATOM 2735 O O . ASP A 1 344 ? 5.062 12.857 27.102 1.00 66.94 344 ASP A O 1
ATOM 2739 N N . VAL A 1 345 ? 3.596 14.446 26.467 1.00 70.31 345 VAL A N 1
ATOM 2740 C CA . VAL A 1 345 ? 4.402 14.977 25.350 1.00 70.31 345 VAL A CA 1
ATOM 2741 C C . VAL A 1 345 ? 5.805 15.391 25.807 1.00 70.31 345 VAL A C 1
ATOM 2743 O O . VAL A 1 345 ? 6.770 15.179 25.074 1.00 70.31 345 VAL A O 1
ATOM 2746 N N . LEU A 1 346 ? 5.970 15.911 27.028 1.00 68.25 346 LEU A N 1
ATOM 2747 C CA . LEU A 1 346 ? 7.286 16.286 27.544 1.00 68.25 346 LEU A CA 1
ATOM 2748 C C . LEU A 1 346 ? 8.196 15.059 27.735 1.00 68.25 346 LEU A C 1
ATOM 2750 O O . LEU A 1 346 ? 9.391 15.131 27.450 1.00 68.25 346 LEU A O 1
ATOM 2754 N N . LYS A 1 347 ? 7.640 13.903 28.130 1.00 66.75 347 LYS A N 1
ATOM 2755 C CA . LYS A 1 347 ? 8.369 12.619 28.174 1.00 66.75 347 LYS A CA 1
ATOM 2756 C C . LYS A 1 347 ? 8.643 12.056 26.773 1.00 66.75 347 LYS A C 1
ATOM 2758 O O . LYS A 1 347 ? 9.665 11.398 26.582 1.00 66.75 347 LYS A O 1
ATOM 2763 N N . LEU A 1 348 ? 7.783 12.331 25.790 1.00 70.69 348 LEU A N 1
ATOM 2764 C CA . LEU A 1 348 ? 8.039 11.976 24.388 1.00 70.69 348 LEU A CA 1
ATOM 2765 C C . LEU A 1 348 ? 9.145 12.840 23.754 1.00 70.69 348 LEU A C 1
ATOM 2767 O O . LEU A 1 348 ? 9.828 12.368 22.857 1.00 70.69 348 LEU A O 1
ATOM 2771 N N . VAL A 1 349 ? 9.355 14.081 24.204 1.00 68.50 349 VAL A N 1
ATOM 2772 C CA . VAL A 1 349 ? 10.387 14.976 23.637 1.00 68.50 349 VAL A CA 1
ATOM 2773 C C . VAL A 1 349 ? 11.707 14.934 24.419 1.00 68.50 349 VAL A C 1
ATOM 2775 O O . VAL A 1 349 ? 12.772 14.965 23.811 1.00 68.50 349 VAL A O 1
ATOM 2778 N N . LEU A 1 350 ? 11.660 14.856 25.754 1.00 63.69 350 LEU A N 1
ATOM 2779 C CA . LEU A 1 350 ? 12.841 14.922 26.635 1.00 63.69 350 LEU A CA 1
ATOM 2780 C C . LEU A 1 350 ? 13.165 13.600 27.351 1.00 63.69 350 LEU A C 1
ATOM 2782 O O . LEU A 1 350 ? 14.248 13.452 27.920 1.00 63.69 350 LEU A O 1
ATOM 2786 N N . GLY A 1 351 ? 12.227 12.653 27.391 1.00 57.88 351 GLY A N 1
ATOM 2787 C CA . GLY A 1 351 ? 12.392 11.391 28.110 1.00 57.88 351 GLY A CA 1
ATOM 2788 C C . GLY A 1 351 ? 13.176 10.346 27.316 1.00 57.88 351 GLY A C 1
ATOM 2789 O O . GLY A 1 351 ? 13.146 10.315 26.090 1.00 57.88 351 GLY A O 1
ATOM 2790 N N . LYS A 1 352 ? 13.834 9.424 28.029 1.00 54.59 352 LYS A N 1
ATOM 2791 C CA . LYS A 1 352 ? 14.494 8.243 27.445 1.00 54.59 352 LYS A CA 1
ATOM 2792 C C . LYS A 1 352 ? 13.461 7.171 27.062 1.00 54.59 352 LYS A C 1
ATOM 2794 O O . LYS A 1 352 ? 13.391 6.117 27.690 1.00 54.59 352 LYS A O 1
ATOM 2799 N N . HIS A 1 353 ? 12.628 7.447 26.065 1.00 58.66 353 HIS A N 1
ATOM 2800 C CA . HIS A 1 353 ? 11.683 6.471 25.522 1.00 58.66 353 HIS A CA 1
ATOM 2801 C C . HIS A 1 353 ? 12.416 5.479 24.604 1.00 58.66 353 HIS A C 1
ATOM 2803 O O . HIS A 1 353 ? 13.110 5.871 23.670 1.00 58.66 353 HIS A O 1
ATOM 2809 N N . ASN A 1 354 ? 12.257 4.173 24.827 1.00 60.72 354 ASN A N 1
ATOM 2810 C CA . ASN A 1 354 ? 12.873 3.163 23.963 1.00 60.72 354 ASN A CA 1
ATOM 2811 C C . ASN A 1 354 ? 11.955 2.814 22.774 1.00 60.72 354 ASN A C 1
ATOM 2813 O O . ASN A 1 354 ? 11.470 1.689 22.655 1.00 60.72 354 ASN A O 1
ATOM 2817 N N . LEU A 1 355 ? 11.692 3.790 21.893 1.00 63.03 355 LEU A N 1
ATOM 2818 C CA . LEU A 1 355 ? 10.903 3.595 20.658 1.00 63.03 355 LEU A CA 1
ATOM 2819 C C . LEU A 1 355 ? 11.591 2.663 19.637 1.00 63.03 355 LEU A C 1
ATOM 2821 O O . LEU A 1 355 ? 10.963 2.242 18.667 1.00 63.03 355 LEU A O 1
ATOM 2825 N N . THR A 1 356 ? 12.860 2.324 19.875 1.00 64.88 356 THR A N 1
ATOM 2826 C CA . THR A 1 356 ? 13.669 1.375 19.094 1.00 64.88 356 THR A CA 1
ATOM 2827 C C . THR A 1 356 ? 13.658 -0.040 19.693 1.00 64.88 356 THR A C 1
ATOM 2829 O O . THR A 1 356 ? 14.284 -0.942 19.142 1.00 64.88 356 THR A O 1
ATOM 2832 N N . SER A 1 357 ? 12.966 -0.266 20.819 1.00 69.69 357 SER A N 1
ATOM 2833 C CA . SER A 1 357 ? 12.868 -1.602 21.420 1.00 69.69 357 SER A CA 1
ATOM 2834 C C . SER A 1 357 ? 12.179 -2.593 20.465 1.00 69.69 357 SER A C 1
ATOM 2836 O O . SER A 1 357 ? 11.135 -2.262 19.892 1.00 69.69 357 SER A O 1
ATOM 2838 N N . PRO A 1 358 ? 12.736 -3.805 20.272 1.00 73.50 358 PRO A N 1
ATOM 2839 C CA . PRO A 1 358 ? 12.147 -4.795 19.383 1.00 73.50 358 PRO A CA 1
ATOM 2840 C C . PRO A 1 358 ? 10.802 -5.274 19.939 1.00 73.50 358 PRO A C 1
ATOM 2842 O O . PRO A 1 358 ? 10.691 -5.669 21.099 1.00 73.50 358 PRO A O 1
ATOM 2845 N N . ILE A 1 359 ? 9.774 -5.248 19.091 1.00 76.81 359 ILE A N 1
ATOM 2846 C CA . ILE A 1 359 ? 8.428 -5.722 19.422 1.00 76.81 359 ILE A CA 1
ATOM 2847 C C . ILE A 1 359 ? 8.298 -7.164 18.929 1.00 76.81 359 ILE A C 1
ATOM 2849 O O . ILE A 1 359 ? 8.424 -7.427 17.735 1.00 76.81 359 ILE A O 1
ATOM 2853 N N . SER A 1 360 ? 8.016 -8.087 19.847 1.00 85.12 360 SER A N 1
ATOM 2854 C CA . SER A 1 360 ? 7.693 -9.483 19.532 1.00 85.12 360 SER A CA 1
ATOM 2855 C C . SER A 1 360 ? 6.183 -9.709 19.601 1.00 85.12 360 SER A C 1
ATOM 2857 O O . SER A 1 360 ? 5.558 -9.293 20.577 1.00 85.12 360 SER A O 1
ATOM 2859 N N . SER A 1 361 ? 5.601 -10.423 18.630 1.00 83.94 361 SER A N 1
ATOM 2860 C CA . SER A 1 361 ? 4.192 -10.862 18.681 1.00 83.94 361 SER A CA 1
ATOM 2861 C C . SER A 1 361 ? 3.884 -11.761 19.892 1.00 83.94 361 SER A C 1
ATOM 2863 O O . SER A 1 361 ? 2.729 -11.880 20.289 1.00 83.94 361 SER A O 1
ATOM 2865 N N . TYR A 1 362 ? 4.902 -12.377 20.511 1.00 85.50 362 TYR A N 1
ATOM 2866 C CA . TYR A 1 362 ? 4.735 -13.149 21.748 1.00 85.50 362 TYR A CA 1
ATOM 2867 C C . TYR A 1 362 ? 4.643 -12.277 23.005 1.00 85.50 362 TYR A C 1
ATOM 2869 O O . TYR A 1 362 ? 4.087 -12.721 24.013 1.00 85.50 362 TYR A O 1
ATOM 2877 N N . SER A 1 363 ? 5.142 -11.034 22.962 1.00 79.75 363 SER A N 1
ATOM 2878 C CA . SER A 1 363 ? 4.753 -10.053 23.975 1.00 79.75 363 SER A CA 1
ATOM 2879 C C . SER A 1 363 ? 3.257 -9.774 23.816 1.00 79.75 363 SER A C 1
ATOM 2881 O O . SER A 1 363 ? 2.752 -9.710 22.698 1.00 79.75 363 SER A O 1
ATOM 2883 N N . ARG A 1 364 ? 2.526 -9.664 24.930 1.00 78.00 364 ARG A N 1
ATOM 2884 C CA . ARG A 1 364 ? 1.066 -9.476 24.941 1.00 78.00 364 ARG A CA 1
ATOM 2885 C C . ARG A 1 364 ? 0.726 -8.031 25.332 1.00 78.00 364 ARG A C 1
ATOM 2887 O O . ARG A 1 364 ? 0.290 -7.824 26.464 1.00 78.00 364 ARG A O 1
ATOM 2894 N N . PRO A 1 365 ? 0.957 -7.028 24.462 1.00 80.31 365 PRO A N 1
ATOM 2895 C CA . PRO A 1 365 ? 0.556 -5.662 24.754 1.00 80.31 365 PRO A CA 1
ATOM 2896 C C . PRO A 1 365 ? -0.969 -5.572 24.817 1.00 80.31 365 PRO A C 1
ATOM 2898 O O . PRO A 1 365 ? -1.689 -6.208 24.043 1.00 80.31 365 PRO A O 1
ATOM 2901 N N . GLU A 1 366 ? -1.458 -4.760 25.745 1.00 85.00 366 GLU A N 1
ATOM 2902 C CA . GLU A 1 366 ? -2.854 -4.344 25.769 1.00 85.00 366 GLU A CA 1
ATOM 2903 C C . GLU A 1 366 ? -3.087 -3.340 24.632 1.00 85.00 366 GLU A C 1
ATOM 2905 O O . G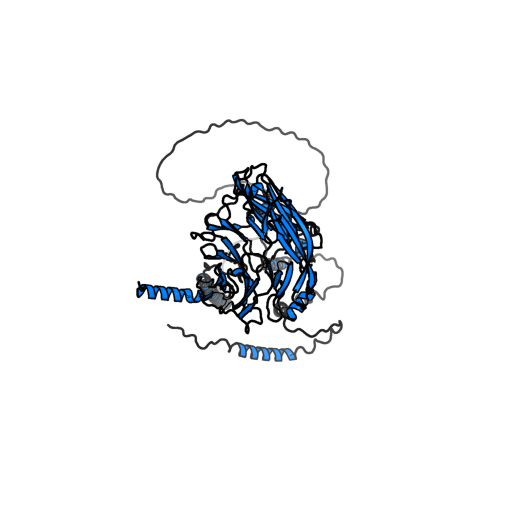LU A 1 366 ? -2.320 -2.388 24.471 1.00 85.00 366 GLU A O 1
ATOM 2910 N N . VAL A 1 367 ? -4.121 -3.565 23.817 1.00 91.19 367 VAL A N 1
ATOM 2911 C CA . VAL A 1 367 ? -4.430 -2.733 22.646 1.00 91.19 367 VAL A CA 1
ATOM 2912 C C . VAL A 1 367 ? -5.822 -2.125 22.753 1.00 91.19 367 VAL A C 1
ATOM 2914 O O . VAL A 1 367 ? -6.779 -2.794 23.134 1.00 91.19 367 VAL A O 1
ATOM 2917 N N . VAL A 1 368 ? -5.934 -0.856 22.365 1.00 92.31 368 VAL A N 1
ATOM 2918 C CA . VAL A 1 368 ? -7.194 -0.107 22.295 1.00 92.31 368 VAL A CA 1
ATOM 2919 C C . VAL A 1 368 ? -7.524 0.181 20.846 1.00 92.31 368 VAL A C 1
ATOM 2921 O O . VAL A 1 368 ? -6.710 0.722 20.101 1.00 92.31 368 VAL A O 1
ATOM 2924 N N . THR A 1 369 ? -8.751 -0.127 20.455 1.00 94.25 369 THR A N 1
ATOM 2925 C CA . THR A 1 369 ? -9.275 0.161 19.120 1.00 94.25 369 THR A CA 1
ATOM 2926 C C . THR A 1 369 ? -10.282 1.297 19.160 1.00 94.25 369 THR A C 1
ATOM 2928 O O . THR A 1 369 ? -11.192 1.284 19.987 1.00 94.25 369 THR A O 1
ATOM 2931 N N . LYS A 1 370 ? -10.168 2.242 18.225 1.00 95.00 370 LYS A N 1
ATOM 2932 C CA . LYS A 1 370 ? -11.202 3.246 17.939 1.00 95.00 370 LYS A CA 1
ATOM 2933 C C . LYS A 1 370 ? -11.774 2.969 16.553 1.00 95.00 370 LYS A C 1
ATOM 2935 O O . LYS A 1 370 ? -11.004 2.826 15.605 1.00 95.00 370 LYS A O 1
ATOM 2940 N N . SER A 1 371 ? -13.095 2.887 16.432 1.00 95.62 371 SER A N 1
ATOM 2941 C CA . SER A 1 371 ? -13.776 2.559 15.177 1.00 95.62 371 SER A CA 1
ATOM 2942 C C . SER A 1 371 ? -14.939 3.504 14.892 1.00 95.62 371 SER A C 1
ATOM 2944 O O . SER A 1 371 ? -15.583 4.005 15.811 1.00 95.62 371 SER A O 1
ATOM 2946 N N . GLN A 1 372 ? -15.187 3.770 13.608 1.00 94.75 372 GLN A N 1
ATOM 2947 C CA . GLN A 1 372 ? -16.292 4.615 13.153 1.00 94.75 372 GLN A CA 1
ATOM 2948 C C . GLN A 1 372 ? -16.698 4.242 11.723 1.00 94.75 372 GLN A C 1
ATOM 2950 O O . GLN A 1 372 ? -15.838 3.935 10.894 1.00 94.75 372 GLN A O 1
ATOM 2955 N N . SER A 1 373 ? -17.998 4.294 11.440 1.00 94.62 373 SER A N 1
ATOM 2956 C CA . SER A 1 373 ? -18.591 4.022 10.126 1.00 94.62 373 SER A CA 1
ATOM 2957 C C . SER A 1 373 ? -19.063 5.320 9.473 1.00 94.62 373 SER A C 1
ATOM 2959 O O . SER A 1 373 ? -19.548 6.221 10.157 1.00 94.62 373 SER A O 1
ATOM 2961 N N . TYR A 1 374 ? -18.923 5.410 8.152 1.00 95.00 374 TYR A N 1
ATOM 2962 C CA . TYR A 1 374 ? -19.296 6.574 7.349 1.00 95.00 374 TYR A CA 1
ATOM 2963 C C . TYR A 1 374 ? -20.087 6.143 6.116 1.00 95.00 374 TYR A C 1
ATOM 2965 O O . TYR A 1 374 ? -19.712 5.163 5.471 1.00 95.00 374 TYR A O 1
ATOM 2973 N N . TYR A 1 375 ? -21.114 6.898 5.713 1.00 95.25 375 TYR A N 1
ATOM 2974 C CA . TYR A 1 375 ? -21.777 6.624 4.438 1.00 95.25 375 TYR A CA 1
ATOM 2975 C C . TYR A 1 375 ? -20.900 7.056 3.257 1.00 95.25 375 TYR A C 1
ATOM 2977 O O . TYR A 1 375 ? -20.356 8.166 3.217 1.00 95.25 375 TYR A O 1
ATOM 2985 N N . PHE A 1 376 ? -20.815 6.182 2.259 1.00 94.88 376 PHE A N 1
ATOM 2986 C CA . PHE A 1 376 ? -20.194 6.440 0.965 1.00 94.88 376 PHE A CA 1
ATOM 2987 C C . PHE A 1 376 ? -21.244 6.244 -0.139 1.00 94.88 376 PHE A C 1
ATOM 2989 O O . PHE A 1 376 ? -22.208 5.501 0.032 1.00 94.88 376 PHE A O 1
ATOM 2996 N N . THR A 1 377 ? -21.122 6.950 -1.261 1.00 91.38 377 THR A N 1
ATOM 2997 C CA . THR A 1 377 ? -22.196 6.982 -2.276 1.00 91.38 377 THR A CA 1
ATOM 2998 C C . THR A 1 377 ? -21.985 6.005 -3.429 1.00 91.38 377 THR A C 1
ATOM 3000 O O . THR A 1 377 ? -22.960 5.578 -4.042 1.00 91.38 377 THR A O 1
ATOM 3003 N N . TYR A 1 378 ? -20.736 5.648 -3.740 1.00 90.44 378 TYR A N 1
ATOM 3004 C CA . TYR A 1 378 ? -20.400 4.781 -4.868 1.00 90.44 378 TYR A CA 1
ATOM 3005 C C . TYR A 1 378 ? -20.020 3.372 -4.416 1.00 90.44 378 TYR A C 1
ATOM 3007 O O . TYR A 1 378 ? -19.434 3.176 -3.351 1.00 90.44 378 TYR A O 1
ATOM 3015 N N . SER A 1 379 ? -20.273 2.392 -5.282 1.00 92.12 379 SER A N 1
ATOM 3016 C CA . SER A 1 379 ? -19.590 1.105 -5.176 1.00 92.12 379 SER A CA 1
ATOM 3017 C C . SER A 1 379 ? -18.112 1.255 -5.554 1.00 92.12 379 SER A C 1
ATOM 3019 O O . SER A 1 379 ? -17.739 2.113 -6.367 1.00 92.12 379 SER A O 1
ATOM 3021 N N . VAL A 1 380 ? -17.274 0.421 -4.949 1.00 94.12 380 VAL A N 1
ATOM 3022 C CA . VAL A 1 380 ? -15.816 0.464 -5.046 1.00 94.12 380 VAL A CA 1
ATOM 3023 C C . VAL A 1 380 ? -15.329 -0.809 -5.729 1.00 94.12 380 VAL A C 1
ATOM 3025 O O . VAL A 1 380 ? -15.725 -1.896 -5.340 1.00 94.12 380 VAL A O 1
ATOM 3028 N N . LYS A 1 381 ? -14.465 -0.670 -6.740 1.00 94.31 381 LYS A N 1
ATOM 3029 C CA . LYS A 1 381 ? -13.799 -1.779 -7.449 1.00 94.31 381 LYS A CA 1
ATOM 3030 C C . LYS A 1 381 ? -12.446 -2.139 -6.822 1.00 94.31 381 LYS A C 1
ATOM 3032 O O . LYS A 1 381 ? -12.056 -3.301 -6.795 1.00 94.31 381 LYS A O 1
ATOM 3037 N N . ALA A 1 382 ? -11.711 -1.136 -6.335 1.00 94.50 382 ALA A N 1
ATOM 3038 C CA . ALA A 1 382 ? -10.382 -1.303 -5.748 1.00 94.50 382 ALA A CA 1
ATOM 3039 C C . ALA A 1 382 ? -10.087 -0.209 -4.712 1.00 94.50 382 ALA A C 1
ATOM 3041 O O . ALA A 1 382 ? -10.523 0.931 -4.870 1.00 94.50 382 ALA A O 1
ATOM 3042 N N . ILE A 1 383 ? -9.295 -0.532 -3.685 1.00 96.00 383 ILE A N 1
ATOM 3043 C CA . ILE A 1 383 ? -8.799 0.432 -2.693 1.00 96.00 383 ILE A CA 1
ATOM 3044 C C . ILE A 1 383 ? -7.282 0.279 -2.556 1.00 96.00 383 ILE A C 1
ATOM 3046 O O . ILE A 1 383 ? -6.765 -0.831 -2.450 1.00 96.00 383 ILE A O 1
ATOM 3050 N N . ALA A 1 384 ? -6.563 1.400 -2.525 1.00 96.50 384 ALA A N 1
ATOM 3051 C CA . ALA A 1 384 ? -5.147 1.457 -2.177 1.00 96.50 384 ALA A CA 1
ATOM 3052 C C . ALA A 1 384 ? -4.840 2.688 -1.312 1.00 96.50 384 ALA A C 1
ATOM 3054 O O . ALA A 1 384 ? -5.667 3.579 -1.157 1.00 96.50 384 ALA A O 1
ATOM 3055 N N . VAL A 1 385 ? -3.630 2.753 -0.757 1.00 96.50 385 VAL A N 1
ATOM 3056 C CA . VAL A 1 385 ? -3.141 3.895 0.034 1.00 96.50 385 VAL A CA 1
ATOM 3057 C C . VAL A 1 385 ? -1.830 4.402 -0.556 1.00 96.50 385 VAL A C 1
ATOM 3059 O O . VAL A 1 385 ? -1.000 3.608 -1.010 1.00 96.50 385 VAL A O 1
ATOM 3062 N N . THR A 1 386 ? -1.645 5.720 -0.566 1.00 96.56 386 THR A N 1
ATOM 3063 C CA . THR A 1 386 ? -0.406 6.388 -0.994 1.00 96.56 386 THR A CA 1
ATOM 3064 C C . THR A 1 386 ? 0.788 5.993 -0.124 1.00 96.56 386 THR A C 1
ATOM 3066 O O . THR A 1 386 ? 0.689 6.025 1.102 1.00 96.56 386 THR A O 1
ATOM 3069 N N . LEU A 1 387 ? 1.927 5.677 -0.748 1.00 95.25 387 LEU A N 1
ATOM 3070 C CA . LEU A 1 387 ? 3.168 5.321 -0.052 1.00 95.25 387 LEU A CA 1
ATOM 3071 C C . LEU A 1 387 ? 4.294 6.295 -0.406 1.00 95.25 387 LEU A C 1
ATOM 3073 O O . LEU A 1 387 ? 4.550 6.535 -1.586 1.00 95.25 387 LEU A O 1
ATOM 3077 N N . THR A 1 388 ? 4.990 6.795 0.609 1.00 95.06 388 THR A N 1
ATOM 3078 C CA . THR A 1 388 ? 6.170 7.667 0.494 1.00 95.06 388 THR A CA 1
ATOM 3079 C C . THR A 1 388 ? 7.380 6.995 1.154 1.00 95.06 388 THR A C 1
ATOM 3081 O O . THR A 1 388 ? 7.238 5.942 1.779 1.00 95.06 388 THR A O 1
ATOM 3084 N N . ALA A 1 389 ? 8.590 7.510 0.928 1.00 92.00 389 ALA A N 1
ATOM 3085 C CA . ALA A 1 389 ? 9.832 6.800 1.247 1.00 92.00 389 ALA A CA 1
ATOM 3086 C C . ALA A 1 389 ? 10.076 6.653 2.760 1.00 92.00 389 ALA A C 1
ATOM 3088 O O . ALA A 1 389 ? 10.601 5.635 3.208 1.00 92.00 389 ALA A O 1
ATOM 3089 N N . LYS A 1 390 ? 9.683 7.661 3.543 1.00 92.69 390 LYS A N 1
ATOM 3090 C CA . LYS A 1 390 ? 9.809 7.722 5.006 1.00 92.69 390 LYS A CA 1
ATOM 3091 C C . LYS A 1 390 ? 8.464 7.575 5.723 1.00 92.69 390 LYS A C 1
ATOM 3093 O O . LYS A 1 390 ? 8.453 7.223 6.897 1.00 92.69 390 LYS A O 1
ATOM 3098 N N . GLY A 1 391 ? 7.342 7.834 5.049 1.00 92.38 391 GLY A N 1
ATOM 3099 C CA . GLY A 1 391 ? 6.011 7.819 5.664 1.00 92.38 391 GLY A CA 1
ATOM 3100 C C . GLY A 1 391 ? 5.754 9.036 6.561 1.00 92.38 391 GLY A C 1
ATOM 3101 O O . GLY A 1 391 ? 5.199 8.888 7.649 1.00 92.38 391 GLY A O 1
ATOM 3102 N N . ILE A 1 392 ? 6.215 10.218 6.136 1.00 93.12 392 ILE A N 1
ATOM 3103 C CA . ILE A 1 392 ? 5.998 11.517 6.801 1.00 93.12 392 ILE A CA 1
ATOM 3104 C C . ILE A 1 392 ? 4.755 12.216 6.230 1.00 93.12 392 ILE A C 1
ATOM 3106 O O . ILE A 1 392 ? 3.942 12.748 6.984 1.00 93.12 392 ILE A O 1
ATOM 3110 N N . THR A 1 393 ? 4.614 12.200 4.903 1.00 94.38 393 THR A N 1
ATOM 3111 C CA . THR A 1 393 ? 3.502 12.798 4.146 1.00 94.38 393 THR A CA 1
ATOM 3112 C C . THR A 1 393 ? 2.138 12.238 4.569 1.00 94.38 393 THR A C 1
ATOM 3114 O O . THR A 1 393 ? 2.002 11.044 4.848 1.00 94.38 393 THR A O 1
ATOM 3117 N N . SER A 1 394 ? 1.101 13.086 4.586 1.00 93.44 394 SER A N 1
ATOM 3118 C CA . SER A 1 394 ? -0.269 12.666 4.914 1.00 93.44 394 SER A CA 1
ATOM 3119 C C . SER A 1 394 ? -0.782 11.607 3.933 1.00 93.44 394 SER A C 1
ATOM 3121 O O . SER A 1 394 ? -0.594 11.717 2.724 1.00 93.44 394 SER A O 1
ATOM 3123 N N . LYS A 1 395 ? -1.445 10.558 4.431 1.00 94.62 395 LYS A N 1
ATOM 3124 C CA . LYS A 1 395 ? -1.904 9.461 3.565 1.00 94.62 395 LYS A CA 1
ATOM 3125 C C . LYS A 1 395 ? -3.251 9.774 2.924 1.00 94.62 395 LYS A C 1
ATOM 3127 O O . LYS A 1 395 ? -4.193 10.186 3.598 1.00 94.62 395 LYS A O 1
ATOM 3132 N N . GLN A 1 396 ? -3.346 9.506 1.628 1.00 96.31 396 GLN A N 1
ATOM 3133 C CA . GLN A 1 396 ? -4.599 9.491 0.884 1.00 96.31 396 GLN A CA 1
ATOM 3134 C C . GLN A 1 396 ? -5.008 8.051 0.569 1.00 96.31 396 GLN A C 1
ATOM 3136 O O . GLN A 1 396 ? -4.187 7.194 0.227 1.00 96.31 396 GLN A O 1
ATOM 3141 N N . LEU A 1 397 ? -6.307 7.813 0.685 1.00 96.62 397 LEU A N 1
ATOM 3142 C CA . LEU A 1 397 ? -7.003 6.625 0.236 1.00 96.62 397 LEU A CA 1
ATOM 3143 C C . LEU A 1 397 ? -7.345 6.806 -1.246 1.00 96.62 397 LEU A C 1
ATOM 3145 O O . LEU A 1 397 ? -8.048 7.746 -1.611 1.00 96.62 397 LEU A O 1
ATOM 3149 N N . LEU A 1 398 ? -6.833 5.923 -2.097 1.00 97.25 398 LEU A N 1
ATOM 3150 C CA . LEU A 1 398 ? -7.140 5.877 -3.522 1.00 97.25 398 LEU A CA 1
ATOM 3151 C C . LEU A 1 398 ? -8.275 4.876 -3.733 1.00 97.25 398 LEU A C 1
ATOM 3153 O O . LEU A 1 398 ? -8.085 3.672 -3.562 1.00 97.25 398 LEU A O 1
ATOM 3157 N N . ILE A 1 399 ? -9.451 5.388 -4.080 1.00 96.88 399 ILE A N 1
ATOM 3158 C CA . ILE A 1 399 ? -10.686 4.626 -4.256 1.00 96.88 399 ILE A CA 1
ATOM 3159 C C . ILE A 1 399 ? -10.975 4.521 -5.754 1.00 96.88 399 ILE A C 1
ATOM 3161 O O . ILE A 1 399 ? -11.301 5.512 -6.407 1.00 96.88 399 ILE A O 1
ATOM 3165 N N . GLY A 1 400 ? -10.874 3.314 -6.304 1.00 96.31 400 GLY A N 1
ATOM 3166 C CA . GLY A 1 400 ? -11.361 2.994 -7.640 1.00 96.31 400 GLY A CA 1
ATOM 3167 C C . GLY A 1 400 ? -12.879 2.877 -7.623 1.00 96.31 400 GLY A C 1
ATOM 3168 O O . GLY A 1 400 ? -13.413 1.902 -7.099 1.00 96.31 400 GLY A O 1
ATOM 3169 N N . THR A 1 401 ? -13.576 3.874 -8.160 1.00 94.31 401 THR A N 1
ATOM 3170 C CA . THR A 1 401 ? -15.047 3.896 -8.221 1.00 94.31 401 THR A CA 1
ATOM 3171 C C . THR A 1 401 ? -15.581 2.965 -9.311 1.00 94.31 401 THR A C 1
ATOM 3173 O O . THR A 1 401 ? -14.875 2.640 -10.266 1.00 94.31 401 THR A O 1
ATOM 3176 N N . ILE A 1 402 ? -16.859 2.577 -9.222 1.00 93.00 402 ILE A N 1
ATOM 3177 C CA . ILE A 1 402 ? -17.529 1.795 -10.277 1.00 93.00 402 ILE A CA 1
ATOM 3178 C C . ILE A 1 402 ? -17.477 2.467 -11.665 1.00 93.00 402 ILE A C 1
ATOM 3180 O O . ILE A 1 402 ? -17.440 1.762 -12.670 1.00 93.00 402 ILE A O 1
ATOM 3184 N N . ASN A 1 403 ? -17.366 3.801 -11.716 1.00 92.62 403 ASN A N 1
ATOM 3185 C CA . ASN A 1 403 ? -17.252 4.613 -12.936 1.00 92.62 403 ASN A CA 1
ATOM 3186 C C . ASN A 1 403 ? -15.867 4.549 -13.619 1.00 92.62 403 ASN A C 1
ATOM 3188 O O . ASN A 1 403 ? -15.605 5.350 -14.516 1.00 92.62 403 ASN A O 1
ATOM 3192 N N . ASP A 1 404 ? -14.974 3.658 -13.170 1.00 95.19 404 ASP A N 1
ATOM 3193 C CA . ASP A 1 404 ? -13.605 3.491 -13.684 1.00 95.19 404 ASP A CA 1
ATOM 3194 C C . ASP A 1 404 ? -12.736 4.761 -13.570 1.00 95.19 404 ASP A C 1
ATOM 3196 O O . ASP A 1 404 ? -11.775 4.977 -14.307 1.00 95.19 404 ASP A O 1
ATOM 3200 N N . GLN A 1 405 ? -13.045 5.589 -12.566 1.00 95.00 405 GLN A N 1
ATOM 3201 C CA . GLN A 1 405 ? -12.248 6.742 -12.145 1.00 95.00 405 GLN A CA 1
ATOM 3202 C C . GLN A 1 405 ? -11.703 6.539 -10.731 1.00 95.00 405 GLN A C 1
ATOM 3204 O O . GLN A 1 405 ? -12.363 5.941 -9.872 1.00 95.00 405 GLN A O 1
ATOM 3209 N N . VAL A 1 406 ? -10.512 7.085 -10.473 1.00 96.69 406 VAL A N 1
ATOM 3210 C CA . VAL A 1 406 ? -9.835 6.979 -9.173 1.00 96.69 406 VAL A CA 1
ATOM 3211 C C . VAL A 1 406 ? -10.000 8.272 -8.386 1.00 96.69 406 VAL A C 1
ATOM 3213 O O . VAL A 1 406 ? -9.545 9.328 -8.817 1.00 96.69 406 VAL A O 1
ATOM 3216 N N . LEU A 1 407 ? -10.630 8.180 -7.219 1.00 95.94 407 LEU A N 1
ATOM 3217 C CA . LEU A 1 407 ? -10.814 9.273 -6.270 1.00 95.94 407 LEU A CA 1
ATOM 3218 C C . LEU A 1 407 ? -9.722 9.205 -5.194 1.00 95.94 407 LEU A C 1
ATOM 3220 O O . LEU A 1 407 ? -9.571 8.173 -4.543 1.00 95.94 407 LEU A O 1
ATOM 3224 N N . ALA A 1 408 ? -8.989 10.294 -4.970 1.00 96.69 408 ALA A N 1
ATOM 3225 C CA . ALA A 1 408 ? -8.152 10.457 -3.786 1.00 96.69 408 ALA A CA 1
ATOM 3226 C C . ALA A 1 408 ? -8.969 11.107 -2.659 1.00 96.69 408 ALA A C 1
ATOM 3228 O O . ALA A 1 408 ? -9.535 12.189 -2.830 1.00 96.69 408 ALA A O 1
ATOM 3229 N N . LEU A 1 409 ? -9.009 10.457 -1.496 1.00 95.62 409 LEU A N 1
ATOM 3230 C CA . LEU A 1 409 ? -9.632 10.959 -0.273 1.00 95.62 409 LEU A CA 1
ATOM 3231 C C . LEU A 1 409 ? -8.580 11.037 0.840 1.00 95.62 409 LEU A C 1
ATOM 3233 O O . LEU A 1 409 ? -7.873 10.066 1.095 1.00 95.62 409 LEU A O 1
ATOM 3237 N N . ASP A 1 410 ? -8.457 12.176 1.518 1.00 95.19 410 ASP A N 1
ATOM 3238 C CA . ASP A 1 410 ? -7.542 12.315 2.662 1.00 95.19 410 ASP A CA 1
ATOM 3239 C C . ASP A 1 410 ? -8.003 11.425 3.836 1.00 95.19 410 ASP A C 1
ATOM 3241 O O . ASP A 1 410 ? -9.174 11.459 4.230 1.00 95.19 410 ASP A O 1
ATOM 3245 N N . LYS A 1 411 ? -7.080 10.656 4.436 1.00 94.75 411 LYS A N 1
ATOM 3246 C CA . LYS A 1 411 ? -7.322 9.840 5.640 1.00 94.75 411 LYS A CA 1
ATOM 3247 C C . LYS A 1 411 ? -7.907 10.653 6.807 1.00 94.75 411 LYS A C 1
ATOM 3249 O O . LYS A 1 411 ? -8.564 10.070 7.667 1.00 94.75 411 LYS A O 1
ATOM 3254 N N . ARG A 1 412 ? -7.742 11.982 6.837 1.00 93.12 412 ARG A N 1
ATOM 3255 C CA . ARG A 1 412 ? -8.379 12.889 7.814 1.00 93.12 412 ARG A CA 1
ATOM 3256 C C . ARG A 1 412 ? -9.911 12.868 7.787 1.00 93.12 412 ARG A C 1
ATOM 3258 O O . ARG A 1 412 ? -10.526 13.114 8.821 1.00 93.12 412 ARG A O 1
ATOM 3265 N N . TYR A 1 413 ? -10.540 12.539 6.655 1.00 94.62 413 TYR A N 1
ATOM 3266 C CA . TYR A 1 413 ? -11.993 12.321 6.603 1.00 94.62 413 TYR A CA 1
ATOM 3267 C C . TYR A 1 413 ? -12.421 11.006 7.275 1.00 94.62 413 TYR A C 1
ATOM 3269 O O . TYR A 1 413 ? -13.583 10.859 7.639 1.00 94.62 413 TYR A O 1
ATOM 3277 N N . LEU A 1 414 ? -11.488 10.077 7.485 1.00 94.50 414 LEU A N 1
ATOM 3278 C CA . LEU A 1 414 ? -11.697 8.751 8.066 1.00 94.50 414 LEU A CA 1
ATOM 3279 C C . LEU A 1 414 ? -10.943 8.618 9.405 1.00 94.50 414 LEU A C 1
ATOM 3281 O O . LEU A 1 414 ? -10.252 7.629 9.637 1.00 94.50 414 LEU A O 1
ATOM 3285 N N . ASP A 1 415 ? -11.003 9.626 10.280 1.00 94.31 415 ASP A N 1
ATOM 3286 C CA . ASP A 1 415 ? -10.497 9.543 11.665 1.00 94.31 415 ASP A CA 1
ATOM 3287 C C . ASP A 1 415 ? -11.649 9.104 12.594 1.00 94.31 415 ASP A C 1
ATOM 3289 O O . ASP A 1 415 ? -12.673 9.779 12.609 1.00 94.31 415 ASP A O 1
ATOM 3293 N N . PRO A 1 416 ? -11.540 8.011 13.374 1.00 94.25 416 PRO A N 1
ATOM 3294 C CA . PRO A 1 416 ? -12.626 7.513 14.228 1.00 94.25 416 PRO A CA 1
ATOM 3295 C C . PRO A 1 416 ? -12.955 8.407 15.438 1.00 94.25 416 PRO A C 1
ATOM 3297 O O . PRO A 1 416 ? -13.763 8.031 16.283 1.00 94.25 416 PRO A O 1
ATOM 3300 N N . ARG A 1 417 ? -12.298 9.565 15.576 1.00 91.44 417 ARG A N 1
ATOM 3301 C CA . ARG A 1 417 ? -12.569 10.562 16.622 1.00 91.44 417 ARG A CA 1
ATOM 3302 C C . ARG A 1 417 ? -13.417 11.734 16.117 1.00 91.44 417 ARG A C 1
ATOM 3304 O O . ARG A 1 417 ? -13.578 12.711 16.843 1.00 91.44 417 ARG A O 1
ATOM 3311 N N . ARG A 1 418 ? -13.939 11.693 14.883 1.00 93.62 418 ARG A N 1
ATOM 3312 C CA . ARG A 1 418 ? -14.795 12.770 14.358 1.00 93.62 418 ARG A CA 1
ATOM 3313 C C . ARG A 1 418 ? -16.118 12.789 15.128 1.00 93.62 418 ARG A C 1
ATOM 3315 O O . ARG A 1 418 ? -16.944 11.889 14.987 1.00 93.62 418 ARG A O 1
ATOM 3322 N N . SER A 1 419 ? -16.331 13.837 15.918 1.00 92.06 419 SER A N 1
ATOM 3323 C CA . SER A 1 419 ? -17.574 14.117 16.643 1.00 92.06 419 SER A CA 1
ATOM 3324 C C . SER A 1 419 ? -18.419 15.164 15.902 1.00 92.06 419 SER A C 1
ATOM 3326 O O . SER A 1 419 ? -17.893 15.943 15.107 1.00 92.06 419 SER A O 1
ATOM 3328 N N . LEU A 1 420 ? -19.740 15.193 16.127 1.00 92.56 420 LEU A N 1
ATOM 3329 C CA . LEU A 1 420 ? -20.642 16.173 15.488 1.00 92.56 420 LEU A CA 1
ATOM 3330 C C . LEU A 1 420 ? -20.297 17.618 15.888 1.00 92.56 420 LEU A C 1
ATOM 3332 O O . LEU A 1 420 ? -20.263 18.512 15.048 1.00 92.56 420 LEU A O 1
ATOM 3336 N N . ASN A 1 421 ? -20.000 17.826 17.172 1.00 93.31 421 ASN A N 1
ATOM 3337 C CA . ASN A 1 421 ? -19.632 19.115 17.749 1.00 93.31 421 ASN A CA 1
ATOM 3338 C C . ASN A 1 421 ? -18.236 19.015 18.385 1.00 93.31 421 ASN A C 1
ATOM 3340 O O . ASN A 1 421 ? -18.151 18.843 19.602 1.00 93.31 421 ASN A O 1
ATOM 3344 N N . PRO A 1 422 ? -17.148 19.112 17.597 1.00 91.19 422 PRO A N 1
ATOM 3345 C CA . PRO A 1 422 ? -15.803 19.018 18.142 1.00 91.19 422 PRO A CA 1
ATOM 3346 C C . PRO A 1 422 ? -15.500 20.197 19.070 1.00 91.19 422 PRO A C 1
ATOM 3348 O O . PRO A 1 422 ? -15.869 21.355 18.810 1.00 91.19 422 PRO A O 1
ATOM 3351 N N . THR A 1 423 ? -14.812 19.881 20.161 1.00 92.00 423 THR A N 1
ATOM 3352 C CA . THR A 1 423 ? -14.302 20.834 21.146 1.00 92.00 423 THR A CA 1
ATOM 3353 C C . THR A 1 423 ? -13.291 21.794 20.512 1.00 92.00 423 THR A C 1
ATOM 3355 O O . THR A 1 423 ? -12.795 21.578 19.405 1.00 92.00 423 THR A O 1
ATOM 3358 N N . GLN A 1 424 ? -12.975 22.892 21.203 1.00 90.69 424 GLN A N 1
ATOM 3359 C CA . GLN A 1 424 ? -11.971 23.842 20.712 1.00 90.69 424 GLN A CA 1
ATOM 3360 C C . GLN A 1 424 ? -10.590 23.182 20.557 1.00 90.69 424 GLN A C 1
ATOM 3362 O O . GLN A 1 424 ? -9.919 23.403 19.554 1.00 90.69 424 GLN A O 1
ATOM 3367 N N . ALA A 1 425 ? -10.223 22.308 21.496 1.00 88.69 425 ALA A N 1
ATOM 3368 C CA . ALA A 1 425 ? -8.982 21.545 21.469 1.00 88.69 425 ALA A CA 1
ATOM 3369 C C . ALA A 1 425 ? -8.927 20.598 20.245 1.00 88.69 425 ALA A C 1
ATOM 3371 O O . ALA A 1 425 ? -7.982 20.637 19.460 1.00 88.69 425 ALA A O 1
ATOM 3372 N N . GLU A 1 426 ? -9.986 19.822 19.991 1.00 89.88 426 GLU A N 1
ATOM 3373 C CA . GLU A 1 426 ? -10.084 18.945 18.807 1.00 89.88 426 GLU A CA 1
ATOM 3374 C C . GLU A 1 426 ? -10.039 19.718 17.474 1.00 89.88 426 GLU A C 1
ATOM 3376 O O . GLU A 1 426 ? -9.485 19.231 16.485 1.00 89.88 426 GLU A O 1
ATOM 3381 N N . LYS A 1 427 ? -10.585 20.942 17.435 1.00 90.12 427 LYS A N 1
ATOM 3382 C CA . LYS A 1 427 ? -10.485 21.838 16.268 1.00 90.12 427 LYS A CA 1
ATOM 3383 C C . LYS A 1 427 ? -9.060 22.340 16.041 1.00 90.12 427 LYS A C 1
ATOM 3385 O O . LYS A 1 427 ? -8.660 22.479 14.888 1.00 90.12 427 LYS A O 1
ATOM 3390 N N . GLU A 1 428 ? -8.295 22.576 17.104 1.00 88.88 428 GLU A N 1
ATOM 3391 C CA . GLU A 1 428 ? -6.877 22.955 17.033 1.00 88.88 428 GLU A CA 1
ATOM 3392 C C . GLU A 1 428 ? -5.987 21.783 16.578 1.00 88.88 428 GLU A C 1
ATOM 3394 O O . GLU A 1 428 ? -5.044 22.001 15.819 1.00 88.88 428 GLU A O 1
ATOM 3399 N N . GLU A 1 429 ? -6.349 20.534 16.901 1.00 87.25 429 GLU A N 1
ATOM 3400 C CA . GLU A 1 429 ? -5.760 19.327 16.284 1.00 87.25 429 GLU A CA 1
ATOM 3401 C C . GLU A 1 429 ? -6.159 19.160 14.796 1.00 87.25 429 GLU A C 1
ATOM 3403 O O . GLU A 1 429 ? -5.585 18.359 14.057 1.00 87.25 429 GLU A O 1
ATOM 3408 N N . GLY A 1 430 ? -7.154 19.919 14.325 1.00 89.44 430 GLY A N 1
ATOM 3409 C CA . GLY A 1 430 ? -7.652 19.862 12.954 1.00 89.44 430 GLY A CA 1
ATOM 3410 C C . GLY A 1 430 ? -8.590 18.683 12.677 1.00 89.44 430 GLY A C 1
ATOM 3411 O O . GLY A 1 430 ? -8.644 18.222 11.527 1.00 89.44 430 GLY A O 1
ATOM 3412 N N . ILE A 1 431 ? -9.319 18.196 13.690 1.00 92.00 431 ILE A N 1
ATOM 3413 C CA . ILE A 1 431 ? -10.388 17.201 13.519 1.00 92.00 431 ILE A CA 1
ATOM 3414 C C . ILE A 1 431 ? -11.554 17.836 12.752 1.00 92.00 431 ILE A C 1
ATOM 3416 O O . ILE A 1 431 ? -12.091 18.881 13.120 1.00 92.00 431 ILE A O 1
ATOM 3420 N N . ILE A 1 432 ? -11.951 17.184 11.659 1.00 93.25 432 ILE A N 1
ATOM 3421 C CA . ILE A 1 432 ? -13.068 17.610 10.813 1.00 93.25 432 ILE A CA 1
ATOM 3422 C C . ILE A 1 432 ? -14.375 17.188 11.511 1.00 93.25 432 ILE A C 1
ATOM 3424 O O . ILE A 1 432 ? -14.504 16.000 11.815 1.00 93.25 432 ILE A O 1
ATOM 3428 N N . PRO A 1 433 ? -15.361 18.080 11.743 1.00 93.31 433 PRO A N 1
ATOM 3429 C CA . PRO A 1 433 ? -16.631 17.700 12.372 1.00 93.31 433 PRO A CA 1
ATOM 3430 C C . PRO A 1 433 ? -17.298 16.560 11.600 1.00 93.31 433 PRO A C 1
ATOM 3432 O O . PRO A 1 433 ? -17.180 16.498 10.375 1.00 93.31 433 PRO A O 1
ATOM 3435 N N . LEU A 1 434 ? -17.957 15.637 12.299 1.00 93.81 434 LEU A N 1
ATOM 3436 C CA . LEU A 1 434 ? -18.626 14.489 11.689 1.00 93.81 434 LEU A CA 1
ATOM 3437 C C . LEU A 1 434 ? -19.705 14.955 10.703 1.00 93.81 434 LEU A C 1
ATOM 3439 O O . LEU A 1 434 ? -20.498 15.844 10.998 1.00 93.81 434 LEU A O 1
ATOM 3443 N N . THR A 1 435 ? -19.710 14.333 9.529 1.00 91.19 435 THR A N 1
ATOM 3444 C CA . THR A 1 435 ? -20.680 14.543 8.453 1.00 91.19 435 THR A CA 1
ATOM 3445 C C . THR A 1 435 ? -21.261 13.191 8.074 1.00 91.19 435 THR A C 1
ATOM 3447 O O . THR A 1 435 ? -20.501 12.226 7.985 1.00 91.19 435 THR A O 1
ATOM 3450 N N . ASP A 1 436 ? -22.568 13.125 7.814 1.00 83.38 436 ASP A N 1
ATOM 3451 C CA . ASP A 1 436 ? -23.270 11.865 7.523 1.00 83.38 436 ASP A CA 1
ATOM 3452 C C . ASP A 1 436 ? -22.613 11.089 6.369 1.00 83.38 436 ASP A C 1
ATOM 3454 O O . ASP A 1 436 ? -22.398 9.881 6.450 1.00 83.38 436 ASP A O 1
ATOM 3458 N N . THR A 1 437 ? -22.247 11.801 5.301 1.00 91.69 437 THR A N 1
ATOM 3459 C CA . THR A 1 437 ? -21.580 11.249 4.117 1.00 91.69 437 THR A CA 1
ATOM 3460 C C . THR A 1 437 ? -20.143 11.744 3.996 1.00 91.69 437 THR A C 1
ATOM 3462 O O . THR A 1 437 ? -19.825 12.886 4.353 1.00 91.69 437 THR A O 1
ATOM 3465 N N . LEU A 1 438 ? -19.276 10.917 3.411 1.00 93.69 438 LEU A N 1
ATOM 3466 C CA . LEU A 1 438 ? -17.951 11.343 2.956 1.00 93.69 438 LEU A CA 1
ATOM 3467 C C . LEU A 1 438 ? -18.079 12.293 1.748 1.00 93.69 438 LEU A C 1
ATOM 3469 O O . LEU A 1 438 ? -18.862 12.014 0.837 1.00 93.69 438 LEU A O 1
ATOM 3473 N N . PRO A 1 439 ? -17.328 13.410 1.704 1.00 91.62 439 PRO A N 1
ATOM 3474 C CA . PRO A 1 439 ? -17.420 14.361 0.605 1.00 91.62 439 PRO A CA 1
ATOM 3475 C C . PRO A 1 439 ? -16.738 13.823 -0.657 1.00 91.62 439 PRO A C 1
ATOM 3477 O O . PRO A 1 439 ? -15.585 13.395 -0.623 1.00 91.62 439 PRO A O 1
ATOM 3480 N N . ILE A 1 440 ? -17.426 13.926 -1.794 1.00 91.12 440 ILE A N 1
ATOM 3481 C CA . ILE A 1 440 ? -16.820 13.734 -3.115 1.00 91.12 440 ILE A CA 1
ATOM 3482 C C . ILE A 1 440 ? -16.457 15.104 -3.661 1.00 91.12 440 ILE A C 1
ATOM 3484 O O . ILE A 1 440 ? -17.328 15.927 -3.939 1.00 91.12 440 ILE A O 1
ATOM 3488 N N . ILE A 1 441 ? -15.161 15.338 -3.826 1.00 92.06 441 ILE A N 1
ATOM 3489 C CA . ILE A 1 441 ? -14.624 16.588 -4.351 1.00 92.06 441 ILE A CA 1
ATOM 3490 C C . ILE A 1 441 ? -14.226 16.318 -5.809 1.00 92.06 441 ILE A C 1
ATOM 3492 O O . ILE A 1 441 ? -13.298 15.545 -6.031 1.00 92.06 441 ILE A O 1
ATOM 3496 N N . PRO A 1 442 ? -14.866 16.933 -6.824 1.00 92.06 442 PRO A N 1
ATOM 3497 C CA . PRO A 1 442 ? -14.539 16.665 -8.230 1.00 92.06 442 PRO A CA 1
ATOM 3498 C C . PRO A 1 442 ? -13.063 16.909 -8.589 1.00 92.06 442 PRO A C 1
ATOM 3500 O O . PRO A 1 442 ? -12.517 16.254 -9.469 1.00 92.06 442 PRO A O 1
ATOM 3503 N N . GLN A 1 443 ? -12.397 17.815 -7.869 1.00 92.06 443 GLN A N 1
ATOM 3504 C CA . GLN A 1 443 ? -10.970 18.110 -8.026 1.00 92.06 443 GLN A CA 1
ATOM 3505 C C . GLN A 1 443 ? -10.037 17.020 -7.470 1.00 92.06 443 GLN A C 1
ATOM 3507 O O . GLN A 1 443 ? -8.856 17.035 -7.800 1.00 92.06 443 GLN A O 1
ATOM 3512 N N . SER A 1 444 ? -10.523 16.084 -6.642 1.00 93.38 444 SER A N 1
ATOM 3513 C CA . SER A 1 444 ? -9.703 14.994 -6.092 1.00 93.38 444 SER A CA 1
ATOM 3514 C C . SER A 1 444 ? -9.784 13.691 -6.898 1.00 93.38 444 SER A C 1
ATOM 3516 O O . SER A 1 444 ? -9.206 12.680 -6.495 1.00 93.38 444 SER A O 1
ATOM 3518 N N . TYR A 1 445 ? -10.436 13.701 -8.069 1.00 95.31 445 TYR A N 1
ATOM 3519 C CA . TYR A 1 445 ? -10.291 12.625 -9.050 1.00 95.31 445 TYR A CA 1
ATOM 3520 C C . TYR A 1 445 ? -8.906 12.670 -9.701 1.00 95.31 445 TYR A C 1
ATOM 3522 O O . TYR A 1 445 ? -8.589 13.554 -10.496 1.00 95.31 445 TYR A O 1
ATOM 3530 N N . VAL A 1 446 ? -8.105 11.657 -9.384 1.00 95.31 446 VAL A N 1
ATOM 3531 C CA . VAL A 1 446 ? -6.718 11.452 -9.820 1.00 95.31 446 VAL A CA 1
ATOM 3532 C C . VAL A 1 446 ? -6.604 11.245 -11.331 1.00 95.31 446 VAL A C 1
ATOM 3534 O O . VAL A 1 446 ? -5.607 11.631 -11.935 1.00 95.31 446 VAL A O 1
ATOM 3537 N N . THR A 1 447 ? -7.618 10.638 -11.948 1.00 93.81 447 THR A N 1
ATOM 3538 C CA . THR A 1 447 ? -7.659 10.412 -13.401 1.00 93.81 447 THR A CA 1
ATOM 3539 C C . THR A 1 447 ? -8.246 11.602 -14.170 1.00 93.81 447 THR A C 1
ATOM 3541 O O . THR A 1 447 ? -8.289 11.573 -15.397 1.00 93.81 447 THR A O 1
ATOM 3544 N N . HIS A 1 448 ? -8.679 12.667 -13.482 1.00 91.00 448 HIS A N 1
ATOM 3545 C CA . HIS A 1 448 ? -9.355 13.828 -14.066 1.00 91.00 448 HIS A CA 1
ATOM 3546 C C . HIS A 1 448 ? -10.525 13.427 -14.991 1.00 91.00 448 HIS A C 1
ATOM 3548 O O . HIS A 1 448 ? -11.518 12.868 -14.526 1.00 91.00 448 HIS A O 1
ATOM 3554 N N . ASN A 1 449 ? -10.425 13.712 -16.293 1.00 91.06 449 ASN A N 1
ATOM 3555 C CA . ASN A 1 449 ? -11.406 13.347 -17.319 1.00 91.06 449 ASN A CA 1
ATOM 3556 C C . ASN A 1 449 ? -11.166 11.960 -17.942 1.00 91.06 449 ASN A C 1
ATOM 3558 O O . ASN A 1 449 ? -12.020 11.480 -18.686 1.00 91.06 449 ASN A O 1
ATOM 3562 N N . LEU A 1 450 ? -10.025 11.327 -17.666 1.00 92.44 450 LEU A N 1
ATOM 3563 C CA . LEU A 1 450 ? -9.696 9.999 -18.166 1.00 92.44 450 LEU A CA 1
ATOM 3564 C C . LEU A 1 450 ? -10.388 8.935 -17.305 1.00 92.44 450 LEU A C 1
ATOM 3566 O O . LEU A 1 450 ? -10.462 9.042 -16.074 1.00 92.44 450 LEU A O 1
ATOM 3570 N N . LYS A 1 451 ? -10.886 7.896 -17.969 1.00 93.56 451 LYS A N 1
ATOM 3571 C CA . LYS A 1 451 ? -11.370 6.663 -17.346 1.00 93.56 451 LYS A CA 1
ATOM 3572 C C . LYS A 1 451 ? -10.361 5.557 -17.619 1.00 93.56 451 LYS A C 1
ATOM 3574 O O . LYS A 1 451 ? -9.697 5.573 -18.650 1.00 93.56 451 LYS A O 1
ATOM 3579 N N . VAL A 1 452 ? -10.225 4.636 -16.675 1.00 95.12 452 VAL A N 1
ATOM 3580 C CA . VAL A 1 452 ? -9.334 3.476 -16.765 1.00 95.12 452 VAL A CA 1
ATOM 3581 C C . VAL A 1 452 ? -10.230 2.256 -16.897 1.00 95.12 452 VAL A C 1
ATOM 3583 O O . VAL A 1 452 ? -10.540 1.609 -15.898 1.00 95.12 452 VAL A O 1
ATOM 3586 N N . GLU A 1 453 ? -10.728 2.013 -18.111 1.00 94.44 453 GLU A N 1
ATOM 3587 C CA . GLU A 1 453 ? -11.846 1.095 -18.351 1.00 94.44 453 GLU A CA 1
ATOM 3588 C C . GLU A 1 453 ? -11.579 -0.298 -17.761 1.00 94.44 453 GLU A C 1
ATOM 3590 O O . GLU A 1 453 ? -10.491 -0.873 -17.902 1.00 94.44 453 GLU A O 1
ATOM 3595 N N . GLY A 1 454 ? -12.575 -0.840 -17.054 1.00 93.69 454 GLY A N 1
ATOM 3596 C CA . GLY A 1 454 ? -12.457 -2.115 -16.351 1.00 93.69 454 GLY A CA 1
ATOM 3597 C C . GLY A 1 454 ? -11.358 -2.122 -15.283 1.00 93.69 454 GLY A C 1
ATOM 3598 O O . GLY A 1 454 ? -10.551 -3.053 -15.260 1.00 93.69 454 GLY A O 1
ATOM 3599 N N . LEU A 1 455 ? -11.309 -1.100 -14.421 1.00 95.38 455 LEU A N 1
ATOM 3600 C CA . LEU A 1 455 ? -10.314 -0.916 -13.362 1.00 95.38 455 LEU A CA 1
ATOM 3601 C C . LEU A 1 455 ? -10.246 -2.138 -12.431 1.00 95.38 455 LEU A C 1
ATOM 3603 O O . LEU A 1 455 ? -11.220 -2.483 -11.762 1.00 95.38 455 LEU A O 1
ATOM 3607 N N . ARG A 1 456 ? -9.069 -2.773 -12.356 1.00 94.25 456 ARG A N 1
ATOM 3608 C CA . ARG A 1 456 ? -8.814 -3.974 -11.536 1.00 94.25 456 ARG A CA 1
ATOM 3609 C C . ARG A 1 456 ? -7.999 -3.687 -10.285 1.00 94.25 456 ARG A C 1
ATOM 3611 O O . ARG A 1 456 ? -8.182 -4.359 -9.277 1.00 94.25 456 ARG A O 1
ATOM 3618 N N . GLY A 1 457 ? -7.072 -2.733 -10.342 1.00 94.38 457 GLY A N 1
ATOM 3619 C CA . GLY A 1 457 ? -6.162 -2.500 -9.228 1.00 94.38 457 GLY A CA 1
ATOM 3620 C C . GLY A 1 457 ? -5.394 -1.188 -9.289 1.00 94.38 457 GLY A C 1
ATOM 3621 O O . GLY A 1 457 ? -5.250 -0.555 -10.335 1.00 94.38 457 GLY A O 1
ATOM 3622 N N . ILE A 1 458 ? -4.895 -0.796 -8.116 1.00 96.50 458 ILE A N 1
ATOM 3623 C CA . ILE A 1 458 ? -4.141 0.436 -7.884 1.00 96.50 458 ILE A CA 1
ATOM 3624 C C . ILE A 1 458 ? -2.864 0.077 -7.118 1.00 96.50 458 ILE A C 1
ATOM 3626 O O . ILE A 1 458 ? -2.911 -0.473 -6.016 1.00 96.50 458 ILE A O 1
ATOM 3630 N N . VAL A 1 459 ? -1.710 0.400 -7.694 1.00 94.56 459 VAL A N 1
ATOM 3631 C CA . VAL A 1 459 ? -0.385 0.220 -7.095 1.00 94.56 459 VAL A CA 1
ATOM 3632 C C . VAL A 1 459 ? 0.223 1.588 -6.825 1.00 94.56 459 VAL A C 1
ATOM 3634 O O . VAL A 1 459 ? 0.163 2.498 -7.646 1.00 94.56 459 VAL A O 1
ATOM 3637 N N . THR A 1 460 ? 0.815 1.726 -5.645 1.00 95.50 460 THR A N 1
ATOM 3638 C CA . THR A 1 460 ? 1.449 2.951 -5.158 1.00 95.50 460 THR A CA 1
ATOM 3639 C C . THR A 1 460 ? 2.892 2.651 -4.787 1.00 95.50 460 THR A C 1
ATOM 3641 O O . THR A 1 460 ? 3.159 1.654 -4.111 1.00 95.50 460 THR A O 1
ATOM 3644 N N . LEU A 1 461 ? 3.817 3.498 -5.239 1.00 93.88 461 LEU A N 1
ATOM 3645 C CA . LEU A 1 461 ? 5.251 3.379 -4.981 1.00 93.88 461 LEU A CA 1
ATOM 3646 C C . LEU A 1 461 ? 5.836 4.739 -4.573 1.00 93.88 461 LEU A C 1
ATOM 3648 O O . LEU A 1 461 ? 5.481 5.751 -5.175 1.00 93.88 461 LEU A O 1
ATOM 3652 N N . PRO A 1 462 ? 6.771 4.790 -3.613 1.00 94.06 462 PRO A N 1
ATOM 3653 C CA . PRO A 1 462 ? 7.408 6.041 -3.213 1.00 94.06 462 PRO A CA 1
ATOM 3654 C C . PRO A 1 462 ? 8.309 6.604 -4.320 1.00 94.06 462 PRO A C 1
ATOM 3656 O O . PRO A 1 462 ? 8.993 5.846 -5.020 1.00 94.06 462 PRO A O 1
ATOM 3659 N N . ALA A 1 463 ? 8.343 7.929 -4.472 1.00 92.69 463 ALA A N 1
ATOM 3660 C CA . ALA A 1 463 ? 9.413 8.617 -5.197 1.00 92.69 463 ALA A CA 1
ATOM 3661 C C . ALA A 1 463 ? 10.681 8.720 -4.315 1.00 92.69 463 ALA A C 1
ATOM 3663 O O . ALA A 1 463 ? 10.742 8.122 -3.239 1.00 92.69 463 ALA A O 1
ATOM 3664 N N . LYS A 1 464 ? 11.721 9.437 -4.767 1.00 91.75 464 LYS A N 1
ATOM 3665 C CA . LYS A 1 464 ? 12.861 9.793 -3.895 1.00 91.75 464 LYS A CA 1
ATOM 3666 C C . LYS A 1 464 ? 12.537 11.028 -3.043 1.00 91.75 464 LYS A C 1
ATOM 3668 O O . LYS A 1 464 ? 13.014 11.124 -1.916 1.00 91.75 464 LYS A O 1
ATOM 3673 N N . LEU A 1 465 ? 11.740 11.949 -3.589 1.00 92.88 465 LEU A N 1
ATOM 3674 C CA . LEU A 1 465 ? 11.092 13.017 -2.829 1.00 92.88 465 LEU A CA 1
ATOM 3675 C C . LEU A 1 465 ? 10.020 12.415 -1.911 1.00 92.88 465 LEU A C 1
ATOM 3677 O O . LEU A 1 465 ? 9.290 11.509 -2.310 1.00 92.88 465 LEU A O 1
ATOM 3681 N N . GLU A 1 466 ? 9.929 12.914 -0.684 1.00 93.94 466 GLU A N 1
ATOM 3682 C CA . GLU A 1 466 ? 9.012 12.408 0.337 1.00 93.94 466 GLU A CA 1
ATOM 3683 C C . GLU A 1 466 ? 7.596 12.959 0.159 1.00 93.94 466 GLU A C 1
ATOM 3685 O O . GLU A 1 466 ? 6.627 12.283 0.504 1.00 93.94 466 GLU A O 1
ATOM 3690 N N . SER A 1 467 ? 7.455 14.154 -0.418 1.00 94.25 467 SER A N 1
ATOM 3691 C CA . SER A 1 467 ? 6.147 14.761 -0.679 1.00 94.25 467 SER A CA 1
ATOM 3692 C C . SER A 1 467 ? 5.338 14.048 -1.770 1.00 94.25 467 SER A C 1
ATOM 3694 O O . SER A 1 467 ? 4.127 14.256 -1.863 1.00 94.25 467 SER A O 1
ATOM 3696 N N . THR A 1 468 ? 5.985 13.206 -2.589 1.00 94.75 468 THR A N 1
ATOM 3697 C CA . THR A 1 468 ? 5.401 12.612 -3.800 1.00 94.75 468 THR A CA 1
ATOM 3698 C C . THR A 1 468 ? 5.342 11.083 -3.767 1.00 94.75 468 THR A C 1
ATOM 3700 O O . THR A 1 468 ? 6.217 10.381 -3.256 1.00 94.75 468 THR A O 1
ATOM 3703 N N . THR A 1 469 ? 4.287 10.547 -4.371 1.00 95.38 469 THR A N 1
ATOM 3704 C CA . THR A 1 469 ? 4.071 9.118 -4.596 1.00 95.38 469 THR A CA 1
ATOM 3705 C C . THR A 1 469 ? 3.706 8.886 -6.060 1.00 95.38 469 THR A C 1
ATOM 3707 O O . THR A 1 469 ? 3.085 9.730 -6.707 1.00 95.38 469 THR A O 1
ATOM 3710 N N . LEU A 1 470 ? 4.102 7.740 -6.598 1.00 95.19 470 LEU A N 1
ATOM 3711 C CA . LEU A 1 470 ? 3.799 7.320 -7.959 1.00 95.19 470 LEU A CA 1
ATOM 3712 C C . LEU A 1 470 ? 2.607 6.363 -7.906 1.00 95.19 470 LEU A C 1
ATOM 3714 O O . LEU A 1 470 ? 2.679 5.322 -7.246 1.00 95.19 470 LEU A O 1
ATOM 3718 N N . ALA A 1 471 ? 1.520 6.715 -8.588 1.00 95.81 471 ALA A N 1
ATOM 3719 C CA . ALA A 1 471 ? 0.300 5.923 -8.663 1.00 95.81 471 ALA A CA 1
ATOM 3720 C C . ALA A 1 471 ? 0.174 5.286 -10.053 1.00 95.81 471 ALA A C 1
ATOM 3722 O O . ALA A 1 471 ? 0.153 5.979 -11.069 1.00 95.81 471 ALA A O 1
ATOM 3723 N N . PHE A 1 472 ? 0.078 3.959 -10.085 1.00 95.75 472 PHE A N 1
ATOM 3724 C CA . PHE A 1 472 ? -0.151 3.163 -11.285 1.00 95.75 472 PHE A CA 1
ATOM 3725 C C . PHE A 1 472 ? -1.465 2.399 -11.142 1.00 95.75 472 PHE A C 1
ATOM 3727 O O . PHE A 1 472 ? -1.647 1.628 -10.200 1.00 95.75 472 PHE A O 1
ATOM 3734 N N . THR A 1 473 ? -2.390 2.615 -12.066 1.00 96.00 473 THR A N 1
ATOM 3735 C CA . THR A 1 473 ? -3.740 2.046 -12.036 1.00 96.00 473 THR A CA 1
ATOM 3736 C C . THR A 1 473 ? -3.952 1.248 -13.311 1.00 96.00 473 THR A C 1
ATOM 3738 O O . THR A 1 473 ? -3.677 1.755 -14.400 1.00 96.00 473 THR A O 1
ATOM 3741 N N . TYR A 1 474 ? -4.423 0.011 -13.184 1.00 94.88 474 TYR A N 1
ATOM 3742 C CA . TYR A 1 474 ? -4.527 -0.918 -14.306 1.00 94.88 474 TYR A CA 1
ATOM 3743 C C . TYR A 1 474 ? -5.900 -1.592 -14.360 1.00 94.88 474 TYR A C 1
ATOM 3745 O O . TYR A 1 474 ? -6.485 -1.952 -13.333 1.00 94.88 474 TYR A O 1
ATOM 3753 N N . GLY A 1 475 ? -6.393 -1.789 -15.578 1.00 93.44 475 GLY A N 1
ATOM 3754 C CA . GLY A 1 475 ? -7.659 -2.442 -15.886 1.00 93.44 475 GLY A CA 1
ATOM 3755 C C . GLY A 1 475 ? -7.573 -3.182 -17.218 1.00 93.44 475 GLY A C 1
ATOM 3756 O O . GLY A 1 475 ? -6.762 -4.103 -17.368 1.00 93.44 475 GLY A O 1
ATOM 3757 N N . VAL A 1 476 ? -8.406 -2.774 -18.174 1.00 93.38 476 VAL A N 1
ATOM 3758 C CA . VAL A 1 476 ? -8.137 -2.934 -19.612 1.00 93.38 476 VAL A CA 1
ATOM 3759 C C . VAL A 1 476 ? -7.085 -1.906 -20.034 1.00 93.38 476 VAL A C 1
ATOM 3761 O O . VAL A 1 476 ? -6.078 -2.274 -20.637 1.00 93.38 476 VAL A O 1
ATOM 3764 N N . ASP A 1 477 ? -7.274 -0.654 -19.615 1.00 94.00 477 ASP A N 1
ATOM 3765 C CA . ASP A 1 477 ? -6.326 0.438 -19.830 1.00 94.00 477 ASP A CA 1
ATOM 3766 C C . ASP A 1 477 ? -5.271 0.530 -18.718 1.00 94.00 477 ASP A C 1
ATOM 3768 O O . ASP A 1 477 ? -5.439 0.013 -17.606 1.00 94.00 477 ASP A O 1
ATOM 3772 N N . LEU A 1 478 ? -4.170 1.222 -19.017 1.00 93.81 478 LEU A N 1
ATOM 3773 C CA . LEU A 1 478 ? -3.092 1.525 -18.078 1.00 93.81 478 LEU A CA 1
ATOM 3774 C C . LEU A 1 478 ? -2.981 3.040 -17.902 1.00 93.81 478 LEU A C 1
ATOM 3776 O O . LEU A 1 478 ? -2.820 3.770 -18.878 1.00 93.81 478 LEU A O 1
ATOM 3780 N N . PHE A 1 479 ? -3.001 3.509 -16.657 1.00 95.06 479 PHE A N 1
ATOM 3781 C CA . PHE A 1 479 ? -2.814 4.919 -16.325 1.00 95.06 479 PHE A CA 1
ATOM 3782 C C . PHE A 1 479 ? -1.762 5.077 -15.224 1.00 95.06 479 PHE A C 1
ATOM 3784 O O . PHE A 1 479 ? -1.681 4.287 -14.281 1.00 95.06 479 PHE A O 1
ATOM 3791 N N . PHE A 1 480 ? -0.924 6.099 -15.369 1.00 94.88 480 PHE A N 1
ATOM 3792 C CA . PHE A 1 480 ? 0.181 6.403 -14.470 1.00 94.88 480 PHE A CA 1
ATOM 3793 C C . PHE A 1 480 ? 0.204 7.899 -14.183 1.00 94.88 480 PHE A C 1
ATOM 3795 O O . PHE A 1 480 ? 0.118 8.708 -15.105 1.00 94.88 480 PHE A O 1
ATOM 3802 N N . THR A 1 481 ? 0.356 8.269 -12.914 1.00 94.12 481 THR A N 1
ATOM 3803 C CA . THR A 1 481 ? 0.479 9.670 -12.511 1.00 94.12 481 THR A CA 1
ATOM 3804 C C . THR A 1 481 ? 1.286 9.829 -11.223 1.00 94.12 481 THR A C 1
ATOM 3806 O O . THR A 1 481 ? 1.575 8.865 -10.508 1.00 94.12 481 THR A O 1
ATOM 3809 N N . GLN A 1 482 ? 1.662 11.069 -10.933 1.00 93.62 482 GLN A N 1
ATOM 3810 C CA . GLN A 1 482 ? 2.344 11.471 -9.711 1.00 93.62 482 GLN A CA 1
ATOM 3811 C C . GLN A 1 482 ? 1.333 12.172 -8.802 1.00 93.62 482 GLN A C 1
ATOM 3813 O O . GLN A 1 482 ? 0.555 13.004 -9.260 1.00 93.62 482 GLN A O 1
ATOM 3818 N N . LEU A 1 483 ? 1.341 11.843 -7.514 1.00 95.06 483 LEU A N 1
ATOM 3819 C CA . LEU A 1 483 ? 0.475 12.454 -6.510 1.00 95.06 483 LEU A CA 1
ATOM 3820 C C . LEU A 1 483 ? 1.320 13.078 -5.407 1.00 95.06 483 LEU A C 1
ATOM 3822 O O . LEU A 1 483 ? 2.292 12.474 -4.959 1.00 95.06 483 LEU A O 1
ATOM 3826 N N . ALA A 1 484 ? 0.911 14.255 -4.933 1.00 94.56 484 ALA A N 1
ATOM 3827 C CA . ALA A 1 484 ? 1.543 14.955 -3.818 1.00 94.56 484 ALA A CA 1
ATOM 3828 C C . ALA A 1 484 ? 0.514 15.212 -2.699 1.00 94.56 484 ALA A C 1
ATOM 3830 O O . ALA A 1 484 ? -0.090 16.289 -2.665 1.00 94.56 484 ALA A O 1
ATOM 3831 N N . PRO A 1 485 ? 0.258 14.241 -1.797 1.00 93.75 485 PRO A N 1
ATOM 3832 C CA . PRO A 1 485 ? -0.850 14.315 -0.841 1.00 93.75 485 PRO A CA 1
ATOM 3833 C C . PRO A 1 485 ? -0.842 15.543 0.077 1.00 93.75 485 PRO A C 1
ATOM 3835 O O . PRO A 1 485 ? -1.898 16.103 0.363 1.00 93.75 485 PRO A O 1
ATOM 3838 N N . SER A 1 486 ? 0.345 15.990 0.502 1.00 91.94 486 SER A N 1
ATOM 3839 C CA . SER A 1 486 ? 0.543 17.200 1.318 1.00 91.94 486 SER A CA 1
ATOM 3840 C C . SER A 1 486 ? 1.047 18.404 0.501 1.00 91.94 486 SER A C 1
ATOM 3842 O O . SER A 1 486 ? 1.560 19.357 1.085 1.00 91.94 486 SER A O 1
ATOM 3844 N N . ARG A 1 487 ? 0.898 18.373 -0.836 1.00 91.19 487 ARG A N 1
ATOM 3845 C CA . ARG A 1 487 ? 1.608 19.222 -1.821 1.00 91.19 487 ARG A CA 1
ATOM 3846 C C . ARG A 1 487 ? 3.131 19.018 -1.800 1.00 91.19 487 ARG A C 1
ATOM 3848 O O . ARG A 1 487 ? 3.676 18.382 -0.904 1.00 91.19 487 ARG A O 1
ATOM 3855 N N . THR A 1 488 ? 3.819 19.551 -2.806 1.00 91.31 488 THR A N 1
ATOM 3856 C CA . THR A 1 488 ? 5.277 19.451 -2.973 1.00 91.31 488 THR A CA 1
ATOM 3857 C C . THR A 1 488 ? 6.014 20.399 -2.024 1.00 91.31 488 THR A C 1
ATOM 3859 O O . THR A 1 488 ? 6.358 21.516 -2.396 1.00 91.31 488 THR A O 1
ATOM 3862 N N . TYR A 1 489 ? 6.226 19.979 -0.776 1.00 92.44 489 TYR A N 1
ATOM 3863 C CA . TYR A 1 489 ? 6.918 20.782 0.245 1.00 92.44 489 TYR A CA 1
ATOM 3864 C C . TYR A 1 489 ? 8.451 20.617 0.248 1.00 92.44 489 TYR A C 1
ATOM 3866 O O . TYR A 1 489 ? 9.147 21.365 0.928 1.00 92.44 489 TYR A O 1
ATOM 3874 N N . ASP A 1 490 ? 8.977 19.631 -0.480 1.00 92.19 490 ASP A N 1
ATOM 3875 C CA . ASP A 1 490 ? 10.409 19.334 -0.642 1.00 92.19 490 ASP A CA 1
ATOM 3876 C C . ASP A 1 490 ? 10.938 19.695 -2.044 1.00 92.19 490 ASP A C 1
ATOM 3878 O O . ASP A 1 490 ? 12.060 19.346 -2.410 1.00 92.19 490 ASP A O 1
ATOM 3882 N N . SER A 1 491 ? 10.137 20.427 -2.821 1.00 88.69 491 SER A N 1
ATOM 3883 C CA . SER A 1 491 ? 10.501 20.990 -4.117 1.00 88.69 491 SER A CA 1
ATOM 3884 C C . SER A 1 491 ? 9.996 22.429 -4.214 1.00 88.69 491 SER A C 1
ATOM 3886 O O . SER A 1 491 ? 9.019 22.793 -3.559 1.00 88.69 491 SER A O 1
ATOM 3888 N N . LEU A 1 492 ? 10.657 23.256 -5.024 1.00 87.75 492 LEU A N 1
ATOM 3889 C CA . LEU A 1 492 ? 10.135 24.584 -5.348 1.00 87.75 492 LEU A CA 1
ATOM 3890 C C . LEU A 1 492 ? 8.893 24.433 -6.233 1.00 87.75 492 LEU A C 1
ATOM 3892 O O . LEU A 1 492 ? 8.826 23.540 -7.072 1.00 87.75 492 LEU A O 1
ATOM 3896 N N . THR A 1 493 ? 7.909 25.307 -6.044 1.00 86.62 493 THR A N 1
ATOM 3897 C CA . THR A 1 493 ? 6.713 25.355 -6.893 1.00 86.62 493 THR A CA 1
ATOM 3898 C C . THR A 1 493 ? 7.074 25.786 -8.311 1.00 86.62 493 THR A C 1
ATOM 3900 O O . THR A 1 493 ? 7.859 26.721 -8.470 1.00 86.62 493 THR A O 1
ATOM 3903 N N . ASP A 1 494 ? 6.429 25.202 -9.322 1.00 80.88 494 ASP A N 1
ATOM 3904 C CA . ASP A 1 494 ? 6.618 25.593 -10.728 1.00 80.88 494 ASP A CA 1
ATOM 3905 C C . ASP A 1 494 ? 6.315 27.091 -10.968 1.00 80.88 494 ASP A C 1
ATOM 3907 O O . ASP A 1 494 ? 6.992 27.745 -11.758 1.00 80.88 494 ASP A O 1
ATOM 3911 N N . ASP A 1 495 ? 5.379 27.667 -10.201 1.00 88.31 495 ASP A N 1
ATOM 3912 C CA . ASP A 1 495 ? 5.014 29.095 -10.229 1.00 88.31 495 ASP A CA 1
ATOM 3913 C C . ASP A 1 495 ? 6.050 30.038 -9.566 1.00 88.31 495 ASP A C 1
ATOM 3915 O O . ASP A 1 495 ? 5.800 31.237 -9.397 1.00 88.31 495 ASP A O 1
ATOM 3919 N N . PHE A 1 496 ? 7.211 29.537 -9.126 1.00 89.94 496 PHE A N 1
ATOM 3920 C CA . PHE A 1 496 ? 8.204 30.357 -8.427 1.00 89.94 496 PHE A CA 1
ATOM 3921 C C . PHE A 1 496 ? 8.883 31.364 -9.372 1.00 89.94 496 PHE A C 1
ATOM 3923 O O . PHE A 1 496 ? 9.594 31.000 -10.309 1.00 89.94 496 PHE A O 1
ATOM 3930 N N . SER A 1 497 ? 8.722 32.663 -9.099 1.00 92.88 497 SER A N 1
ATOM 3931 C CA . SER A 1 497 ? 9.286 33.727 -9.940 1.00 92.88 497 SER A CA 1
ATOM 3932 C C . SER A 1 497 ? 10.789 33.939 -9.698 1.00 92.88 497 SER A C 1
ATOM 3934 O O . SER A 1 497 ? 11.214 34.872 -9.011 1.00 92.88 497 SER A O 1
ATOM 3936 N N . TYR A 1 498 ? 11.613 33.093 -10.323 1.00 93.50 498 TYR A N 1
ATOM 3937 C CA . TYR A 1 498 ? 13.077 33.235 -10.348 1.00 93.50 498 TYR A CA 1
ATOM 3938 C C . TYR A 1 498 ? 13.528 34.616 -10.857 1.00 93.50 498 TYR A C 1
ATOM 3940 O O . TYR A 1 498 ? 14.491 35.182 -10.341 1.00 93.50 498 TYR A O 1
ATOM 3948 N N . ALA A 1 499 ? 12.804 35.188 -11.828 1.00 94.69 499 ALA A N 1
ATOM 3949 C CA . ALA A 1 499 ? 13.082 36.520 -12.362 1.00 94.69 499 ALA A CA 1
ATOM 3950 C C . ALA A 1 499 ? 12.920 37.619 -11.297 1.00 94.69 499 ALA A C 1
ATOM 3952 O O . ALA A 1 499 ? 13.798 38.469 -11.162 1.00 94.69 499 ALA A O 1
ATOM 3953 N N . LEU A 1 500 ? 11.844 37.585 -10.498 1.00 95.81 500 LEU A N 1
ATOM 3954 C CA . LEU A 1 500 ? 11.634 38.548 -9.413 1.00 95.81 500 LEU A CA 1
ATOM 3955 C C . LEU A 1 500 ? 12.723 38.426 -8.336 1.00 95.81 500 LEU A C 1
ATOM 3957 O O . LEU A 1 500 ? 13.258 39.439 -7.880 1.00 95.81 500 LEU A O 1
ATOM 3961 N N . LEU A 1 501 ? 13.095 37.197 -7.961 1.00 95.81 501 LEU A N 1
ATOM 3962 C CA . LEU A 1 501 ? 14.200 36.951 -7.031 1.00 95.81 501 LEU A CA 1
ATOM 3963 C C . LEU A 1 501 ? 15.516 37.554 -7.552 1.00 95.81 501 LEU A C 1
ATOM 3965 O O . LEU A 1 501 ? 16.182 38.286 -6.824 1.00 95.81 501 LEU A O 1
ATOM 3969 N N . LEU A 1 502 ? 15.867 37.325 -8.819 1.00 97.12 502 LEU A N 1
ATOM 3970 C CA . LEU A 1 502 ? 17.095 37.871 -9.401 1.00 97.12 502 LEU A CA 1
ATOM 3971 C C . LEU A 1 502 ? 17.076 39.410 -9.457 1.00 97.12 502 LEU A C 1
ATOM 3973 O O . LEU A 1 502 ? 18.045 40.054 -9.054 1.00 97.12 502 LEU A O 1
ATOM 3977 N N . ILE A 1 503 ? 15.960 40.005 -9.893 1.00 97.75 503 ILE A N 1
ATOM 3978 C CA . ILE A 1 503 ? 15.783 41.464 -9.960 1.00 97.75 503 ILE A CA 1
ATOM 3979 C C . ILE A 1 503 ? 15.918 42.096 -8.569 1.00 97.75 503 ILE A C 1
ATOM 3981 O O . ILE A 1 503 ? 16.614 43.100 -8.423 1.00 97.75 503 ILE A O 1
ATOM 3985 N N . THR A 1 504 ? 15.303 41.512 -7.534 1.00 97.75 504 THR A N 1
ATOM 3986 C CA . THR A 1 504 ? 15.406 42.046 -6.163 1.00 97.75 504 THR A CA 1
ATOM 3987 C C . THR A 1 504 ? 16.825 41.975 -5.602 1.00 97.75 504 THR A C 1
ATOM 3989 O O . THR A 1 504 ? 17.254 42.933 -4.960 1.00 97.75 504 THR A O 1
ATOM 3992 N N . ILE A 1 505 ? 17.589 40.916 -5.897 1.00 97.94 505 ILE A N 1
ATOM 3993 C CA . ILE A 1 505 ? 19.008 40.819 -5.517 1.00 97.94 505 ILE A CA 1
ATOM 3994 C C . ILE A 1 505 ? 19.827 41.933 -6.185 1.00 97.94 505 ILE A C 1
ATOM 3996 O O . ILE A 1 505 ? 20.567 42.643 -5.505 1.00 97.94 505 ILE A O 1
ATOM 4000 N N . VAL A 1 506 ? 19.663 42.139 -7.497 1.00 98.06 506 VAL A N 1
ATOM 4001 C CA . VAL A 1 506 ? 20.375 43.198 -8.236 1.00 98.06 506 VAL A CA 1
ATOM 4002 C C . VAL A 1 506 ? 19.992 44.591 -7.721 1.00 98.06 506 VAL A C 1
ATOM 4004 O O . VAL A 1 506 ? 20.869 45.426 -7.496 1.00 98.06 506 VAL A O 1
ATOM 4007 N N . ALA A 1 507 ? 18.704 44.833 -7.457 1.00 98.06 507 ALA A N 1
ATOM 4008 C CA . ALA A 1 507 ? 18.219 46.093 -6.896 1.00 98.06 507 ALA A CA 1
ATOM 4009 C C . ALA A 1 507 ? 18.778 46.364 -5.487 1.00 98.06 507 ALA A C 1
ATOM 4011 O O . ALA A 1 507 ? 19.166 47.495 -5.193 1.00 98.06 507 ALA A O 1
ATOM 4012 N N . LEU A 1 508 ? 18.880 45.339 -4.632 1.00 98.12 508 LEU A N 1
ATOM 4013 C CA . LEU A 1 508 ? 19.507 45.441 -3.310 1.00 98.12 508 LEU A CA 1
ATOM 4014 C C . LEU A 1 508 ? 21.003 45.764 -3.408 1.00 98.12 508 LEU A C 1
ATOM 4016 O O . LEU A 1 508 ? 21.471 46.654 -2.701 1.00 98.12 508 LEU A O 1
ATOM 4020 N N . ILE A 1 509 ? 21.745 45.109 -4.306 1.00 98.19 509 ILE A N 1
ATOM 4021 C CA . ILE A 1 509 ? 23.172 45.392 -4.537 1.00 98.19 509 ILE A CA 1
ATOM 4022 C C . ILE A 1 509 ? 23.369 46.840 -5.014 1.00 98.19 509 ILE A C 1
ATOM 4024 O O . ILE A 1 509 ? 24.215 47.558 -4.478 1.00 98.19 509 ILE A O 1
ATOM 4028 N N . ALA A 1 510 ? 22.550 47.304 -5.964 1.00 97.75 510 ALA A N 1
ATOM 4029 C CA . ALA A 1 510 ? 22.587 48.684 -6.443 1.00 97.75 510 ALA A CA 1
ATOM 4030 C C . ALA A 1 510 ? 22.244 49.692 -5.330 1.00 97.75 510 ALA A C 1
ATOM 4032 O O . ALA A 1 510 ? 22.935 50.700 -5.174 1.00 97.75 510 ALA A O 1
ATOM 4033 N N . ALA A 1 511 ? 21.227 49.408 -4.510 1.00 97.50 511 ALA A N 1
ATOM 4034 C CA . ALA A 1 511 ? 20.858 50.245 -3.370 1.00 97.50 511 ALA A CA 1
ATOM 4035 C C . ALA A 1 511 ? 21.977 50.319 -2.315 1.00 97.50 511 ALA A C 1
ATOM 4037 O O . ALA A 1 511 ? 22.263 51.405 -1.809 1.00 97.50 511 ALA A O 1
ATOM 4038 N N . ILE A 1 512 ? 22.654 49.204 -2.017 1.00 97.75 512 ILE A N 1
ATOM 4039 C CA . ILE A 1 512 ? 23.824 49.167 -1.123 1.00 97.75 512 ILE A CA 1
ATOM 4040 C C . ILE A 1 512 ? 24.957 50.035 -1.684 1.00 97.75 512 ILE A C 1
ATOM 4042 O O . ILE A 1 512 ? 25.511 50.855 -0.957 1.00 97.75 512 ILE A O 1
ATOM 4046 N N . PHE A 1 513 ? 25.266 49.928 -2.979 1.00 97.75 513 PHE A N 1
ATOM 4047 C CA . PHE A 1 513 ? 26.315 50.738 -3.601 1.00 97.75 513 PHE A CA 1
ATOM 4048 C C . PHE A 1 513 ? 25.993 52.244 -3.580 1.00 97.75 513 PHE A C 1
ATOM 4050 O O . PHE A 1 513 ? 26.831 53.055 -3.183 1.00 97.75 513 PHE A O 1
ATOM 4057 N N . VAL A 1 514 ? 24.763 52.631 -3.940 1.00 97.31 514 VAL A N 1
ATOM 4058 C CA . VAL A 1 514 ? 24.318 54.036 -3.914 1.00 97.31 514 VAL A CA 1
ATOM 4059 C C . VAL A 1 514 ? 24.324 54.596 -2.490 1.00 97.31 514 VAL A C 1
ATOM 4061 O O . VAL A 1 514 ? 24.833 55.695 -2.267 1.00 97.31 514 VAL A O 1
ATOM 4064 N N . THR A 1 515 ? 23.809 53.845 -1.512 1.00 96.88 515 THR A N 1
ATOM 4065 C CA . THR A 1 515 ? 23.783 54.289 -0.109 1.00 96.88 515 THR A CA 1
ATOM 4066 C C . THR A 1 515 ? 25.173 54.355 0.517 1.00 96.88 515 THR A C 1
ATOM 4068 O O . THR A 1 515 ? 25.427 55.288 1.275 1.00 96.88 515 THR A O 1
ATOM 4071 N N . TRP A 1 516 ? 26.098 53.460 0.154 1.00 96.94 516 TRP A N 1
ATOM 4072 C CA . TRP A 1 516 ? 27.505 53.549 0.555 1.00 96.94 516 TRP A CA 1
ATOM 4073 C C . TRP A 1 516 ? 28.160 54.836 0.030 1.00 96.94 516 TRP A C 1
ATOM 4075 O O . TRP A 1 516 ? 28.652 55.634 0.828 1.00 96.94 516 TRP A O 1
ATOM 4085 N N . VAL A 1 517 ? 28.053 55.121 -1.275 1.00 96.31 517 VAL A N 1
ATOM 4086 C CA . VAL A 1 517 ? 28.590 56.359 -1.878 1.00 96.31 517 VAL A CA 1
ATOM 4087 C C . VAL A 1 517 ? 27.952 57.617 -1.271 1.00 96.31 517 VAL A C 1
ATOM 4089 O O . VAL A 1 517 ? 28.630 58.627 -1.065 1.00 96.31 517 VAL A O 1
ATOM 4092 N N . TRP A 1 518 ? 26.650 57.595 -0.970 1.00 96.00 518 TRP A N 1
ATOM 4093 C CA . TRP A 1 518 ? 25.983 58.700 -0.272 1.00 96.00 518 TRP A CA 1
ATOM 4094 C C . TRP A 1 518 ? 26.452 58.850 1.178 1.00 96.00 518 TRP A C 1
ATOM 4096 O O . TRP A 1 518 ? 26.610 59.982 1.638 1.00 96.00 518 TRP A O 1
ATOM 4106 N N . SER A 1 519 ? 26.713 57.744 1.880 1.00 96.12 519 SER A N 1
ATOM 4107 C CA . SER A 1 519 ? 27.247 57.751 3.243 1.00 96.12 519 SER A CA 1
ATOM 4108 C C . SER A 1 519 ? 28.641 58.370 3.283 1.00 96.12 519 SER A C 1
ATOM 4110 O O . SER A 1 519 ? 28.850 59.313 4.042 1.00 96.12 519 SER A O 1
ATOM 4112 N N . GLU A 1 520 ? 29.564 57.933 2.419 1.00 94.94 520 GLU A N 1
ATOM 4113 C CA . GLU A 1 520 ? 30.917 58.504 2.351 1.00 94.94 520 GLU A CA 1
ATOM 4114 C C . GLU A 1 520 ? 30.890 59.996 2.005 1.00 94.94 520 GLU A C 1
ATOM 4116 O O . GLU A 1 520 ? 31.539 60.803 2.670 1.00 94.94 520 GLU A O 1
ATOM 4121 N N . LYS A 1 521 ? 30.081 60.404 1.015 1.00 93.38 521 LYS A N 1
ATOM 4122 C CA . LYS A 1 521 ? 29.920 61.826 0.662 1.00 93.38 521 LYS A CA 1
ATOM 4123 C C . LYS A 1 521 ? 29.343 62.653 1.810 1.00 93.38 521 LYS A C 1
ATOM 4125 O O . LYS A 1 521 ? 29.753 63.801 1.990 1.00 93.38 521 LYS A O 1
ATOM 4130 N N . LYS A 1 522 ? 28.401 62.101 2.580 1.00 93.50 522 LYS A N 1
ATOM 4131 C CA . LYS A 1 522 ? 27.814 62.774 3.744 1.00 93.50 522 LYS A CA 1
ATOM 4132 C C . LYS A 1 522 ? 28.828 62.896 4.882 1.00 93.50 522 LYS A C 1
ATOM 4134 O O . LYS A 1 522 ? 29.009 63.997 5.391 1.00 93.50 522 LYS A O 1
ATOM 4139 N N . GLU A 1 523 ? 29.520 61.815 5.227 1.00 93.69 523 GLU A N 1
ATOM 4140 C CA . GLU A 1 523 ? 30.550 61.798 6.270 1.00 93.69 523 GLU A CA 1
ATOM 4141 C C . GLU A 1 523 ? 31.708 62.750 5.928 1.00 93.69 523 GLU A C 1
ATOM 4143 O O . GLU A 1 523 ? 32.165 63.515 6.779 1.00 93.69 523 GLU A O 1
ATOM 4148 N N . LEU A 1 524 ? 32.135 62.775 4.660 1.00 89.81 524 LEU A N 1
ATOM 4149 C CA . LEU A 1 524 ? 33.113 63.738 4.164 1.00 89.81 524 LEU A CA 1
ATOM 4150 C C . LEU A 1 524 ? 32.584 65.174 4.308 1.00 89.81 524 LEU A C 1
ATOM 4152 O O . LEU A 1 524 ? 33.280 66.026 4.852 1.00 89.81 524 LEU A O 1
ATOM 4156 N N . LYS A 1 525 ? 31.342 65.457 3.892 1.00 90.44 525 LYS A N 1
ATOM 4157 C CA . LYS A 1 525 ? 30.741 66.794 4.032 1.00 90.44 525 LYS A CA 1
ATOM 4158 C C . LYS A 1 525 ? 30.652 67.243 5.494 1.00 90.44 525 LYS A C 1
ATOM 4160 O O . LYS A 1 525 ? 30.955 68.397 5.780 1.00 90.44 525 LYS A O 1
ATOM 4165 N N . GLU A 1 526 ? 30.276 66.356 6.412 1.00 89.69 526 GLU A N 1
ATOM 4166 C CA . GLU A 1 526 ? 30.235 66.643 7.852 1.00 89.69 526 GLU A CA 1
ATOM 4167 C C . GLU A 1 526 ? 31.643 66.964 8.383 1.00 89.69 526 GLU A C 1
ATOM 4169 O O . GLU A 1 526 ? 31.846 68.035 8.961 1.00 89.69 526 GLU A O 1
ATOM 4174 N N . LYS A 1 527 ? 32.644 66.127 8.074 1.00 86.81 527 LYS A N 1
ATOM 4175 C CA . LYS A 1 527 ? 34.059 66.359 8.424 1.00 86.81 527 LYS A CA 1
ATOM 4176 C C . LYS A 1 527 ? 34.612 67.679 7.871 1.00 86.81 527 LYS A C 1
ATOM 4178 O O . LYS A 1 527 ? 35.307 68.390 8.588 1.00 86.81 527 LYS A O 1
ATOM 4183 N N . TRP A 1 528 ? 34.289 68.035 6.628 1.00 81.62 528 TRP A N 1
ATOM 4184 C CA . TRP A 1 528 ? 34.754 69.280 6.002 1.00 81.62 528 TRP A CA 1
ATOM 4185 C C . TRP A 1 528 ? 33.980 70.518 6.477 1.00 81.62 528 TRP A C 1
ATOM 4187 O O . TRP A 1 528 ? 34.554 71.601 6.545 1.00 81.62 528 TRP A O 1
ATOM 4197 N N . SER A 1 529 ? 32.712 70.380 6.879 1.00 67.56 529 SER A N 1
ATOM 4198 C CA . SER A 1 529 ? 31.943 71.491 7.465 1.00 67.56 529 SER A CA 1
ATOM 4199 C C . SER A 1 529 ? 32.499 71.966 8.814 1.00 67.56 529 SER A C 1
ATOM 4201 O O . SER A 1 529 ? 32.350 73.135 9.158 1.00 67.56 529 SER A O 1
ATOM 4203 N N . LEU A 1 530 ? 33.211 71.091 9.535 1.00 60.62 530 LEU A N 1
ATOM 4204 C CA . LEU A 1 530 ? 33.950 71.419 10.760 1.00 60.62 530 LEU A CA 1
ATOM 4205 C C . LEU A 1 530 ? 35.297 72.125 10.499 1.00 60.62 530 LEU A C 1
ATOM 4207 O O . LEU A 1 530 ? 35.906 72.626 11.440 1.00 60.62 530 LEU A O 1
ATOM 4211 N N . LEU A 1 531 ? 35.764 72.173 9.245 1.00 58.12 531 LEU A N 1
ATOM 4212 C CA . LEU A 1 531 ? 37.055 72.753 8.845 1.00 58.12 531 LEU A CA 1
ATOM 4213 C C . LEU A 1 531 ? 36.948 74.163 8.238 1.00 58.12 531 LEU A C 1
ATOM 4215 O O . LEU A 1 531 ? 37.971 74.745 7.885 1.00 58.12 531 LEU A O 1
ATOM 4219 N N . ILE A 1 532 ? 35.745 74.743 8.145 1.00 50.47 532 ILE A N 1
ATOM 4220 C CA . ILE A 1 532 ? 35.553 76.148 7.755 1.00 50.47 532 ILE A CA 1
ATOM 4221 C C . ILE A 1 532 ? 35.443 77.003 9.030 1.00 50.47 532 ILE A C 1
ATOM 4223 O O . ILE A 1 532 ? 34.459 76.868 9.762 1.00 50.47 532 ILE A O 1
ATOM 4227 N N . PRO A 1 533 ? 36.400 77.907 9.319 1.00 44.44 533 PRO A N 1
ATOM 4228 C CA . PRO A 1 533 ? 36.302 78.784 10.477 1.00 44.44 533 PRO A CA 1
ATOM 4229 C C . PRO A 1 533 ? 35.132 79.759 10.331 1.00 44.44 533 PRO A C 1
ATOM 4231 O O . PRO A 1 533 ? 35.019 80.477 9.336 1.00 44.44 533 PRO A O 1
ATOM 4234 N N . TYR A 1 534 ? 34.304 79.856 11.371 1.00 39.97 534 TYR A N 1
ATOM 4235 C CA . TYR A 1 534 ? 33.340 80.945 11.519 1.00 39.97 534 TYR A CA 1
ATOM 4236 C C . TYR A 1 534 ? 34.106 82.265 11.721 1.00 39.97 534 TYR A C 1
ATOM 4238 O O . TYR A 1 534 ? 34.416 82.659 12.849 1.00 39.97 534 TYR A O 1
ATOM 4246 N N . HIS A 1 535 ? 34.414 82.974 10.634 1.00 40.41 535 HIS A N 1
ATOM 4247 C CA . HIS A 1 535 ? 34.890 84.351 10.725 1.00 40.41 535 HIS A CA 1
ATOM 4248 C C . HIS A 1 535 ? 33.745 85.225 11.258 1.00 40.41 535 HIS A C 1
ATOM 4250 O O . HIS A 1 535 ? 32.867 85.656 10.515 1.00 40.41 535 HIS A O 1
ATOM 4256 N N . LYS A 1 536 ? 33.746 85.491 12.570 1.00 36.44 536 LYS A N 1
ATOM 4257 C CA . LYS A 1 536 ? 32.965 86.590 13.151 1.00 36.44 536 LYS A CA 1
ATOM 4258 C C . LYS A 1 536 ? 33.502 87.912 12.584 1.00 36.44 536 LYS A C 1
ATOM 4260 O O . LYS A 1 536 ? 34.658 88.229 12.874 1.00 36.44 536 LYS A O 1
ATOM 4265 N N . PRO A 1 537 ? 32.711 88.719 11.855 1.00 40.19 537 PRO A N 1
ATOM 4266 C CA . PRO A 1 537 ? 33.076 90.107 11.625 1.00 40.19 537 PRO A CA 1
ATOM 4267 C C . PRO A 1 537 ? 32.973 90.870 12.952 1.00 40.19 537 PRO A C 1
ATOM 4269 O O . PRO A 1 537 ? 31.946 90.845 13.633 1.00 40.19 537 PRO A O 1
ATOM 4272 N N . ILE A 1 538 ? 34.063 91.532 13.334 1.00 37.16 538 ILE A N 1
ATOM 4273 C CA . ILE A 1 538 ? 34.132 92.372 14.531 1.00 37.16 538 ILE A CA 1
ATOM 4274 C C . ILE A 1 538 ? 33.314 93.638 14.261 1.00 37.16 538 ILE A C 1
ATOM 4276 O O . ILE A 1 538 ? 33.680 94.436 13.402 1.00 37.16 538 ILE A O 1
ATOM 4280 N N . ARG A 1 539 ? 32.218 93.845 15.002 1.00 35.69 539 ARG A N 1
ATOM 4281 C CA . ARG A 1 539 ? 31.477 95.113 14.985 1.00 35.69 539 ARG A CA 1
ATOM 4282 C C . ARG A 1 539 ? 31.936 95.980 16.152 1.00 35.69 539 ARG A C 1
ATOM 4284 O O . ARG A 1 539 ? 31.571 95.727 17.297 1.00 35.69 539 ARG A O 1
ATOM 4291 N N . THR A 1 540 ? 32.738 96.993 15.851 1.00 35.41 540 THR A N 1
ATOM 4292 C CA . THR A 1 540 ? 33.093 98.064 16.786 1.00 35.41 540 THR A CA 1
ATOM 4293 C C . THR A 1 540 ? 31.855 98.890 17.161 1.00 35.41 540 THR A C 1
ATOM 4295 O O . THR A 1 540 ? 30.991 99.155 16.324 1.00 35.41 540 THR A O 1
ATOM 4298 N N . GLN A 1 541 ? 31.754 99.277 18.437 1.00 36.47 541 GLN A N 1
ATOM 4299 C CA . GLN A 1 541 ? 30.806 100.298 18.906 1.00 36.47 541 GLN A CA 1
ATOM 4300 C C . GLN A 1 541 ? 31.362 101.707 18.623 1.00 36.47 541 GLN A C 1
ATOM 4302 O O . GLN A 1 541 ? 32.566 101.854 18.398 1.00 36.47 541 GLN A O 1
ATOM 4307 N N . PRO A 1 542 ? 30.503 102.740 18.657 1.00 44.22 542 PRO A N 1
ATOM 4308 C CA . PRO A 1 542 ? 30.473 103.562 19.873 1.00 44.22 542 PRO A CA 1
ATOM 4309 C C . PRO A 1 542 ? 29.068 103.967 20.386 1.00 44.22 542 PRO A C 1
ATOM 4311 O O . PRO A 1 542 ? 28.102 104.014 19.635 1.00 44.22 542 PRO A O 1
ATOM 4314 N N . HIS A 1 543 ? 29.039 104.232 21.700 1.00 34.72 543 HIS A N 1
ATOM 4315 C CA . HIS A 1 543 ? 28.176 105.061 22.582 1.00 34.72 543 HIS A CA 1
ATOM 4316 C C . HIS A 1 543 ? 27.047 105.943 21.959 1.00 34.72 543 HIS A C 1
ATOM 4318 O O . HIS A 1 543 ? 27.189 106.414 20.840 1.00 34.72 543 HIS A O 1
ATOM 4324 N N . LEU A 1 544 ? 25.925 106.294 22.626 1.00 31.56 544 LEU A N 1
ATOM 4325 C CA . LEU A 1 544 ? 25.648 106.595 24.058 1.00 31.56 544 LEU A CA 1
ATOM 4326 C C . LEU A 1 544 ? 24.201 106.157 24.524 1.00 31.56 544 LEU A C 1
ATOM 4328 O O . LEU A 1 544 ? 23.459 105.610 23.711 1.00 31.56 544 LEU A O 1
ATOM 4332 N N . PRO A 1 545 ? 23.813 106.329 25.820 1.00 53.31 545 PRO A N 1
ATOM 4333 C CA . PRO A 1 545 ? 22.624 105.752 26.512 1.00 53.31 545 PRO A CA 1
ATOM 4334 C C . PRO A 1 545 ? 21.459 106.803 26.645 1.00 53.31 545 PRO A C 1
ATOM 4336 O O . PRO A 1 545 ? 21.500 107.729 25.833 1.00 53.31 545 PRO A O 1
ATOM 4339 N N . PRO A 1 546 ? 20.462 106.793 27.595 1.00 48.50 546 PRO A N 1
ATOM 4340 C CA . PRO A 1 546 ? 20.236 105.951 28.802 1.00 48.50 546 PRO A CA 1
ATOM 4341 C C . PRO A 1 546 ? 18.777 105.550 29.186 1.00 48.50 546 PRO A C 1
ATOM 4343 O O . PRO A 1 546 ? 17.818 105.980 28.558 1.00 48.50 546 PRO A O 1
ATOM 4346 N N . ILE A 1 547 ? 18.634 104.765 30.282 1.00 34.22 547 ILE A N 1
ATOM 4347 C CA . ILE A 1 547 ? 17.786 104.995 31.500 1.00 34.22 547 ILE A CA 1
ATOM 4348 C C . ILE A 1 547 ? 17.409 103.667 32.228 1.00 34.22 547 ILE A C 1
ATOM 4350 O O . ILE A 1 547 ? 17.022 102.708 31.578 1.00 34.22 547 ILE A O 1
ATOM 4354 N N . ALA A 1 548 ? 17.572 103.663 33.570 1.00 29.84 548 ALA A N 1
ATOM 4355 C CA . ALA A 1 548 ? 16.891 102.944 34.690 1.00 29.84 548 ALA A CA 1
ATOM 4356 C C . ALA A 1 548 ? 16.082 101.619 34.477 1.00 29.84 548 ALA A C 1
ATOM 4358 O O . ALA A 1 548 ? 15.427 101.440 33.465 1.00 29.84 548 ALA A O 1
ATOM 4359 N N . SER A 1 549 ? 15.939 100.682 35.440 1.00 31.00 549 SER A N 1
ATOM 4360 C CA . SER A 1 549 ? 16.533 100.492 36.789 1.00 31.00 549 SER A CA 1
ATOM 4361 C C . SER A 1 549 ? 16.142 99.136 37.434 1.00 31.00 549 SER A C 1
ATOM 4363 O O . SER A 1 549 ? 14.986 98.745 37.361 1.00 31.00 549 SER A O 1
ATOM 4365 N N . LEU A 1 550 ? 17.101 98.523 38.149 1.00 32.38 550 LEU A N 1
ATOM 4366 C CA . LEU A 1 550 ? 17.022 97.723 39.401 1.00 32.38 550 LEU A CA 1
ATOM 4367 C C . LEU A 1 550 ? 15.983 96.579 39.643 1.00 32.38 550 LEU A C 1
ATOM 4369 O O . LEU A 1 550 ? 14.794 96.826 39.762 1.00 32.38 550 LEU A O 1
ATOM 4373 N N . LEU A 1 551 ? 16.549 95.392 39.966 1.00 30.30 551 LEU A N 1
ATOM 4374 C CA . LEU A 1 551 ? 16.203 94.384 41.017 1.00 30.30 551 LEU A CA 1
ATOM 4375 C C . LEU A 1 551 ? 14.797 93.701 41.051 1.00 30.30 551 LEU A C 1
ATOM 4377 O O . LEU A 1 551 ? 13.772 94.353 40.959 1.00 30.30 551 LEU A O 1
ATOM 4381 N N . LEU A 1 552 ? 14.690 92.350 41.062 1.00 30.14 552 LEU A N 1
ATOM 4382 C CA . LEU A 1 552 ? 14.862 91.384 42.195 1.00 30.14 552 LEU A CA 1
ATOM 4383 C C . LEU A 1 552 ? 13.811 91.614 43.319 1.00 30.14 552 LEU A C 1
ATOM 4385 O O . LEU A 1 552 ? 13.690 92.738 43.779 1.00 30.14 552 LEU A O 1
ATOM 4389 N N . THR A 1 553 ? 13.024 90.642 43.819 1.00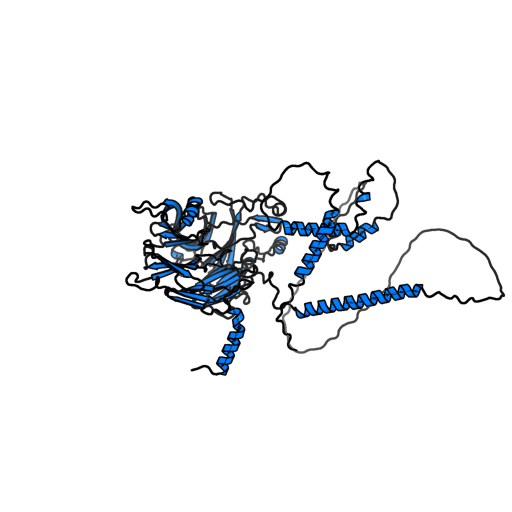 26.98 553 THR A N 1
ATOM 4390 C CA . THR A 1 553 ? 13.281 89.207 44.121 1.00 26.98 553 THR A CA 1
ATOM 4391 C C . THR A 1 553 ? 12.052 88.259 43.959 1.00 26.98 553 THR A C 1
ATOM 4393 O O . THR A 1 553 ? 10.970 88.656 43.547 1.00 26.98 553 THR A O 1
ATOM 4396 N N . SER A 1 554 ? 12.286 86.968 44.253 1.00 25.39 554 SER A N 1
ATOM 4397 C CA . SER A 1 554 ? 11.428 85.755 44.309 1.00 25.39 554 SER A CA 1
ATOM 4398 C C . SER A 1 554 ? 10.439 85.722 45.525 1.00 25.39 554 SER A C 1
ATOM 4400 O O . SER A 1 554 ? 10.273 86.789 46.114 1.00 25.39 554 SER A O 1
ATOM 4402 N N . PRO A 1 555 ? 9.816 84.593 46.003 1.00 47.50 555 PRO A N 1
ATOM 4403 C CA . PRO A 1 555 ? 9.832 83.169 45.574 1.00 47.50 555 PRO A CA 1
ATOM 4404 C C . PRO A 1 555 ? 8.486 82.358 45.711 1.00 47.50 555 PRO A C 1
ATOM 4406 O O . PRO A 1 555 ? 7.418 82.891 45.984 1.00 47.50 555 PRO A O 1
ATOM 4409 N N . THR A 1 556 ? 8.602 81.014 45.637 1.00 27.14 556 THR A N 1
ATOM 4410 C CA . THR A 1 556 ? 7.861 79.957 46.402 1.00 27.14 556 THR A CA 1
ATOM 4411 C C . THR A 1 556 ? 6.485 79.370 45.972 1.00 27.14 556 THR A C 1
ATOM 4413 O O . THR A 1 556 ? 5.425 79.936 46.181 1.00 27.14 556 THR A O 1
ATOM 4416 N N . THR A 1 557 ? 6.551 78.083 45.576 1.00 27.94 557 THR A N 1
ATOM 4417 C CA . THR A 1 557 ? 5.744 76.905 46.021 1.00 27.94 557 THR A CA 1
ATOM 4418 C C . THR A 1 557 ? 4.232 76.715 45.748 1.00 27.94 557 THR A C 1
ATOM 4420 O O . THR A 1 557 ? 3.391 77.224 46.474 1.00 27.94 557 THR A O 1
ATOM 4423 N N . ARG A 1 558 ? 3.974 75.641 44.968 1.00 27.23 558 ARG A N 1
ATOM 4424 C CA . ARG A 1 558 ? 3.134 74.448 45.288 1.00 27.23 558 ARG A CA 1
ATOM 4425 C C . ARG A 1 558 ? 1.600 74.498 45.089 1.00 27.23 558 ARG A C 1
ATOM 4427 O O . ARG A 1 558 ? 0.909 75.425 45.478 1.00 27.23 558 ARG A O 1
ATOM 4434 N N . SER A 1 559 ? 1.102 73.333 44.650 1.00 25.03 559 SER A N 1
ATOM 4435 C CA . SER A 1 559 ? -0.287 72.826 44.602 1.00 25.03 559 SER A CA 1
ATOM 4436 C C . SER A 1 559 ? -1.146 73.118 43.356 1.00 25.03 559 SER A C 1
ATOM 4438 O O . SER A 1 559 ? -1.380 74.247 42.949 1.00 25.03 559 SER A O 1
ATOM 4440 N N . SER A 1 560 ? -1.613 72.014 42.768 1.00 30.64 560 SER A N 1
ATOM 4441 C CA . SER A 1 560 ? -2.788 71.851 41.899 1.00 30.64 560 SER A CA 1
ATOM 4442 C C . SER A 1 560 ? -4.008 71.463 42.780 1.00 30.64 560 SER A C 1
ATOM 4444 O O . SER A 1 560 ? -3.788 71.277 43.983 1.00 30.64 560 SER A O 1
ATOM 4446 N N . PRO A 1 561 ? -5.254 71.252 42.274 1.00 49.50 561 PRO A N 1
ATOM 4447 C CA . PRO A 1 561 ? -5.718 71.217 40.871 1.00 49.50 561 PRO A CA 1
ATOM 4448 C C . PRO A 1 561 ? -7.072 71.928 40.576 1.00 49.50 561 PRO A C 1
ATOM 4450 O O . PRO A 1 561 ? -7.830 72.234 41.489 1.00 49.50 561 PRO A O 1
ATOM 4453 N N . ALA A 1 562 ? -7.448 72.048 39.290 1.00 26.69 562 ALA A N 1
ATOM 4454 C CA . ALA A 1 562 ? -8.855 72.049 38.838 1.00 26.69 562 ALA A CA 1
ATOM 4455 C C . ALA A 1 562 ? -9.004 71.760 37.321 1.00 26.69 562 ALA A C 1
ATOM 4457 O O . ALA A 1 562 ? -8.243 72.264 36.500 1.00 26.69 562 ALA A O 1
ATOM 4458 N N . THR A 1 563 ? -10.013 70.964 36.960 1.00 30.36 563 THR A N 1
ATOM 4459 C CA . THR A 1 563 ? -10.631 70.814 35.615 1.00 30.36 563 THR A CA 1
ATOM 4460 C C . THR A 1 563 ? -11.875 71.754 35.533 1.00 30.36 563 THR A C 1
ATOM 4462 O O . THR A 1 563 ? -12.177 72.324 36.585 1.00 30.36 563 THR A O 1
ATOM 4465 N N . PRO A 1 564 ? -12.652 71.943 34.415 1.00 41.53 564 PRO A N 1
ATOM 4466 C CA . PRO A 1 564 ? -12.868 71.005 33.286 1.00 41.53 564 PRO A CA 1
ATOM 4467 C C . PRO A 1 564 ? -13.299 71.556 31.873 1.00 41.53 564 PRO A C 1
ATOM 4469 O O . PRO A 1 564 ? -13.406 72.754 31.648 1.00 41.53 564 PRO A O 1
ATOM 4472 N N . LYS A 1 565 ? -13.681 70.610 30.978 1.00 30.00 565 LYS A N 1
ATOM 4473 C CA . LYS A 1 565 ? -14.646 70.674 29.826 1.00 30.00 565 LYS A CA 1
ATOM 4474 C C . LYS A 1 565 ? -14.239 71.141 28.393 1.00 30.00 565 LYS A C 1
ATOM 4476 O O . LYS A 1 565 ? -14.438 72.280 28.003 1.00 30.00 565 LYS A O 1
ATOM 4481 N N . THR A 1 566 ? -13.879 70.143 27.565 1.00 29.17 566 THR A N 1
ATOM 4482 C CA . THR A 1 566 ? -14.472 69.726 26.247 1.00 29.17 566 THR A CA 1
ATOM 4483 C C . THR A 1 566 ? -14.947 70.715 25.153 1.00 29.17 566 THR A C 1
ATOM 4485 O O . THR A 1 566 ? -15.959 71.385 25.346 1.00 29.17 566 THR A O 1
ATOM 4488 N N . ARG A 1 567 ? -14.377 70.569 23.931 1.00 26.00 567 ARG A N 1
ATOM 4489 C CA . ARG A 1 567 ? -14.961 70.627 22.544 1.00 26.00 567 ARG A CA 1
ATOM 4490 C C . ARG A 1 567 ? -13.833 70.323 21.506 1.00 26.00 567 ARG A C 1
ATOM 4492 O O . ARG A 1 567 ? -12.686 70.550 21.866 1.00 26.00 567 ARG A O 1
ATOM 4499 N N . ILE A 1 568 ? -14.014 69.852 20.253 1.00 29.34 568 ILE A N 1
ATOM 4500 C CA . ILE A 1 568 ? -15.090 69.097 19.553 1.00 29.34 568 ILE A CA 1
ATOM 4501 C C . ILE A 1 568 ? -14.508 68.364 18.289 1.00 29.34 568 ILE A C 1
ATOM 4503 O O . ILE A 1 568 ? -13.414 68.712 17.872 1.00 29.34 568 ILE A O 1
ATOM 4507 N N . ALA A 1 569 ? -15.239 67.377 17.731 1.00 28.39 569 ALA A N 1
ATOM 4508 C CA . ALA A 1 569 ? -15.212 66.689 16.402 1.00 28.39 569 ALA A CA 1
ATOM 4509 C C . ALA A 1 569 ? -13.981 66.632 15.439 1.00 28.39 569 ALA A C 1
ATOM 4511 O O . ALA A 1 569 ? -13.261 67.598 15.215 1.00 28.39 569 ALA A O 1
ATOM 4512 N N . SER A 1 570 ? -13.875 65.491 14.734 1.00 27.80 570 SER A N 1
ATOM 4513 C CA . SER A 1 570 ? -13.004 65.196 13.576 1.00 27.80 570 SER A CA 1
ATOM 4514 C C . SER A 1 570 ? -13.809 64.971 12.274 1.00 27.80 570 SER A C 1
ATOM 4516 O O . SER A 1 570 ? -15.019 64.756 12.327 1.00 27.80 570 SER A O 1
ATOM 4518 N N . ILE A 1 571 ? -13.140 65.004 11.109 1.00 27.94 571 ILE A N 1
ATOM 4519 C CA . ILE A 1 571 ? -13.725 64.861 9.754 1.00 27.94 571 ILE A CA 1
ATOM 4520 C C . ILE A 1 571 ? -13.033 63.715 8.991 1.00 27.94 571 ILE A C 1
ATOM 4522 O O . ILE A 1 571 ? -11.811 63.601 9.061 1.00 27.94 571 ILE A O 1
ATOM 4526 N N . VAL A 1 572 ? -13.800 62.923 8.226 1.00 27.72 572 VAL A N 1
ATOM 4527 C CA . VAL A 1 572 ? -13.329 62.068 7.112 1.00 27.72 572 VAL A CA 1
ATOM 4528 C C . VAL A 1 572 ? -14.379 62.107 5.988 1.00 27.72 572 VAL A C 1
ATOM 4530 O O . VAL A 1 572 ? -15.575 62.057 6.273 1.00 27.72 572 VAL A O 1
ATOM 4533 N N . GLU A 1 573 ? -13.932 62.206 4.732 1.00 27.38 573 GLU A N 1
ATOM 4534 C CA . GLU A 1 573 ? -14.757 62.324 3.513 1.00 27.38 573 GLU A CA 1
ATOM 4535 C C . GLU A 1 573 ? -14.874 61.004 2.698 1.00 27.38 573 GLU A C 1
ATOM 4537 O O . GLU A 1 573 ? -14.172 60.037 3.012 1.00 27.38 573 GLU A O 1
ATOM 4542 N N . PRO A 1 574 ? -15.787 60.912 1.698 1.00 42.31 574 PRO A N 1
ATOM 4543 C CA . PRO A 1 574 ? -16.296 59.636 1.173 1.00 42.31 574 PRO A CA 1
ATOM 4544 C C . PRO A 1 574 ? -15.834 59.250 -0.254 1.00 42.31 574 PRO A C 1
ATOM 4546 O O . PRO A 1 574 ? -15.196 60.021 -0.965 1.00 42.31 574 PRO A O 1
ATOM 4549 N N . PHE A 1 575 ? -16.243 58.052 -0.698 1.00 26.72 575 PHE A N 1
ATOM 4550 C CA . PHE A 1 575 ? -16.141 57.556 -2.083 1.00 26.72 575 PHE A CA 1
ATOM 4551 C C . PHE A 1 575 ? -17.490 57.630 -2.835 1.00 26.72 575 PHE A C 1
ATOM 4553 O O . PHE A 1 575 ? -18.555 57.583 -2.219 1.00 26.72 575 PHE A O 1
ATOM 4560 N N . LEU A 1 576 ? -17.434 57.722 -4.171 1.00 26.62 576 LEU A N 1
ATOM 4561 C CA . LEU A 1 576 ? -18.567 57.969 -5.087 1.00 26.62 576 LEU A CA 1
ATOM 4562 C C . LEU A 1 576 ? -19.081 56.705 -5.819 1.00 26.62 576 LEU A C 1
ATOM 4564 O O . LEU A 1 576 ? -18.393 55.689 -5.887 1.00 26.62 576 LEU A O 1
ATOM 4568 N N . THR A 1 577 ? -20.301 56.783 -6.371 1.00 25.45 577 THR A N 1
ATOM 4569 C CA . THR A 1 577 ? -21.116 55.663 -6.896 1.00 25.45 577 THR A CA 1
ATOM 4570 C C . THR A 1 577 ? -21.605 55.846 -8.342 1.00 25.45 577 THR A C 1
ATOM 4572 O O . THR A 1 577 ? -21.759 56.970 -8.813 1.00 25.45 577 THR A O 1
ATOM 4575 N N . THR A 1 578 ? -21.893 54.724 -9.029 1.00 24.92 578 THR A N 1
ATOM 4576 C CA . THR A 1 578 ? -22.635 54.555 -10.315 1.00 24.92 578 THR A CA 1
ATOM 4577 C C . THR A 1 578 ? -22.713 53.032 -10.623 1.00 24.92 578 THR A C 1
ATOM 4579 O O . THR A 1 578 ? -21.762 52.331 -10.296 1.00 24.92 578 THR A O 1
ATOM 4582 N N . THR A 1 579 ? -23.751 52.392 -11.197 1.00 24.59 579 THR A N 1
ATOM 4583 C CA . THR A 1 579 ? -25.171 52.757 -11.444 1.00 24.59 579 THR A CA 1
ATOM 4584 C C . THR A 1 579 ? -26.070 51.484 -11.494 1.00 24.59 579 THR A C 1
ATOM 4586 O O . THR A 1 579 ? -25.617 50.389 -11.182 1.00 24.59 579 THR A O 1
ATOM 4589 N N . MET A 1 580 ? -27.349 51.631 -11.871 1.00 25.94 580 MET A N 1
ATOM 4590 C CA . MET A 1 580 ? -28.411 50.606 -12.080 1.00 25.94 580 MET A CA 1
ATOM 4591 C C . MET A 1 580 ? -28.723 50.428 -13.602 1.00 25.94 580 MET A C 1
ATOM 4593 O O . MET A 1 580 ? -28.045 51.125 -14.363 1.00 25.94 580 MET A O 1
ATOM 4597 N N . PRO A 1 581 ? -29.714 49.626 -14.111 1.00 41.59 581 PRO A N 1
ATOM 4598 C CA . PRO A 1 581 ? -30.843 48.882 -13.481 1.00 41.59 581 PRO A CA 1
ATOM 4599 C C . PRO A 1 581 ? -30.984 47.395 -13.985 1.00 41.59 581 PRO A C 1
ATOM 4601 O O . PRO A 1 581 ? -30.055 46.902 -14.607 1.00 41.59 581 PRO A O 1
ATOM 4604 N N . SER A 1 582 ? -32.040 46.568 -13.791 1.00 24.80 582 SER A N 1
ATOM 4605 C CA . SER A 1 582 ? -33.468 46.759 -13.423 1.00 24.80 582 SER A CA 1
ATOM 4606 C C . SER A 1 582 ? -34.210 45.467 -12.964 1.00 24.80 582 SER A C 1
ATOM 4608 O O . SER A 1 582 ? -33.939 44.425 -13.545 1.00 24.80 582 SER A O 1
ATOM 4610 N N . ARG A 1 583 ? -35.265 45.611 -12.119 1.00 26.17 583 ARG A N 1
ATOM 4611 C CA . ARG A 1 583 ? -36.502 44.761 -11.951 1.00 26.17 583 ARG A CA 1
ATOM 4612 C C . ARG A 1 583 ? -36.336 43.265 -11.538 1.00 26.17 583 ARG A C 1
ATOM 4614 O O . ARG A 1 583 ? -35.409 42.612 -11.974 1.00 26.17 583 ARG A O 1
ATOM 4621 N N . SER A 1 584 ? -37.202 42.622 -10.730 1.00 23.88 584 SER A N 1
ATOM 4622 C CA . SER A 1 584 ? -38.469 42.999 -10.050 1.00 23.88 584 SER A CA 1
ATOM 4623 C C . SER A 1 584 ? -38.818 42.054 -8.867 1.00 23.88 584 SER A C 1
ATOM 4625 O O . SER A 1 584 ? -38.581 40.855 -8.954 1.00 23.88 584 SER A O 1
ATOM 4627 N N . CYS A 1 585 ? -39.453 42.592 -7.815 1.00 23.66 585 CYS A N 1
ATOM 4628 C CA . CYS A 1 585 ? -40.187 41.893 -6.724 1.00 23.66 585 CYS A CA 1
ATOM 4629 C C . CYS A 1 585 ? -41.693 41.732 -7.104 1.00 23.66 585 CYS A C 1
ATOM 4631 O O . CYS A 1 585 ? -42.025 42.274 -8.164 1.00 23.66 585 CYS A O 1
ATOM 4633 N N . PRO A 1 586 ? -42.629 41.091 -6.337 1.00 37.31 586 PRO A N 1
ATOM 4634 C CA . PRO A 1 586 ? -42.719 40.933 -4.855 1.00 37.31 586 PRO A CA 1
ATOM 4635 C C . PRO A 1 586 ? -43.297 39.541 -4.403 1.00 37.31 586 PRO A C 1
ATOM 4637 O O . PRO A 1 586 ? -43.310 38.634 -5.224 1.00 37.31 586 PRO A O 1
ATOM 4640 N N . SER A 1 587 ? -43.816 39.211 -3.197 1.00 24.17 587 SER A N 1
ATOM 4641 C CA . SER A 1 587 ? -43.733 39.661 -1.773 1.00 24.17 587 SER A CA 1
ATOM 4642 C C . SER A 1 587 ? -44.448 38.635 -0.859 1.00 24.17 587 SER A C 1
ATOM 4644 O O . SER A 1 587 ? -45.531 38.196 -1.239 1.00 24.17 587 SER A O 1
ATOM 4646 N N . ALA A 1 588 ? -43.970 38.375 0.372 1.00 26.80 588 ALA A N 1
ATOM 4647 C CA . ALA A 1 588 ? -44.804 37.841 1.473 1.00 26.80 588 ALA A CA 1
ATOM 4648 C C . ALA A 1 588 ? -44.196 38.084 2.880 1.00 26.80 588 ALA A C 1
ATOM 4650 O O . ALA A 1 588 ? -43.318 37.365 3.342 1.00 26.80 588 ALA A O 1
ATOM 4651 N N . THR A 1 589 ? -44.673 39.159 3.507 1.00 25.34 589 THR A N 1
ATOM 4652 C CA . THR A 1 589 ? -45.120 39.331 4.906 1.00 25.34 589 THR A CA 1
ATOM 4653 C C . THR A 1 589 ? -44.685 38.340 6.003 1.00 25.34 589 THR A C 1
ATOM 4655 O O . THR A 1 589 ? -45.000 37.154 5.954 1.00 25.34 589 THR A O 1
ATOM 4658 N N . SER A 1 590 ? -44.132 38.878 7.097 1.00 25.20 590 SER A N 1
ATOM 4659 C CA . SER A 1 590 ? -44.015 38.219 8.407 1.00 25.20 590 SER A CA 1
ATOM 4660 C C . SER A 1 590 ? -44.926 38.881 9.451 1.00 25.20 590 SER A C 1
ATOM 4662 O O . SER A 1 590 ? -45.188 40.082 9.394 1.00 25.20 590 SER A O 1
ATOM 4664 N N . THR A 1 591 ? -45.395 38.104 10.430 1.00 25.92 591 THR A N 1
ATOM 4665 C CA . THR A 1 591 ? -46.121 38.594 11.615 1.00 25.92 591 THR A CA 1
ATOM 4666 C C . THR A 1 591 ? -45.284 38.373 12.869 1.00 25.92 591 THR A C 1
ATOM 4668 O O . THR A 1 591 ? -44.822 37.259 13.113 1.00 25.92 591 THR A O 1
ATOM 4671 N N . ALA A 1 592 ? -45.107 39.422 13.670 1.00 25.45 592 ALA A N 1
ATOM 4672 C CA . ALA A 1 592 ? -44.427 39.365 14.962 1.00 25.45 592 ALA A CA 1
ATOM 4673 C C . ALA A 1 592 ? -45.436 39.279 16.117 1.00 25.45 592 ALA A C 1
ATOM 4675 O O . ALA A 1 592 ? -46.532 39.830 16.014 1.00 25.45 592 ALA A O 1
ATOM 4676 N N . THR A 1 593 ? -45.021 38.695 17.245 1.00 24.14 593 THR A N 1
ATOM 4677 C CA . THR A 1 593 ? -45.741 38.820 18.522 1.00 24.14 593 THR A CA 1
ATOM 4678 C C . THR A 1 593 ? -44.748 39.027 19.664 1.00 24.14 593 THR A C 1
ATOM 4680 O O . THR A 1 593 ? -43.731 38.342 19.754 1.00 24.14 593 THR A O 1
ATOM 4683 N N . THR A 1 594 ? -45.052 39.992 20.530 1.00 24.56 594 THR A N 1
ATOM 4684 C CA . THR A 1 594 ? -44.180 40.521 21.589 1.00 24.56 594 THR A CA 1
ATOM 4685 C C . THR A 1 594 ? -44.693 40.109 22.965 1.00 24.56 594 THR A C 1
ATOM 4687 O O . THR A 1 594 ? -45.874 40.312 23.226 1.00 24.56 594 THR A O 1
ATOM 4690 N N . ILE A 1 595 ? -43.821 39.670 23.884 1.00 25.00 595 ILE A N 1
ATOM 4691 C CA . ILE A 1 595 ? -44.057 39.761 25.341 1.00 25.00 595 ILE A CA 1
ATO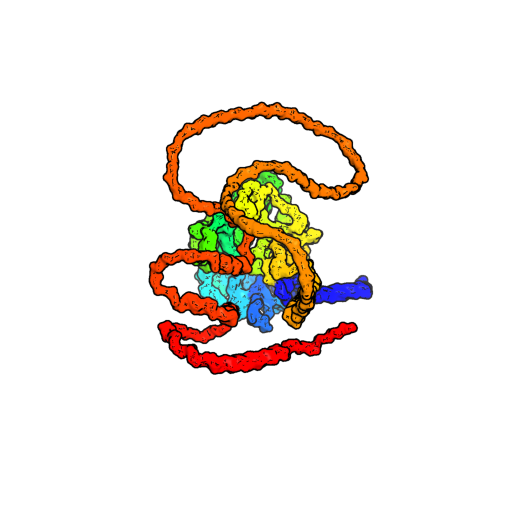M 4692 C C . ILE A 1 595 ? -42.742 40.140 26.045 1.00 25.00 595 ILE A C 1
ATOM 4694 O O . ILE A 1 595 ? -41.676 39.644 25.685 1.00 25.00 595 ILE A O 1
ATOM 4698 N N . ALA A 1 596 ? -42.826 41.014 27.053 1.00 23.38 596 ALA A N 1
ATOM 4699 C CA . ALA A 1 596 ? -41.713 41.442 27.900 1.00 23.38 596 ALA A CA 1
ATOM 4700 C C . ALA A 1 596 ? -42.114 41.452 29.390 1.00 23.38 596 ALA A C 1
ATOM 4702 O O . ALA A 1 596 ? -43.238 41.829 29.713 1.00 23.38 596 ALA A O 1
ATOM 4703 N N . ALA A 1 597 ? -41.180 41.098 30.281 1.00 24.19 597 ALA A N 1
ATOM 4704 C CA . ALA A 1 597 ? -41.142 41.443 31.714 1.00 24.19 597 ALA A CA 1
ATOM 4705 C C . ALA A 1 597 ? -39.708 41.149 32.224 1.00 24.19 597 ALA A C 1
ATOM 4707 O O . ALA A 1 597 ? -39.197 40.068 31.954 1.00 24.19 597 ALA A O 1
ATOM 4708 N N . THR A 1 598 ? -38.903 42.095 32.721 1.00 22.78 598 THR A N 1
ATOM 4709 C CA . THR A 1 598 ? -38.964 42.909 33.964 1.00 22.78 598 THR A CA 1
ATOM 4710 C C . THR A 1 598 ? -38.242 42.243 35.152 1.00 22.78 598 THR A C 1
ATOM 4712 O O . THR A 1 598 ? -38.344 41.045 35.384 1.00 22.78 598 THR A O 1
ATOM 4715 N N . VAL A 1 599 ? -37.449 43.052 35.864 1.00 21.67 599 VAL A N 1
ATOM 4716 C CA . VAL A 1 599 ? -36.392 42.676 36.825 1.00 21.67 599 VAL A CA 1
ATOM 4717 C C . VAL A 1 599 ? -36.853 42.821 38.280 1.00 21.67 599 VAL A C 1
ATOM 4719 O O . VAL A 1 599 ? -37.547 43.782 38.597 1.00 21.67 599 VAL A O 1
ATOM 4722 N N . THR A 1 600 ? -36.321 41.993 39.189 1.00 21.47 600 THR A N 1
ATOM 4723 C CA . THR A 1 600 ? -36.192 42.339 40.622 1.00 21.47 600 THR A CA 1
ATOM 4724 C C . THR A 1 600 ? -34.854 41.882 41.208 1.00 21.47 600 THR A C 1
ATOM 4726 O O . THR A 1 600 ? -34.360 40.803 40.889 1.00 21.47 600 THR A O 1
ATOM 4729 N N . ILE A 1 601 ? -34.279 42.716 42.081 1.00 22.39 601 ILE A N 1
ATOM 4730 C CA . ILE A 1 601 ? -33.017 42.503 42.807 1.00 22.39 601 ILE A CA 1
ATOM 4731 C C . ILE A 1 601 ? -33.315 42.560 44.309 1.00 22.39 601 ILE A C 1
ATOM 4733 O O . ILE A 1 601 ? -34.019 43.465 44.752 1.00 22.39 601 ILE A O 1
ATOM 4737 N N . THR A 1 602 ? -32.689 41.693 45.106 1.00 22.73 602 THR A N 1
ATOM 4738 C CA . THR A 1 602 ? -32.560 41.873 46.564 1.00 22.73 602 THR A CA 1
ATOM 4739 C C . THR A 1 602 ? -31.128 41.608 47.014 1.00 22.73 602 THR A C 1
ATOM 4741 O O . THR A 1 602 ? -30.452 40.732 46.479 1.00 22.73 602 THR A O 1
ATOM 4744 N N . ALA A 1 603 ? -30.657 42.381 47.994 1.00 22.50 603 ALA A N 1
ATOM 4745 C CA . ALA A 1 603 ? -29.276 42.372 48.472 1.00 22.50 603 ALA A CA 1
ATOM 4746 C C . ALA A 1 603 ? -29.217 42.333 50.007 1.00 22.50 603 ALA A C 1
ATOM 4748 O O . ALA A 1 603 ? -30.091 42.883 50.674 1.00 22.50 603 ALA A O 1
ATOM 4749 N N . ALA A 1 604 ? -28.141 41.770 50.563 1.00 23.23 604 ALA A N 1
ATOM 4750 C CA . ALA A 1 604 ? -27.813 41.848 51.987 1.00 23.23 604 ALA A CA 1
ATOM 4751 C C . ALA A 1 604 ? -26.307 42.112 52.185 1.00 23.23 604 ALA A C 1
ATOM 4753 O O . ALA A 1 604 ? -25.474 41.669 51.395 1.00 23.23 604 ALA A O 1
ATOM 4754 N N . LYS A 1 605 ? -25.959 42.877 53.227 1.00 22.22 605 LYS A N 1
ATOM 4755 C CA . LYS A 1 605 ? -24.604 43.382 53.524 1.00 22.22 605 LYS A CA 1
ATOM 4756 C C . LYS A 1 605 ? -24.135 42.972 54.926 1.00 22.22 605 LYS A C 1
ATOM 4758 O O . LYS A 1 605 ? -24.944 42.911 55.844 1.00 22.22 605 LYS A O 1
ATOM 4763 N N . SER A 1 606 ? -22.801 42.993 55.070 1.00 21.78 606 SER A N 1
ATOM 4764 C CA . SER A 1 606 ? -21.975 43.246 56.279 1.00 21.78 606 SER A CA 1
ATOM 4765 C C . SER A 1 606 ? -21.356 41.987 56.928 1.00 21.78 606 SER A C 1
ATOM 4767 O O . SER A 1 606 ? -21.992 40.948 56.936 1.00 21.78 606 SER A O 1
ATOM 4769 N N . ALA A 1 607 ? -20.119 41.983 57.461 1.00 23.86 607 ALA A N 1
ATOM 4770 C CA . ALA A 1 607 ? -19.290 43.105 57.939 1.00 23.86 607 ALA A CA 1
ATOM 4771 C C . ALA A 1 607 ? -17.746 42.937 57.778 1.00 23.86 607 ALA A C 1
ATOM 4773 O O . ALA A 1 607 ? -17.231 41.905 57.364 1.00 23.86 607 ALA A O 1
ATOM 4774 N N . LYS A 1 608 ? -17.012 44.015 58.112 1.00 23.03 608 LYS A N 1
ATOM 4775 C CA . LYS A 1 608 ? -15.553 44.271 57.969 1.00 23.03 608 LYS A CA 1
ATOM 4776 C C . LYS A 1 608 ? -14.598 43.340 58.754 1.00 23.03 608 LYS A C 1
ATOM 4778 O O . LYS A 1 608 ? -14.818 43.141 59.944 1.00 23.03 608 LYS A O 1
ATOM 4783 N N . ARG A 1 609 ? -13.394 43.086 58.193 1.00 22.45 609 ARG A N 1
ATOM 4784 C CA . ARG A 1 609 ? -12.063 43.483 58.759 1.00 22.45 609 ARG A CA 1
ATOM 4785 C C . ARG A 1 609 ? -10.890 43.282 57.753 1.00 22.45 609 ARG A C 1
ATOM 4787 O O . ARG A 1 609 ? -10.924 42.392 56.915 1.00 22.45 609 ARG A O 1
ATOM 4794 N N . ARG A 1 610 ? -9.872 44.155 57.830 1.00 23.06 610 ARG A N 1
ATOM 4795 C CA . ARG A 1 610 ? -8.532 44.206 57.156 1.00 23.06 610 ARG A CA 1
ATOM 4796 C C . ARG A 1 610 ? -7.605 45.033 58.090 1.00 23.06 610 ARG A C 1
ATOM 4798 O O . ARG A 1 610 ? -8.191 45.691 58.956 1.00 23.06 610 ARG A O 1
ATOM 4805 N N . PRO A 1 611 ? -6.250 45.101 57.964 1.00 34.25 611 PRO A N 1
ATOM 4806 C CA . PRO A 1 611 ? -5.335 44.810 56.827 1.00 34.25 611 PRO A CA 1
ATOM 4807 C C . PRO A 1 611 ? -4.248 43.735 57.174 1.00 34.25 611 PRO A C 1
ATOM 4809 O O . PRO A 1 611 ? -4.330 43.165 58.250 1.00 34.25 611 PRO A O 1
ATOM 4812 N N . ARG A 1 612 ? -3.250 43.323 56.357 1.00 20.86 612 ARG A N 1
ATOM 4813 C CA . ARG A 1 612 ? -2.336 44.020 55.411 1.00 20.86 612 ARG A CA 1
ATOM 4814 C C . ARG A 1 612 ? -1.834 43.141 54.236 1.00 20.86 612 ARG A C 1
ATOM 4816 O O . ARG A 1 612 ? -1.582 41.961 54.407 1.00 20.86 612 ARG A O 1
ATOM 4823 N N . GLN A 1 613 ? -1.629 43.812 53.094 1.00 21.67 613 GLN A N 1
ATOM 4824 C CA . GLN A 1 613 ? -0.563 43.673 52.071 1.00 21.67 613 GLN A CA 1
ATOM 4825 C C . GLN A 1 613 ? 0.057 42.295 51.728 1.00 21.67 613 GLN A C 1
ATOM 4827 O O . GLN A 1 613 ? 0.946 41.827 52.427 1.00 21.67 613 GLN A O 1
ATOM 4832 N N . SER A 1 614 ? -0.166 41.843 50.487 1.00 22.36 614 SER A N 1
ATOM 4833 C CA . SER A 1 614 ? 0.837 41.973 49.406 1.00 22.36 614 SER A CA 1
ATOM 4834 C C . SER A 1 614 ? 0.140 42.005 48.026 1.00 22.36 614 SER A C 1
ATOM 4836 O O . SER A 1 614 ? -1.020 41.612 47.909 1.00 22.36 614 SER A O 1
ATOM 4838 N N . LEU A 1 615 ? 0.801 42.557 47.001 1.00 22.16 615 LEU A N 1
ATOM 4839 C CA . LEU A 1 615 ? 0.358 42.539 45.598 1.00 22.16 615 LEU A CA 1
ATOM 4840 C C . LEU A 1 615 ? 1.420 41.837 44.751 1.00 22.16 615 LEU A C 1
ATOM 4842 O O . LEU A 1 615 ? 2.595 42.159 44.903 1.00 22.16 615 LEU A O 1
ATOM 4846 N N . THR A 1 616 ? 0.986 41.076 43.746 1.00 23.28 616 THR A N 1
ATOM 4847 C CA . THR A 1 616 ? 1.665 41.010 42.440 1.00 23.28 616 THR A CA 1
ATOM 4848 C C . THR A 1 616 ? 0.672 40.596 41.352 1.00 23.28 616 THR A C 1
ATOM 4850 O O . THR A 1 616 ? -0.091 39.647 41.514 1.00 23.28 616 THR A O 1
ATOM 4853 N N . MET A 1 617 ? 0.658 41.329 40.236 1.00 21.52 617 MET A N 1
ATOM 4854 C CA . MET A 1 617 ? -0.121 40.975 39.045 1.00 21.52 617 MET A CA 1
ATOM 4855 C C . MET A 1 617 ? 0.622 39.932 38.207 1.00 21.52 617 MET A C 1
ATOM 4857 O O . MET A 1 617 ? 1.802 40.105 37.921 1.00 21.52 617 MET A O 1
ATOM 4861 N N . SER A 1 618 ? -0.108 38.946 37.686 1.00 22.30 618 SER A N 1
ATOM 4862 C CA . SER A 1 618 ? 0.270 38.236 36.461 1.00 22.30 618 SER A CA 1
ATOM 4863 C C . SER A 1 618 ? -0.967 38.070 35.582 1.00 22.30 618 SER A C 1
ATOM 4865 O O . SER A 1 618 ? -1.811 37.219 35.856 1.00 22.30 618 SER A O 1
ATOM 4867 N N . LYS A 1 619 ? -1.110 38.970 34.596 1.00 26.08 619 LYS A N 1
ATOM 4868 C CA . LYS A 1 619 ? -2.008 38.890 33.422 1.00 26.08 619 LYS A CA 1
ATOM 4869 C C . LYS A 1 619 ? -1.891 40.168 32.576 1.00 26.08 619 LYS A C 1
ATOM 4871 O O . LYS A 1 619 ? -2.831 40.945 32.488 1.00 26.08 619 LYS A O 1
ATOM 4876 N N . PHE A 1 620 ? -0.722 40.400 31.977 1.00 23.00 620 PHE A N 1
ATOM 4877 C CA . PHE A 1 620 ? -0.565 41.271 30.802 1.00 23.00 620 PHE A CA 1
ATOM 4878 C C . PHE A 1 620 ? 0.828 41.055 30.191 1.00 23.00 620 PHE A C 1
ATOM 4880 O O . PHE A 1 620 ? 1.803 41.581 30.711 1.00 23.00 620 PHE A O 1
ATOM 4887 N N . LEU A 1 621 ? 0.908 40.229 29.143 1.00 23.91 621 LEU A N 1
ATOM 4888 C CA . LEU A 1 621 ? 1.736 40.366 27.929 1.00 23.91 621 LEU A CA 1
ATOM 4889 C C . LEU A 1 621 ? 1.787 39.004 27.219 1.00 23.91 621 LEU A C 1
ATOM 4891 O O . LEU A 1 621 ? 2.522 38.104 27.610 1.00 23.91 621 LEU A O 1
ATOM 4895 N N . HIS A 1 622 ? 1.015 38.869 26.144 1.00 23.97 622 HIS A N 1
ATOM 4896 C CA . HIS A 1 622 ? 1.132 37.753 25.212 1.00 23.97 622 HIS A CA 1
ATOM 4897 C C . HIS A 1 622 ? 0.951 38.306 23.796 1.00 23.97 622 HIS A C 1
ATOM 4899 O O . HIS A 1 622 ? -0.177 38.438 23.331 1.00 23.97 622 HIS A O 1
ATOM 4905 N N . ARG A 1 623 ? 2.063 38.714 23.164 1.00 25.83 623 ARG A N 1
ATOM 4906 C CA . ARG A 1 623 ? 2.291 38.866 21.707 1.00 25.83 623 ARG A CA 1
ATOM 4907 C C . ARG A 1 623 ? 3.601 39.623 21.450 1.00 25.83 623 ARG A C 1
ATOM 4909 O O . ARG A 1 623 ? 3.859 40.618 22.111 1.00 25.83 623 ARG A O 1
ATOM 4916 N N . HIS A 1 624 ? 4.353 39.153 20.452 1.00 26.11 624 HIS A N 1
ATOM 4917 C CA . HIS A 1 624 ? 5.590 39.725 19.891 1.00 26.11 624 HIS A CA 1
ATOM 4918 C C . HIS A 1 624 ? 6.753 39.978 20.867 1.00 26.11 624 HIS A C 1
ATOM 4920 O O . HIS A 1 624 ? 6.753 40.979 21.570 1.00 26.11 624 HIS A O 1
ATOM 4926 N N . LEU A 1 625 ? 7.792 39.130 20.805 1.00 25.86 625 LEU A N 1
ATOM 4927 C CA . LEU A 1 625 ? 9.211 39.508 20.967 1.00 25.86 625 LEU A CA 1
ATOM 4928 C C . LEU A 1 625 ? 10.129 38.287 20.739 1.00 25.86 625 LEU A C 1
ATOM 4930 O O . LEU A 1 625 ? 10.479 37.574 21.671 1.00 25.86 625 LEU A O 1
ATOM 4934 N N . PHE A 1 626 ? 10.561 38.080 19.494 1.00 29.08 626 PHE A N 1
ATOM 4935 C CA . PHE A 1 626 ? 11.795 37.349 19.182 1.00 29.08 626 PHE A CA 1
ATOM 4936 C C . PHE A 1 626 ? 12.583 38.167 18.156 1.00 29.08 626 PHE A C 1
ATOM 4938 O O . PHE A 1 626 ? 12.420 38.031 16.949 1.00 29.08 626 PHE A O 1
ATOM 4945 N N . SER A 1 627 ? 13.406 39.081 18.667 1.00 28.75 627 SER A N 1
ATOM 4946 C CA . SER A 1 627 ? 14.440 39.780 17.906 1.00 28.75 627 SER A CA 1
ATOM 4947 C C . SER A 1 627 ? 15.636 40.012 18.835 1.00 28.75 627 SER A C 1
ATOM 4949 O O . SER A 1 627 ? 15.451 40.608 19.903 1.00 28.75 627 SER A O 1
ATOM 4951 N N . PRO A 1 628 ? 16.855 39.569 18.471 1.00 30.23 628 PRO A N 1
ATOM 4952 C CA . PRO A 1 628 ? 18.029 39.669 19.343 1.00 30.23 628 PRO A CA 1
ATOM 4953 C C . PRO A 1 628 ? 18.440 41.121 19.654 1.00 30.23 628 PRO A C 1
ATOM 4955 O O . PRO A 1 628 ? 19.157 41.367 20.622 1.00 30.23 628 PRO A O 1
ATOM 4958 N N . PHE A 1 629 ? 17.935 42.102 18.897 1.00 29.64 629 PHE A N 1
ATOM 4959 C CA . PHE A 1 629 ? 18.193 43.527 19.122 1.00 29.64 629 PHE A CA 1
ATOM 4960 C C . PHE A 1 629 ? 17.563 44.082 20.415 1.00 29.64 629 PHE A C 1
ATOM 4962 O O . PHE A 1 629 ? 18.097 45.019 21.009 1.00 29.64 629 PHE A O 1
ATOM 4969 N N . ALA A 1 630 ? 16.447 43.510 20.884 1.00 32.28 630 ALA A N 1
ATOM 4970 C CA . ALA A 1 630 ? 15.745 44.009 22.072 1.00 32.28 630 ALA A CA 1
ATOM 4971 C C . ALA A 1 630 ? 16.504 43.718 23.383 1.00 32.28 630 ALA A C 1
ATOM 4973 O O . ALA A 1 630 ? 16.488 44.530 24.310 1.00 32.28 630 ALA A O 1
ATOM 4974 N N . LEU A 1 631 ? 17.221 42.590 23.441 1.00 32.44 631 LEU A N 1
ATOM 4975 C CA . LEU A 1 631 ? 17.994 42.177 24.616 1.00 32.44 631 LEU A CA 1
ATOM 4976 C C . LEU A 1 631 ? 19.203 43.103 24.859 1.00 32.44 631 LEU A C 1
ATOM 4978 O O . LEU A 1 631 ? 19.534 43.415 26.002 1.00 32.44 631 LEU A O 1
ATOM 4982 N N . TYR A 1 632 ? 19.807 43.612 23.779 1.00 33.62 632 TYR A N 1
ATOM 4983 C CA . TYR A 1 632 ? 20.928 44.556 23.823 1.00 33.62 632 TYR A CA 1
ATOM 4984 C C . TYR A 1 632 ? 20.536 45.932 24.398 1.00 33.62 632 TYR A C 1
ATOM 4986 O O . TYR A 1 632 ? 21.314 46.554 25.122 1.00 33.62 632 TYR A O 1
ATOM 4994 N N . LEU A 1 633 ? 19.313 46.401 24.119 1.00 29.81 633 LEU A N 1
ATOM 4995 C CA . LEU A 1 633 ? 18.798 47.675 24.636 1.00 29.81 633 LEU A CA 1
ATOM 4996 C C . LEU A 1 633 ? 18.428 47.601 26.125 1.00 29.81 633 LEU A C 1
ATOM 4998 O O . LEU A 1 633 ? 18.784 48.505 26.882 1.00 29.81 633 LEU A O 1
ATOM 5002 N N . LEU A 1 634 ? 17.800 46.507 26.570 1.00 31.02 634 LEU A N 1
ATOM 5003 C CA . LEU A 1 634 ? 17.467 46.301 27.987 1.00 31.02 634 LEU A CA 1
ATOM 5004 C C . LEU A 1 634 ? 18.717 46.276 28.884 1.00 31.02 634 LEU A C 1
ATOM 5006 O O . LEU A 1 634 ? 18.719 46.891 29.950 1.00 31.02 634 LEU A O 1
ATOM 5010 N N . LEU A 1 635 ? 19.809 45.660 28.420 1.00 33.78 635 LEU A N 1
ATOM 5011 C CA . LEU A 1 635 ? 21.087 45.627 29.145 1.00 33.78 635 LEU A CA 1
ATOM 5012 C C . LEU A 1 635 ? 21.783 46.999 29.244 1.00 33.78 635 LEU A C 1
ATOM 5014 O O . LEU A 1 635 ? 22.579 47.206 30.159 1.00 33.78 635 LEU A O 1
ATOM 5018 N N . ARG A 1 636 ? 21.475 47.961 28.360 1.00 29.98 636 ARG A N 1
ATOM 5019 C CA . ARG A 1 636 ? 22.011 49.335 28.440 1.00 29.98 636 ARG A CA 1
ATOM 5020 C C . ARG A 1 636 ? 21.217 50.253 29.373 1.00 29.98 636 ARG A C 1
ATOM 5022 O O . ARG A 1 636 ? 21.812 51.153 29.960 1.00 29.98 636 ARG A O 1
ATOM 5029 N N . CYS A 1 637 ? 19.911 50.041 29.541 1.00 29.66 637 CYS A N 1
ATOM 5030 C CA . CYS A 1 637 ? 19.063 50.935 30.342 1.00 29.66 637 CYS A CA 1
ATOM 5031 C C . CYS A 1 637 ? 19.161 50.727 31.865 1.00 29.66 637 CYS A C 1
ATOM 5033 O O . CYS A 1 637 ? 18.862 51.655 32.612 1.00 29.66 637 CYS A O 1
ATOM 5035 N N . CYS A 1 638 ? 19.612 49.567 32.354 1.00 29.83 638 CYS A N 1
ATOM 5036 C CA . CYS A 1 638 ? 19.722 49.313 33.800 1.00 29.83 638 CYS A CA 1
ATOM 5037 C C . CYS A 1 638 ? 20.923 49.985 34.496 1.00 29.83 638 CYS A C 1
ATOM 5039 O O . CYS A 1 638 ? 21.027 49.903 35.717 1.00 29.83 638 CYS A O 1
ATOM 5041 N N . ASN A 1 639 ? 21.824 50.659 33.773 1.00 31.12 639 ASN A N 1
ATOM 5042 C CA . ASN A 1 639 ? 23.098 51.139 34.329 1.00 31.12 639 ASN A CA 1
ATOM 5043 C C . ASN A 1 639 ? 23.074 52.607 34.818 1.00 31.12 639 ASN A C 1
ATOM 5045 O O . ASN A 1 639 ? 24.077 53.321 34.729 1.00 31.12 639 ASN A O 1
ATOM 5049 N N . HIS A 1 640 ? 21.919 53.085 35.303 1.00 25.53 640 HIS A N 1
ATOM 5050 C CA . HIS A 1 640 ? 21.760 54.463 35.786 1.00 25.53 640 HIS A CA 1
ATOM 5051 C C . HIS A 1 640 ? 20.705 54.636 36.905 1.00 25.53 640 HIS A C 1
ATOM 5053 O O . HIS A 1 640 ? 19.665 55.254 36.692 1.00 25.53 640 HIS A O 1
ATOM 5059 N N . SER A 1 641 ? 20.976 54.134 38.124 1.00 25.64 641 SER A N 1
ATOM 5060 C CA . SER A 1 641 ? 20.582 54.816 39.383 1.00 25.64 641 SER A CA 1
ATOM 5061 C C . SER A 1 641 ? 21.182 54.206 40.664 1.00 25.64 641 SER A C 1
ATOM 5063 O O . SER A 1 641 ? 20.894 53.076 41.033 1.00 25.64 641 SER A O 1
ATOM 5065 N N . GLN A 1 642 ? 21.982 55.035 41.340 1.00 25.64 642 GLN A N 1
ATOM 5066 C CA . GLN A 1 642 ? 22.187 55.189 42.793 1.00 25.64 642 GLN A CA 1
ATOM 5067 C C . GLN A 1 642 ? 22.167 53.964 43.741 1.00 25.64 642 GLN A C 1
ATOM 5069 O O . GLN A 1 642 ? 21.140 53.534 44.251 1.00 25.64 642 GLN A O 1
ATOM 5074 N N . ALA A 1 643 ? 23.387 53.541 44.088 1.00 23.52 643 ALA A N 1
ATOM 5075 C CA . ALA A 1 643 ? 23.901 53.310 45.445 1.00 23.52 643 ALA A CA 1
ATOM 5076 C C . ALA A 1 643 ? 22.920 53.062 46.621 1.00 23.52 643 ALA A C 1
ATOM 5078 O O . ALA A 1 643 ? 22.350 53.997 47.181 1.00 23.52 643 ALA A O 1
ATOM 5079 N N . VAL A 1 644 ? 22.949 51.831 47.149 1.00 23.42 644 VAL A N 1
ATOM 5080 C CA . VAL A 1 644 ? 22.783 51.538 48.586 1.00 23.42 644 VAL A CA 1
ATOM 5081 C C . VAL A 1 644 ? 23.882 50.555 49.001 1.00 23.42 644 VAL A C 1
ATOM 5083 O O . VAL A 1 644 ? 24.113 49.554 48.325 1.00 23.42 644 VAL A O 1
ATOM 5086 N N . SER A 1 645 ? 24.584 50.847 50.096 1.00 21.92 645 SER A N 1
ATOM 5087 C CA . SER A 1 645 ? 25.719 50.060 50.588 1.00 21.92 645 SER A CA 1
ATOM 5088 C C . SER A 1 645 ? 25.341 49.165 51.772 1.00 21.92 645 SER A C 1
ATOM 5090 O O . SER A 1 645 ? 25.067 49.675 52.856 1.00 21.92 645 SER A O 1
ATOM 5092 N N . VAL A 1 646 ? 25.444 47.845 51.606 1.00 24.17 646 VAL A N 1
ATOM 5093 C CA . VAL A 1 646 ? 25.639 46.884 52.709 1.00 24.17 646 VAL A CA 1
ATOM 5094 C C . VAL A 1 646 ? 26.657 45.850 52.229 1.00 24.17 646 VAL A C 1
ATOM 5096 O O . VAL A 1 646 ? 26.531 45.328 51.123 1.00 24.17 646 VAL A O 1
ATOM 5099 N N . GLY A 1 647 ? 27.715 45.618 53.006 1.00 22.27 647 GLY A N 1
ATOM 5100 C CA . GLY A 1 647 ? 28.850 44.800 52.576 1.00 22.27 647 GLY A CA 1
ATOM 5101 C C . GLY A 1 647 ? 28.781 43.347 53.042 1.00 22.27 647 GLY A C 1
ATOM 5102 O O . GLY A 1 647 ? 28.337 43.074 54.150 1.00 22.27 647 GLY A O 1
ATOM 5103 N N . LEU A 1 648 ? 29.335 42.445 52.228 1.00 24.89 648 LEU A N 1
ATOM 5104 C CA . LEU A 1 648 ? 30.044 41.240 52.670 1.00 24.89 648 LEU A CA 1
ATOM 5105 C C . LEU A 1 648 ? 31.144 40.921 51.633 1.00 24.89 648 LEU A C 1
ATOM 5107 O O . LEU A 1 648 ? 31.056 41.342 50.478 1.00 24.89 648 LEU A O 1
ATOM 5111 N N . GLY A 1 649 ? 32.243 40.296 52.061 1.00 24.66 649 GLY A N 1
ATOM 5112 C CA . GLY A 1 649 ? 33.521 40.345 51.334 1.00 24.66 649 GLY A CA 1
ATOM 5113 C C . GLY A 1 649 ? 33.791 39.253 50.285 1.00 24.66 649 GLY A C 1
ATOM 5114 O O . GLY A 1 649 ? 33.150 38.212 50.255 1.00 24.66 649 GLY A O 1
ATOM 5115 N N . ARG A 1 650 ? 34.857 39.493 49.500 1.00 31.58 650 ARG A N 1
ATOM 5116 C CA . ARG A 1 650 ? 35.619 38.539 48.657 1.00 31.58 650 ARG A CA 1
ATOM 5117 C C . ARG A 1 650 ? 34.835 37.737 47.598 1.00 31.58 650 ARG A C 1
ATOM 5119 O O . ARG A 1 650 ? 34.533 36.570 47.802 1.00 31.58 650 ARG A O 1
ATOM 5126 N N . THR A 1 651 ? 34.680 38.316 46.400 1.00 31.98 651 THR A N 1
ATOM 5127 C CA . THR A 1 651 ? 34.719 37.614 45.081 1.00 31.98 651 THR A CA 1
ATOM 5128 C C . THR A 1 651 ? 34.704 38.633 43.918 1.00 31.98 651 THR A C 1
ATOM 5130 O O . THR A 1 651 ? 33.732 38.775 43.183 1.00 31.98 651 THR A O 1
ATOM 5133 N N . LYS A 1 652 ? 35.797 39.392 43.735 1.00 29.02 652 LYS A N 1
ATOM 5134 C CA . LYS A 1 652 ? 35.974 40.335 42.604 1.00 29.02 652 LYS A CA 1
ATOM 5135 C C . LYS A 1 652 ? 37.346 40.176 41.935 1.00 29.02 652 LYS A C 1
ATOM 5137 O O . LYS A 1 652 ? 38.209 41.032 42.077 1.00 29.02 652 LYS A O 1
ATOM 5142 N N . THR A 1 653 ? 37.536 39.082 41.199 1.00 33.88 653 THR A N 1
ATOM 5143 C CA . THR A 1 653 ? 38.707 38.887 40.309 1.00 33.88 653 THR A CA 1
ATOM 5144 C C . THR A 1 653 ? 38.418 38.038 39.064 1.00 33.88 653 THR A C 1
ATOM 5146 O O . THR A 1 653 ? 39.103 38.207 38.060 1.00 33.88 653 THR A O 1
ATOM 5149 N N . THR A 1 654 ? 37.398 37.173 39.070 1.00 34.06 654 THR A N 1
ATOM 5150 C CA . THR A 1 654 ? 37.035 36.319 37.917 1.00 34.06 654 THR A CA 1
ATOM 5151 C C . THR A 1 654 ? 36.030 36.962 36.958 1.00 34.06 654 THR A C 1
ATOM 5153 O O . THR A 1 654 ? 36.227 36.903 35.748 1.00 34.06 654 THR A O 1
ATOM 5156 N N . LEU A 1 655 ? 34.988 37.640 37.459 1.00 30.22 655 LEU A N 1
ATOM 5157 C CA . LEU A 1 655 ? 33.925 38.193 36.599 1.00 30.22 655 LEU A CA 1
ATOM 5158 C C . LEU A 1 655 ? 34.389 39.376 35.726 1.00 30.22 655 LEU A C 1
ATOM 5160 O O . LEU A 1 655 ? 33.836 39.618 34.660 1.00 30.22 655 LEU A O 1
ATOM 5164 N N . GLN A 1 656 ? 35.430 40.096 36.155 1.00 28.53 656 GLN A N 1
ATOM 5165 C CA . GLN A 1 656 ? 35.949 41.267 35.441 1.00 28.53 656 GLN A CA 1
ATOM 5166 C C . GLN A 1 656 ? 36.888 40.896 34.276 1.00 28.53 656 GLN A C 1
ATOM 5168 O O . GLN A 1 656 ? 37.092 41.717 33.391 1.00 28.53 656 GLN A O 1
ATOM 5173 N N . LYS A 1 657 ? 37.393 39.651 34.221 1.00 32.62 657 LYS A N 1
ATOM 5174 C CA . LYS A 1 657 ? 38.159 39.127 33.072 1.00 32.62 657 LYS A CA 1
ATOM 5175 C C . LYS A 1 657 ? 37.286 38.543 31.954 1.00 32.62 657 LYS A C 1
ATOM 5177 O O . LYS A 1 657 ? 37.764 38.435 30.833 1.00 32.62 657 LYS A O 1
ATOM 5182 N N . LEU A 1 658 ? 36.022 38.196 32.223 1.00 33.16 658 LEU A N 1
ATOM 5183 C CA . LEU A 1 658 ? 35.104 37.680 31.192 1.00 33.16 658 LEU A CA 1
ATOM 5184 C C . LEU A 1 658 ? 34.490 38.776 30.300 1.00 33.16 658 LEU A C 1
ATOM 5186 O O . LEU A 1 658 ? 33.916 38.462 29.263 1.00 33.16 658 LEU A O 1
ATOM 5190 N N . ILE A 1 659 ? 34.584 40.047 30.701 1.00 35.66 659 ILE A N 1
ATOM 5191 C CA . ILE A 1 659 ? 33.927 41.173 30.012 1.00 35.66 659 ILE A CA 1
ATOM 5192 C C . ILE A 1 659 ? 34.846 41.819 28.948 1.00 35.66 659 ILE A C 1
ATOM 5194 O O . ILE A 1 659 ? 34.366 42.554 28.090 1.00 35.66 659 ILE A O 1
ATOM 5198 N N . GLU A 1 660 ? 36.141 41.477 28.920 1.00 35.38 660 GLU A N 1
ATOM 5199 C CA . GLU A 1 660 ? 37.122 41.948 27.920 1.00 35.38 660 GLU A CA 1
ATOM 5200 C C . GLU A 1 660 ? 37.497 40.877 26.869 1.00 35.38 660 GLU A C 1
ATOM 5202 O O . GLU A 1 660 ? 38.640 40.799 26.417 1.00 35.38 660 GLU A O 1
ATOM 5207 N N . MET A 1 661 ? 36.544 40.041 26.433 1.00 32.41 661 MET A N 1
ATOM 5208 C CA . MET A 1 661 ? 36.762 39.156 25.276 1.00 32.41 661 MET A CA 1
ATOM 5209 C C . MET A 1 661 ? 36.463 39.869 23.951 1.00 32.41 661 MET A C 1
ATOM 5211 O O . MET A 1 661 ? 35.350 40.314 23.678 1.00 32.41 661 MET A O 1
ATOM 5215 N N . ASN A 1 662 ? 37.494 39.961 23.113 1.00 37.75 662 ASN A N 1
ATOM 5216 C CA . ASN A 1 662 ? 37.484 40.700 21.853 1.00 37.75 662 ASN A CA 1
ATOM 5217 C C . ASN A 1 662 ? 36.769 39.910 20.732 1.00 37.75 662 ASN A C 1
ATOM 5219 O O . ASN A 1 662 ? 36.855 38.682 20.687 1.00 37.75 662 ASN A O 1
ATOM 5223 N N . LEU A 1 663 ? 36.124 40.594 19.773 1.00 33.56 663 LEU A N 1
ATOM 5224 C CA . LEU A 1 663 ? 35.236 39.983 18.754 1.00 33.56 663 LEU A CA 1
ATOM 5225 C C . LEU A 1 663 ? 35.860 38.868 17.883 1.00 33.56 663 LEU A C 1
ATOM 5227 O O . LEU A 1 663 ? 35.127 38.115 17.243 1.00 33.56 663 LEU A O 1
ATOM 5231 N N . ARG A 1 664 ? 37.192 38.728 17.853 1.00 37.25 664 ARG A N 1
ATOM 5232 C CA . ARG A 1 664 ? 37.879 37.636 17.138 1.00 37.25 664 ARG A CA 1
ATOM 5233 C C . ARG A 1 664 ? 37.735 36.264 17.809 1.00 37.25 664 ARG A C 1
ATOM 5235 O O . ARG A 1 664 ? 37.703 35.269 17.093 1.00 37.25 664 ARG A O 1
ATOM 5242 N N . GLU A 1 665 ? 37.601 36.205 19.134 1.00 41.72 665 GLU A N 1
ATOM 5243 C CA . GLU A 1 665 ? 37.462 34.937 19.873 1.00 41.72 665 GLU A CA 1
ATOM 5244 C C . GLU A 1 665 ? 36.065 34.319 19.679 1.00 41.72 665 GLU A C 1
ATOM 5246 O O . GLU A 1 665 ? 35.933 33.117 19.458 1.00 41.72 665 GLU A O 1
ATOM 5251 N N . LEU A 1 666 ? 35.016 35.153 19.644 1.00 36.16 666 LEU A N 1
ATOM 5252 C CA . LEU A 1 666 ? 33.652 34.723 19.302 1.00 36.16 666 LEU A CA 1
ATOM 5253 C C . LEU A 1 666 ? 33.563 34.136 17.885 1.00 36.16 666 LEU A C 1
ATOM 5255 O O . LEU A 1 666 ? 32.885 33.131 17.683 1.00 36.16 666 LEU A O 1
ATOM 5259 N N . GLY A 1 667 ? 34.285 34.712 16.917 1.00 33.72 667 GLY A N 1
ATOM 5260 C CA . GLY A 1 667 ? 34.381 34.149 15.567 1.00 33.72 667 GLY A CA 1
ATOM 5261 C C . GLY A 1 667 ? 35.025 32.758 15.545 1.00 33.72 667 GLY A C 1
ATOM 5262 O O . GLY A 1 667 ? 34.576 31.888 14.803 1.00 33.72 667 GLY A O 1
ATOM 5263 N N . PHE A 1 668 ? 36.027 32.517 16.395 1.00 34.41 668 PHE A N 1
ATOM 5264 C CA . PHE A 1 668 ? 36.683 31.211 16.506 1.00 34.41 668 PHE A CA 1
ATOM 5265 C C . PHE A 1 668 ? 35.767 30.147 17.129 1.00 34.41 668 PHE A C 1
ATOM 5267 O O . PHE A 1 668 ? 35.746 29.010 16.666 1.00 34.41 668 PHE A O 1
ATOM 5274 N N . LEU A 1 669 ? 34.962 30.525 18.127 1.00 33.97 669 LEU A N 1
ATOM 5275 C CA . LEU A 1 669 ? 33.999 29.635 18.786 1.00 33.97 669 LEU A CA 1
ATOM 5276 C C . LEU A 1 669 ? 32.847 29.207 17.860 1.00 33.97 669 LEU A C 1
ATOM 5278 O O . LEU A 1 669 ? 32.440 28.048 17.898 1.00 33.97 669 LEU A O 1
ATOM 5282 N N . VAL A 1 670 ? 32.368 30.103 16.987 1.00 35.47 670 VAL A N 1
ATOM 5283 C CA . VAL A 1 670 ? 31.363 29.764 15.960 1.00 35.47 670 VAL A CA 1
ATOM 5284 C C . VAL A 1 670 ? 31.943 28.798 14.922 1.00 35.47 670 VAL A C 1
ATOM 5286 O O . VAL A 1 670 ? 31.315 27.785 14.625 1.00 35.47 670 VAL A O 1
ATOM 5289 N N . VAL A 1 671 ? 33.163 29.053 14.432 1.00 33.94 671 VAL A N 1
ATOM 5290 C CA . VAL A 1 671 ? 33.842 28.158 13.475 1.00 33.94 671 VAL A CA 1
ATOM 5291 C C . VAL A 1 671 ? 34.124 26.784 14.094 1.00 33.94 671 VAL A C 1
ATOM 5293 O O . VAL A 1 671 ? 33.922 25.767 13.434 1.00 33.94 671 VAL A O 1
ATOM 5296 N N . TRP A 1 672 ? 34.520 26.724 15.370 1.00 32.06 672 TRP A N 1
ATOM 5297 C CA . TRP A 1 672 ? 34.720 25.462 16.094 1.00 32.06 672 TRP A CA 1
ATOM 5298 C C . TRP A 1 672 ? 33.407 24.695 16.321 1.00 32.06 672 TRP A C 1
ATOM 5300 O O . TRP A 1 672 ? 33.398 23.467 16.263 1.00 32.06 672 TRP A O 1
ATOM 5310 N N . GLY A 1 673 ? 32.292 25.408 16.522 1.00 30.08 673 GLY A N 1
ATOM 5311 C CA . GLY A 1 673 ? 30.947 24.830 16.552 1.00 30.08 673 GLY A CA 1
ATOM 5312 C C . GLY A 1 673 ? 30.600 24.123 15.242 1.00 30.08 673 GLY A C 1
ATOM 5313 O O . GLY A 1 673 ? 30.308 22.930 15.256 1.00 30.08 673 GLY A O 1
ATOM 5314 N N . THR A 1 674 ? 30.749 24.813 14.106 1.00 34.31 674 THR A N 1
ATOM 5315 C CA . THR A 1 674 ? 30.495 24.221 12.779 1.00 34.31 674 THR A CA 1
ATOM 5316 C C . THR A 1 674 ? 31.458 23.079 12.440 1.00 34.31 674 THR A C 1
ATOM 5318 O O . THR A 1 674 ? 31.049 22.080 11.858 1.00 34.31 674 THR A O 1
ATOM 5321 N N . MET A 1 675 ? 32.727 23.161 12.863 1.00 27.42 675 MET A N 1
ATOM 5322 C CA . MET A 1 675 ? 33.699 22.085 12.630 1.00 27.42 675 MET A CA 1
ATOM 5323 C C . MET A 1 675 ? 33.382 20.823 13.447 1.00 27.42 675 MET A C 1
ATOM 5325 O O . MET A 1 675 ? 33.643 19.715 12.985 1.00 27.42 675 MET A O 1
ATOM 5329 N N . ARG A 1 676 ? 32.793 20.971 14.645 1.00 28.02 676 ARG A N 1
ATOM 5330 C CA . ARG A 1 676 ? 32.331 19.846 15.474 1.00 28.02 676 ARG A CA 1
ATOM 5331 C C . ARG A 1 676 ? 31.103 19.145 14.878 1.00 28.02 676 ARG A C 1
ATOM 5333 O O . ARG A 1 676 ? 30.976 17.939 15.065 1.00 28.02 676 ARG A O 1
ATOM 5340 N N . GLU A 1 677 ? 30.232 19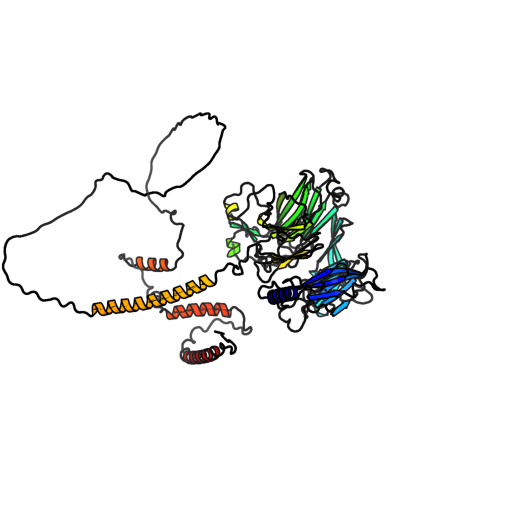.861 14.166 1.00 31.06 677 GLU A N 1
ATOM 5341 C CA . GLU A 1 677 ? 29.105 19.251 13.444 1.00 31.06 677 GLU A CA 1
ATOM 5342 C C . GLU A 1 677 ? 29.563 18.488 12.190 1.00 31.06 677 GLU A C 1
ATOM 5344 O O . GLU A 1 677 ? 29.082 17.381 11.953 1.00 31.06 677 GLU A O 1
ATOM 5349 N N . GLU A 1 678 ? 30.545 18.995 11.432 1.00 32.94 678 GLU A N 1
ATOM 5350 C CA . GLU A 1 678 ? 31.096 18.252 10.284 1.00 32.94 678 GLU A CA 1
ATOM 5351 C C . GLU A 1 678 ? 31.931 17.028 10.706 1.00 32.94 678 GLU A C 1
ATOM 5353 O O . GLU A 1 678 ? 31.810 15.970 10.092 1.00 32.94 678 GLU A O 1
ATOM 5358 N N . LEU A 1 679 ? 32.712 17.113 11.792 1.00 32.47 679 LEU A N 1
ATOM 5359 C CA . LEU A 1 679 ? 33.500 15.980 12.312 1.00 32.47 679 LEU A CA 1
ATOM 5360 C C . LEU A 1 679 ? 32.654 14.844 12.911 1.00 32.47 679 LEU A C 1
ATOM 5362 O O . LEU A 1 679 ? 33.158 13.731 13.050 1.00 32.47 679 LEU A O 1
ATOM 5366 N N . HIS A 1 680 ? 31.381 15.083 13.241 1.00 32.88 680 HIS A N 1
ATOM 5367 C CA . HIS A 1 680 ? 30.469 14.015 13.665 1.00 32.88 680 HIS A CA 1
ATOM 5368 C C . HIS A 1 680 ? 29.892 13.201 12.493 1.00 32.88 680 HIS A C 1
ATOM 5370 O O . HIS A 1 680 ? 29.389 12.101 12.718 1.00 32.88 680 HIS A O 1
ATOM 5376 N N . ASN A 1 681 ? 30.027 13.678 11.248 1.00 31.81 681 ASN A N 1
ATOM 5377 C CA . ASN A 1 681 ? 29.654 12.946 10.033 1.00 31.81 681 ASN A CA 1
ATOM 5378 C C . ASN A 1 681 ? 30.834 12.118 9.479 1.00 31.81 681 ASN A C 1
ATOM 5380 O O . ASN A 1 681 ? 31.254 12.280 8.337 1.00 31.81 681 ASN A O 1
ATOM 5384 N N . GLY A 1 682 ? 31.340 11.220 10.331 1.00 26.92 682 GLY A N 1
ATOM 5385 C CA . GLY A 1 682 ? 32.076 9.991 10.010 1.00 26.92 682 GLY A CA 1
ATOM 5386 C C . GLY A 1 682 ? 33.069 9.983 8.840 1.00 26.92 682 GLY A C 1
ATOM 5387 O O . GLY A 1 682 ? 32.719 9.556 7.746 1.00 26.92 682 GLY A O 1
ATOM 5388 N N . TYR A 1 683 ? 34.344 10.253 9.133 1.00 28.53 683 TYR A N 1
ATOM 5389 C CA . TYR A 1 683 ? 35.495 9.591 8.498 1.00 28.53 683 TYR A CA 1
ATOM 5390 C C . TYR A 1 683 ? 36.598 9.394 9.555 1.00 28.53 683 TYR A C 1
ATOM 5392 O O . TYR A 1 683 ? 36.786 10.267 10.397 1.00 28.53 683 TYR A O 1
ATOM 5400 N N . PHE A 1 684 ? 37.329 8.273 9.465 1.00 25.83 684 PHE A N 1
ATOM 5401 C CA . PHE A 1 684 ? 38.259 7.695 10.462 1.00 25.83 684 PHE A CA 1
ATOM 5402 C C . PHE A 1 684 ? 37.614 6.936 11.635 1.00 25.83 684 PHE A C 1
ATOM 5404 O O . PHE A 1 684 ? 37.390 7.470 12.719 1.00 25.83 684 PHE A O 1
ATOM 5411 N N . GLU A 1 685 ? 37.438 5.628 11.433 1.00 23.91 685 GLU A N 1
ATOM 5412 C CA . GLU A 1 685 ? 37.537 4.653 12.522 1.00 23.91 685 GLU A CA 1
ATOM 5413 C C . GLU A 1 685 ? 39.008 4.456 12.929 1.00 23.91 685 GLU A C 1
ATOM 5415 O O . GLU A 1 685 ? 39.911 4.561 12.098 1.00 23.91 685 GLU A O 1
ATOM 5420 N N . GLY A 1 686 ? 39.236 4.102 14.197 1.00 27.84 686 GLY A N 1
ATOM 5421 C CA . GLY A 1 686 ? 40.533 3.627 14.685 1.00 27.84 686 GLY A CA 1
ATOM 5422 C C . GLY A 1 686 ? 41.435 4.697 15.306 1.00 27.84 686 GLY A C 1
ATOM 5423 O O . GLY A 1 686 ? 42.283 5.269 14.634 1.00 27.84 686 GLY A O 1
ATOM 5424 N N . VAL A 1 687 ? 41.279 4.902 16.618 1.00 25.00 687 VAL A N 1
ATOM 5425 C CA . VAL A 1 687 ? 42.325 4.915 17.670 1.00 25.00 687 VAL A CA 1
ATOM 5426 C C . VAL A 1 687 ? 41.613 5.275 18.979 1.00 25.00 687 VAL A C 1
ATOM 5428 O O . VAL A 1 687 ? 41.051 6.359 19.112 1.00 25.00 687 VAL A O 1
ATOM 5431 N N . GLY A 1 688 ? 41.609 4.358 19.946 1.00 24.48 688 GLY A N 1
ATOM 5432 C CA . GLY A 1 688 ? 41.069 4.611 21.282 1.00 24.48 688 GLY A CA 1
ATOM 5433 C C . GLY A 1 688 ? 42.178 4.964 22.268 1.00 24.48 688 GLY A C 1
ATOM 5434 O O . GLY A 1 688 ? 43.180 4.259 22.326 1.00 24.48 688 GLY A O 1
ATOM 5435 N N . PHE A 1 689 ? 41.971 6.003 23.077 1.00 26.25 689 PHE A N 1
ATOM 5436 C CA . PHE A 1 689 ? 42.739 6.259 24.296 1.00 26.25 689 PHE A CA 1
ATOM 5437 C C . PHE A 1 689 ? 41.804 6.781 25.390 1.00 26.25 689 PHE A C 1
ATOM 5439 O O . PHE A 1 689 ? 40.978 7.659 25.144 1.00 26.25 689 PHE A O 1
ATOM 5446 N N . GLY A 1 690 ? 41.925 6.210 26.587 1.00 22.38 690 GLY A N 1
ATOM 5447 C CA . GLY A 1 690 ? 41.317 6.731 27.812 1.00 22.38 690 GLY A CA 1
ATOM 5448 C C . GLY A 1 690 ? 42.376 7.364 28.716 1.00 22.38 690 GLY A C 1
ATOM 5449 O O . GLY A 1 690 ? 43.540 7.460 28.333 1.00 22.38 690 GLY A O 1
ATOM 5450 N N . GLY A 1 691 ? 41.979 7.718 29.938 1.00 23.75 691 GLY A N 1
ATOM 5451 C CA . GLY A 1 691 ? 42.889 8.222 30.969 1.00 23.75 691 GLY A CA 1
ATOM 5452 C C . GLY A 1 691 ? 42.748 9.724 31.203 1.00 23.75 691 GLY A C 1
ATOM 5453 O O . GLY A 1 691 ? 43.039 10.546 30.339 1.00 23.75 691 GLY A O 1
ATOM 5454 N N . GLU A 1 692 ? 42.290 10.064 32.400 1.00 28.27 692 GLU A N 1
ATOM 5455 C CA . GLU A 1 692 ? 42.161 11.422 32.914 1.00 28.27 692 GLU A CA 1
ATOM 5456 C C . GLU A 1 692 ? 43.407 11.745 33.752 1.00 28.27 692 GLU A C 1
ATOM 5458 O O . GLU A 1 692 ? 43.479 11.288 34.883 1.00 28.27 692 GLU A O 1
ATOM 5463 N N . GLU A 1 693 ? 44.392 12.453 33.175 1.00 28.30 693 GLU A N 1
ATOM 5464 C CA . GLU A 1 693 ? 45.421 13.289 33.847 1.00 28.30 693 GLU A CA 1
ATOM 5465 C C . GLU A 1 693 ? 46.518 13.719 32.840 1.00 28.30 693 GLU A C 1
ATOM 5467 O O . GLU A 1 693 ? 47.429 12.947 32.578 1.00 28.30 693 GLU A O 1
ATOM 5472 N N . ASP A 1 694 ? 46.444 14.940 32.271 1.00 26.88 694 ASP A N 1
ATOM 5473 C CA . ASP A 1 694 ? 47.627 15.746 31.851 1.00 26.88 694 ASP A CA 1
ATOM 5474 C C . ASP A 1 694 ? 47.239 17.154 31.312 1.00 26.88 694 ASP A C 1
ATOM 5476 O O . ASP A 1 694 ? 47.458 17.536 30.160 1.00 26.88 694 ASP A O 1
ATOM 5480 N N . GLY A 1 695 ? 46.601 17.975 32.154 1.00 30.16 695 GLY A N 1
ATOM 5481 C CA . GLY A 1 695 ? 45.981 19.243 31.725 1.00 30.16 695 GLY A CA 1
ATOM 5482 C C . GLY A 1 695 ? 46.894 20.474 31.587 1.00 30.16 695 GLY A C 1
ATOM 5483 O O . GLY A 1 695 ? 46.403 21.532 31.198 1.00 30.16 695 GLY A O 1
ATOM 5484 N N . MET A 1 696 ? 48.188 20.398 31.936 1.00 28.53 696 MET A N 1
ATOM 5485 C CA . MET A 1 696 ? 48.964 21.602 32.311 1.00 28.53 696 MET A CA 1
ATOM 5486 C C . MET A 1 696 ? 50.331 21.794 31.619 1.00 28.53 696 MET A C 1
ATOM 5488 O O . MET A 1 696 ? 51.139 22.597 32.087 1.00 28.53 696 MET A O 1
ATOM 5492 N N . LYS A 1 697 ? 50.613 21.104 30.500 1.00 28.62 697 LYS A N 1
ATOM 5493 C CA . LYS A 1 697 ? 51.902 21.226 29.771 1.00 28.62 697 LYS A CA 1
ATOM 5494 C C . LYS A 1 697 ? 51.831 21.616 28.287 1.00 28.62 697 LYS A C 1
ATOM 5496 O O . LYS A 1 697 ? 52.875 21.755 27.659 1.00 28.62 697 LYS A O 1
ATOM 5501 N N . MET A 1 698 ? 50.646 21.882 27.729 1.00 28.41 698 MET A N 1
ATOM 5502 C CA . MET A 1 698 ? 50.462 22.079 26.276 1.00 28.41 698 MET A CA 1
ATOM 5503 C C . MET A 1 698 ? 50.221 23.541 25.825 1.00 28.41 698 MET A C 1
ATOM 5505 O O . MET A 1 698 ? 49.568 23.786 24.814 1.00 28.41 698 MET A O 1
ATOM 5509 N N . VAL A 1 699 ? 50.741 24.535 26.558 1.00 30.09 699 VAL A N 1
ATOM 5510 C CA . VAL A 1 699 ? 50.525 25.977 26.262 1.00 30.09 699 VAL A CA 1
ATOM 5511 C C . VAL A 1 699 ? 51.755 26.666 25.633 1.00 30.09 699 VAL A C 1
ATOM 5513 O O . VAL A 1 699 ? 51.641 27.769 25.105 1.00 30.09 699 VAL A O 1
ATOM 5516 N N . ALA A 1 700 ? 52.929 26.021 25.617 1.00 29.56 700 ALA A N 1
ATOM 5517 C CA . ALA A 1 700 ? 54.184 26.649 25.177 1.00 29.56 700 ALA A CA 1
ATOM 5518 C C . ALA A 1 700 ? 54.528 26.503 23.673 1.00 29.56 700 ALA A C 1
ATOM 5520 O O . ALA A 1 700 ? 55.319 27.295 23.166 1.00 29.56 700 ALA A O 1
ATOM 5521 N N . GLU A 1 701 ? 53.939 25.551 22.934 1.00 31.39 701 GLU A N 1
ATOM 5522 C CA . GLU A 1 701 ? 54.347 25.238 21.541 1.00 31.39 701 GLU A CA 1
ATOM 5523 C C . GLU A 1 701 ? 53.393 25.729 20.429 1.00 31.39 701 GLU A C 1
ATOM 5525 O O . GLU A 1 701 ? 53.644 25.519 19.243 1.00 31.39 701 GLU A O 1
ATOM 5530 N N . PHE A 1 702 ? 52.327 26.465 20.758 1.00 27.73 702 PHE A N 1
ATOM 5531 C CA . PHE A 1 702 ? 51.318 26.891 19.768 1.00 27.73 702 PHE A CA 1
ATOM 5532 C C . PHE A 1 702 ? 51.703 28.100 18.883 1.00 27.73 702 PHE A C 1
ATOM 5534 O O . PHE A 1 702 ? 50.925 28.525 18.023 1.00 27.73 702 PHE A O 1
ATOM 5541 N N . SER A 1 703 ? 52.897 28.674 19.064 1.00 29.50 703 SER A N 1
ATOM 5542 C CA . SER A 1 703 ? 53.365 29.837 18.288 1.00 29.50 703 SER A CA 1
ATOM 5543 C C . SER A 1 703 ? 53.890 29.450 16.894 1.00 29.50 703 SER A C 1
ATOM 5545 O O . SER A 1 703 ? 53.635 30.134 15.898 1.00 29.50 703 SER A O 1
ATOM 5547 N N . THR A 1 704 ? 54.587 28.316 16.796 1.00 33.25 704 THR A N 1
ATOM 5548 C CA . THR A 1 704 ? 55.329 27.883 15.599 1.00 33.25 704 THR A CA 1
ATOM 5549 C C . THR A 1 704 ? 54.423 27.246 14.540 1.00 33.25 704 THR A C 1
ATOM 5551 O O . THR A 1 704 ? 54.570 27.513 13.344 1.00 33.25 704 THR A O 1
ATOM 5554 N N . THR A 1 705 ? 53.413 26.479 14.961 1.00 36.62 705 THR A N 1
ATOM 5555 C CA . THR A 1 705 ? 52.412 25.829 14.089 1.00 36.62 705 THR A CA 1
ATOM 5556 C C . THR A 1 705 ? 51.566 26.829 13.296 1.00 36.62 705 THR A C 1
ATOM 5558 O O . THR A 1 705 ? 51.151 26.540 12.170 1.00 36.62 705 THR A O 1
ATOM 5561 N N . LYS A 1 706 ? 51.355 28.039 13.834 1.00 32.50 706 LYS A N 1
ATOM 5562 C CA . LYS A 1 706 ? 50.492 29.075 13.242 1.00 32.50 706 LYS A CA 1
ATOM 5563 C C . LYS A 1 706 ? 50.992 29.581 11.880 1.00 32.50 706 LYS A C 1
ATOM 5565 O O . LYS A 1 706 ? 50.180 29.808 10.985 1.00 32.50 706 LYS A O 1
ATOM 5570 N N . LYS A 1 707 ? 52.314 29.693 11.685 1.00 33.66 707 LYS A N 1
ATOM 5571 C CA . LYS A 1 707 ? 52.914 30.097 10.394 1.00 33.66 707 LYS A CA 1
ATOM 5572 C C . LYS A 1 707 ? 52.824 28.993 9.331 1.00 33.66 707 LYS A C 1
ATOM 5574 O O . LYS A 1 707 ? 52.525 29.282 8.174 1.00 33.66 707 LYS A O 1
ATOM 5579 N N . ILE A 1 708 ? 53.023 27.734 9.728 1.00 38.44 708 ILE A N 1
ATOM 5580 C CA . ILE A 1 708 ? 53.009 26.575 8.819 1.00 38.44 708 ILE A CA 1
ATOM 5581 C C . ILE A 1 708 ? 51.592 26.323 8.273 1.00 38.44 708 ILE A C 1
ATOM 5583 O O . ILE A 1 708 ? 51.418 26.076 7.078 1.00 38.44 708 ILE A O 1
ATOM 5587 N N . LEU A 1 709 ? 50.565 26.451 9.122 1.00 35.03 709 LEU A N 1
ATOM 5588 C CA . LEU A 1 709 ? 49.161 26.339 8.711 1.00 35.03 709 LEU A CA 1
ATOM 5589 C C . LEU A 1 709 ? 48.731 27.463 7.755 1.00 35.03 709 LEU A C 1
ATOM 5591 O O . LEU A 1 709 ? 48.069 27.178 6.758 1.00 35.03 709 LEU A O 1
ATOM 5595 N N . GLN A 1 710 ? 49.159 28.712 7.980 1.00 33.00 710 GLN A N 1
ATOM 5596 C CA . GLN A 1 710 ? 48.858 29.819 7.059 1.00 33.00 710 GLN A CA 1
ATOM 5597 C C . GLN A 1 710 ? 49.491 29.629 5.669 1.00 33.00 710 GLN A C 1
ATOM 5599 O O . GLN A 1 710 ? 48.819 29.864 4.664 1.00 33.00 710 GLN A O 1
ATOM 5604 N N . GLN A 1 711 ? 50.736 29.144 5.581 1.00 32.66 711 GLN A N 1
ATOM 5605 C CA . GLN A 1 711 ? 51.354 28.826 4.284 1.00 32.66 711 GLN A CA 1
ATOM 5606 C C . GLN A 1 711 ? 50.654 27.661 3.568 1.00 32.66 711 GLN A C 1
ATOM 5608 O O . GLN A 1 711 ? 50.373 27.768 2.373 1.00 32.66 711 GLN A O 1
ATOM 5613 N N . LYS A 1 712 ? 50.309 26.574 4.276 1.00 34.88 712 LYS A N 1
ATOM 5614 C CA . LYS A 1 712 ? 49.570 25.448 3.674 1.00 34.88 712 LYS A CA 1
ATOM 5615 C C . LYS A 1 712 ? 48.174 25.855 3.187 1.00 34.88 712 LYS A C 1
ATOM 5617 O O . LYS A 1 712 ? 47.764 25.415 2.114 1.00 34.88 712 LYS A O 1
ATOM 5622 N N . TRP A 1 713 ? 47.472 26.729 3.912 1.00 33.78 713 TRP A N 1
ATOM 5623 C CA . TRP A 1 713 ? 46.156 27.232 3.498 1.00 33.78 713 TRP A CA 1
ATOM 5624 C C . TRP A 1 713 ? 46.238 28.086 2.224 1.00 33.78 713 TRP A C 1
ATOM 5626 O O . TRP A 1 713 ? 45.456 27.877 1.298 1.00 33.78 713 TRP A O 1
ATOM 5636 N N . LEU A 1 714 ? 47.240 28.970 2.117 1.00 30.33 714 LEU A N 1
ATOM 5637 C CA . LEU A 1 714 ? 47.442 29.811 0.930 1.00 30.33 714 LEU A CA 1
ATOM 5638 C C . LEU A 1 714 ? 47.787 28.988 -0.328 1.00 30.33 714 LEU A C 1
ATOM 5640 O O . LEU A 1 714 ? 47.313 29.297 -1.421 1.00 30.33 714 LEU A O 1
ATOM 5644 N N . ILE A 1 715 ? 48.566 27.910 -0.174 1.00 38.06 715 ILE A N 1
ATOM 5645 C CA . ILE A 1 715 ? 48.883 26.965 -1.260 1.00 38.06 715 ILE A CA 1
ATOM 5646 C C . ILE A 1 715 ? 47.632 26.177 -1.681 1.00 38.06 715 ILE A C 1
ATOM 5648 O O . ILE A 1 715 ? 47.382 26.013 -2.876 1.00 38.06 715 ILE A O 1
ATOM 5652 N N . CYS A 1 716 ? 46.814 25.731 -0.722 1.00 33.00 716 CYS A N 1
ATOM 5653 C CA . CYS A 1 716 ? 45.582 24.992 -1.004 1.00 33.00 716 CYS A CA 1
ATOM 5654 C C . CYS A 1 716 ? 44.530 25.872 -1.708 1.00 33.00 716 CYS A C 1
ATOM 5656 O O . CYS A 1 716 ? 43.944 25.451 -2.705 1.00 33.00 716 CYS A O 1
ATOM 5658 N N . ALA A 1 717 ? 44.364 27.127 -1.272 1.00 32.44 717 ALA A N 1
ATOM 5659 C CA . ALA A 1 717 ? 43.484 28.102 -1.918 1.00 32.44 717 ALA A CA 1
ATOM 5660 C C . ALA A 1 717 ? 43.896 28.380 -3.377 1.00 32.44 717 ALA A C 1
ATOM 5662 O O . ALA A 1 717 ? 43.053 28.326 -4.275 1.00 32.44 717 ALA A O 1
ATOM 5663 N N . LYS A 1 718 ? 45.200 28.571 -3.641 1.00 29.17 718 LYS A N 1
ATOM 5664 C CA . LYS A 1 718 ? 45.722 28.748 -5.009 1.00 29.17 718 LYS A CA 1
ATOM 5665 C C . LYS A 1 718 ? 45.443 27.546 -5.915 1.00 29.17 718 LYS A C 1
ATOM 5667 O O . LYS A 1 718 ? 45.170 27.741 -7.092 1.00 29.17 718 LYS A O 1
ATOM 5672 N N . LYS A 1 719 ? 45.482 26.323 -5.372 1.00 31.58 719 LYS A N 1
ATOM 5673 C CA . LYS A 1 719 ? 45.237 25.080 -6.125 1.00 31.58 719 LYS A CA 1
ATOM 5674 C C . LYS A 1 719 ? 43.746 24.793 -6.369 1.00 31.58 719 LYS A C 1
ATOM 5676 O O . LYS A 1 719 ? 43.423 24.044 -7.285 1.00 31.58 719 LYS A O 1
ATOM 5681 N N . LYS A 1 720 ? 42.843 25.384 -5.571 1.00 30.84 720 LYS A N 1
ATOM 5682 C CA . LYS A 1 720 ? 41.381 25.236 -5.715 1.00 30.84 720 LYS A CA 1
ATOM 5683 C C . LYS A 1 720 ? 40.753 26.278 -6.651 1.00 30.84 720 LYS A C 1
ATOM 5685 O O . LYS A 1 720 ? 39.782 25.957 -7.324 1.00 30.84 720 LYS A O 1
ATOM 5690 N N . MET A 1 721 ? 41.318 27.488 -6.755 1.00 29.03 721 MET A N 1
ATOM 5691 C CA . MET A 1 721 ? 40.833 28.514 -7.702 1.00 29.03 721 MET A CA 1
ATOM 5692 C C . MET A 1 721 ? 41.158 28.205 -9.174 1.00 29.03 721 MET A C 1
ATOM 5694 O O . MET A 1 721 ? 40.492 28.726 -10.059 1.00 29.03 721 MET A O 1
ATOM 5698 N N . THR A 1 722 ? 42.128 27.332 -9.459 1.00 31.81 722 THR A N 1
ATOM 5699 C CA . THR A 1 722 ? 42.465 26.889 -10.828 1.00 31.81 722 THR A CA 1
ATOM 5700 C C . THR A 1 722 ? 41.588 25.744 -11.354 1.00 31.81 722 THR A C 1
ATOM 5702 O O . THR A 1 722 ? 41.871 25.217 -12.422 1.00 31.81 722 THR A O 1
ATOM 5705 N N . ALA A 1 723 ? 40.548 25.334 -10.618 1.00 32.34 723 ALA A N 1
ATOM 5706 C CA . ALA A 1 723 ? 39.666 24.211 -10.964 1.00 32.34 723 ALA A CA 1
ATOM 5707 C C . ALA A 1 723 ? 38.221 24.644 -11.307 1.00 32.34 723 ALA A C 1
ATOM 5709 O O . ALA A 1 723 ? 37.301 23.839 -11.212 1.00 32.34 723 ALA A O 1
ATOM 5710 N N . TRP A 1 724 ? 38.017 25.921 -11.652 1.00 29.05 724 TRP A N 1
ATOM 5711 C CA . TRP A 1 724 ? 36.710 26.525 -11.970 1.00 29.05 724 TRP A CA 1
ATOM 5712 C C . TRP A 1 724 ? 36.730 27.294 -13.306 1.00 29.05 724 TRP A C 1
ATOM 5714 O O . TRP A 1 724 ? 36.134 28.358 -13.446 1.00 29.05 724 TRP A O 1
ATOM 5724 N N . VAL A 1 725 ? 37.442 26.749 -14.296 1.00 28.88 725 VAL A N 1
ATOM 5725 C CA . VAL A 1 725 ? 37.382 27.198 -15.694 1.00 28.88 725 VAL A CA 1
ATOM 5726 C C . VAL A 1 725 ? 37.173 25.968 -16.567 1.00 28.88 725 VAL A C 1
ATOM 5728 O O . VAL A 1 725 ? 38.107 25.202 -16.797 1.00 28.88 725 VAL A O 1
ATOM 5731 N N . ASP A 1 726 ? 35.937 25.777 -17.016 1.00 29.28 726 ASP A N 1
ATOM 5732 C CA . ASP A 1 726 ? 35.595 24.802 -18.050 1.00 29.28 726 ASP A CA 1
ATOM 5733 C C . ASP A 1 726 ? 35.875 25.455 -19.424 1.00 29.28 726 ASP A C 1
ATOM 5735 O O . ASP A 1 726 ? 35.396 26.572 -19.642 1.00 29.28 726 ASP A O 1
ATOM 5739 N N . PRO A 1 727 ? 36.667 24.865 -20.344 1.00 35.38 727 PRO A N 1
ATOM 5740 C CA . PRO A 1 727 ? 37.139 25.593 -21.533 1.00 35.38 727 PRO A CA 1
ATOM 5741 C C . PRO A 1 727 ? 36.083 25.882 -22.613 1.00 35.38 727 PRO A C 1
ATOM 5743 O O . PRO A 1 727 ? 36.358 26.662 -23.520 1.00 35.38 727 PRO A O 1
ATOM 5746 N N . ASN A 1 728 ? 34.901 25.258 -22.544 1.00 32.97 728 ASN A N 1
ATOM 5747 C CA . ASN A 1 728 ? 33.935 25.198 -23.649 1.00 32.97 728 ASN A CA 1
ATOM 5748 C C . ASN A 1 728 ? 32.600 25.894 -23.325 1.00 32.97 728 ASN A C 1
ATOM 5750 O O . ASN A 1 728 ? 31.540 25.267 -23.365 1.00 32.97 728 ASN A O 1
ATOM 5754 N N . TRP A 1 729 ? 32.636 27.194 -23.020 1.00 28.33 729 TRP A N 1
ATOM 5755 C CA . TRP A 1 729 ? 31.428 28.020 -22.902 1.00 28.33 729 TRP A CA 1
ATOM 5756 C C . TRP A 1 729 ? 31.439 29.160 -23.929 1.00 28.33 729 TRP A C 1
ATOM 5758 O O . TRP A 1 729 ? 31.864 30.280 -23.641 1.00 28.33 729 TRP A O 1
ATOM 5768 N N . GLU A 1 730 ? 30.971 28.874 -25.145 1.00 26.84 730 GLU A N 1
ATOM 5769 C CA . GLU A 1 730 ? 30.723 29.903 -26.158 1.00 26.84 730 GLU A CA 1
ATOM 5770 C C . GLU A 1 730 ? 29.444 30.685 -25.824 1.00 26.84 730 GLU A C 1
ATOM 5772 O O . GLU A 1 730 ? 28.362 30.116 -25.681 1.00 26.84 730 GLU A O 1
ATOM 5777 N N . ILE A 1 731 ? 29.564 32.011 -25.727 1.00 31.20 731 ILE A N 1
ATOM 5778 C CA . ILE A 1 731 ? 28.421 32.929 -25.699 1.00 31.20 731 ILE A CA 1
ATOM 5779 C C . ILE A 1 731 ? 28.275 33.501 -27.106 1.00 31.20 731 ILE A C 1
ATOM 5781 O O . ILE A 1 731 ? 29.075 34.340 -27.520 1.00 31.20 731 ILE A O 1
ATOM 5785 N N . GLY A 1 732 ? 27.253 33.047 -27.830 1.00 34.41 732 GLY A N 1
ATOM 5786 C CA . GLY A 1 732 ? 26.806 33.715 -29.049 1.00 34.41 732 GLY A CA 1
ATOM 5787 C C . GLY A 1 732 ? 26.193 35.076 -28.713 1.00 34.41 732 GLY A C 1
ATOM 5788 O O . GLY A 1 732 ? 25.336 35.159 -27.830 1.00 34.41 732 GLY A O 1
ATOM 5789 N N . PHE A 1 733 ? 26.660 36.115 -29.406 1.00 33.28 733 PHE A N 1
ATOM 5790 C CA . PHE A 1 733 ? 26.039 37.443 -29.462 1.00 33.28 733 PHE A CA 1
ATOM 5791 C C . PHE A 1 733 ? 24.963 37.496 -30.554 1.00 33.28 733 PHE A C 1
ATOM 5793 O O . PHE A 1 733 ? 25.154 36.812 -31.585 1.00 33.28 733 PHE A O 1
#

Radius of gyration: 40.22 Å; chains: 1; bounding box: 102×146×104 Å

InterPro domains:
  IPR011047 Quinoprotein alcohol dehydrogenase-like superfamily [SSF50998] (33-421)
  IPR011678 ER membrane protein complex subunit 1, C-terminal [PF07774] (30-486)
  IPR026895 ER membrane protein complex subunit 1 [PTHR21573] (1-529)

Secondary structure (DSSP, 8-state):
-PPPHHHHHHHHHHHHHHHHHH-SSPPTTS---EEEEE-TTSEEEEEETTT--EEEEEE-GGGS-BTTBSSEEEEEEEE-B---TTTTSS--EEEEEEEESSSSSSBEEEEEEETTT--EEEEE--SSB-SEEEEEEEE-TTSBEEEEEEPTTS-EEEES--HHHHHHHHHTGGG-EEEEEETTTTEEEEEEEEEE--SSS--TTEEEEEEEEEEE--TTT-EEEEEEE--TT-----SEEE-TTSBEEEE---SSEEEEEEE-GGGGSSTTSS-TTT-EEEEEEEETTT--EEEEEEEETEEEEEEEEEETTEEEEEEEETTTTEEEEEEEEEEESTTGGG-BHHHHHHS---TTSPPPTTS---EEEEEEEEEE-S-EEEEEE---SSS-SPPEEEEEETTS-EEEEEGGGG-TT--SS--HHHHHTTPPPP-SB----GGGBTTTT---TT--EEEEEE-SSSS-EEEEEESSSEEEEEE-TT--SSS--TT--HHHHHHHHHHHHHHHHHHHHHHHHHHHHHHHHTTS------------------------------------------------------------------------------------------S----HHHHHHHHHHTS-------------SSTTTSS---HHHHHHHHHHHHHHHHHTS--------------SS-SSSTTTHHHHHHHHHHHHHHHHHTT---S------

Organism: Malus baccata (NCBI:txid106549)

pLDDT: mean 71.91, std 27.31, range [20.86, 98.19]

Sequence (733 aa):
MLASAADVAAIQEMRLKSFEKSKLTRDHNGFRKLLIVLTRAGKLFALHTGYGQVVWSLLLPTLRKSETCEYPTGLKIYQWQVPHHHALDENPSVLIVGRCGQSSEAPGVLSIVDAYTGKEINSMAPAHSIVQVIPLPFTDSTEQRLHLLIDANQRGHLYPRTSDAIDIFQREFTNIYWYSVEADNDIIKGHALKGTCNQEAVDDYCFESKDIWSIVFPSDSEKIIATVTRKLSEVVHTQAKVIADSEVMYKYISKNLLFVATVAPKGSGEIGTATPEESWLTVYLIDTVTGRILHRMTHHGSQGPVHAVFSENWVVYHYFNLRAHRYEMSVIEIYDQSRADNKDVLKLVLGKHNLTSPISSYSRPEVVTKSQSYYFTYSVKAIAVTLTAKGITSKQLLIGTINDQVLALDKRYLDPRRSLNPTQAEKEEGIIPLTDTLPIIPQSYVTHNLKVEGLRGIVTLPAKLESTTLAFTYGVDLFFTQLAPSRTYDSLTDDFSYALLLITIVALIAAIFVTWVWSEKKELKEKWSLLIPYHKPIRTQPHLPPIASLLLTSPTTRSSPATPKTRIASIVEPFLTTTMPSRSCPSATSTATTIAATVTITAAKSAKRRPRQSLTMSKFLHRHLFSPFALYLLLRCCNHSQAVSVGLGRTKTTLQKLIEMNLRELGFLVVWGTMREELHNGYFEGVGFGGEEDGMKMVAEFSTTKKILQQKWLICAKKKMTAWVDPNWEIGF